Protein AF-0000000087413526 (afdb_homodimer)

Solvent-accessible surface area (backbone atoms only — not comparable to full-atom values): 24498 Å² total; per-residue (Å²): 114,54,46,38,23,21,35,26,19,32,35,66,81,33,36,54,39,22,63,68,7,43,51,55,41,73,74,34,83,79,46,46,26,30,28,39,32,33,30,37,20,50,76,66,45,52,26,33,41,77,64,74,54,49,48,79,59,29,79,46,75,58,37,58,53,76,31,38,62,76,58,45,47,69,36,42,30,11,45,78,71,35,76,92,31,49,85,35,33,47,35,42,46,64,62,49,51,72,68,38,61,94,69,44,36,35,34,42,29,50,52,53,34,52,85,46,57,86,58,48,58,59,53,52,53,50,50,36,56,74,68,69,34,58,89,38,37,36,40,27,16,37,30,34,64,54,34,30,49,38,30,74,75,40,66,83,45,46,23,20,43,39,45,64,40,38,73,66,62,57,69,58,47,29,61,72,26,61,33,48,30,45,33,31,40,50,65,51,56,42,49,68,58,52,48,52,46,43,74,72,66,35,46,43,34,34,31,76,46,70,51,58,69,59,41,55,56,56,52,68,48,39,48,77,41,26,41,27,15,39,41,55,66,53,55,54,55,56,55,58,69,75,97,113,54,46,38,22,21,35,26,18,32,34,67,80,31,35,54,39,23,62,68,6,43,51,55,41,73,75,34,84,80,47,46,28,31,28,40,32,32,32,41,21,50,76,66,44,52,25,33,40,77,64,74,54,48,48,79,58,30,79,46,77,58,38,58,53,76,30,38,62,75,59,46,48,69,37,42,30,11,44,76,70,35,76,92,30,49,85,34,33,47,34,42,46,67,62,48,50,72,70,40,62,94,69,43,36,36,34,41,29,50,52,56,37,56,83,73,51,86,60,48,58,58,53,52,53,50,51,36,57,74,67,68,36,57,88,37,38,37,41,28,17,37,30,32,63,53,33,30,49,36,30,73,75,41,66,83,45,47,24,20,44,40,44,64,40,38,74,66,61,55,68,59,46,31,61,73,26,62,32,46,31,46,33,32,42,50,64,50,58,41,50,69,58,52,46,52,46,44,75,72,66,36,46,43,35,33,32,75,47,70,51,58,69,56,42,54,56,55,51,68,47,40,49,79,41,26,42,26,14,39,40,55,67,55,55,54,55,57,56,58,68,77,97

Sequence (486 aa):
MNLCMAHRGWSGRAPENTMVAVRLVLQHSEIRGMEIDVQLSKDGIPVLMHDFTLGRTVKADGTVKDYTLEELKRFDAGSWFGSAFTDERIPSLEEVLAEVRGKVLLNIELKTAGDMYPGLEEKVVELVYKYGMENEVYITSFDHDAVKRVHRLAPSLTKGLIFGGKSTLLHEQMAETGASVLSIPYPYLTQDFVKEMIEQGYTMIAWTIDDPEHIRRVMDLHPELQICTNYPDRMLGLTKKEAMNLCMAHRGWSGRAPENTMVAVRLVLQHSEIRGMEIDVQLSKDGIPVLMHDFTLGRTVKADGTVKDYTLEELKRFDAGSWFGSAFTDERIPSLEEVLAEVRGKVLLNIELKTAGDMYPGLEEKVVELVYKYGMENEVYITSFDHDAVKRVHRLAPSLTKGLIFGGKSTLLHEQMAETGASVLSIPYPYLTQDFVKEMIEQGYTMIAWTIDDPEHIRRVMDLHPELQICTNYPDRMLGLTKKEA

Foldseek 3Di:
DAAEEAEQALVVVFQGQWVVSLVVLLVDLSRAHYEFEWAAALVGFIWTDDDQFDDQQWPDGDGRNVHHPVRQQVIQRTPSPHPVRRNITIGTPLVSLVVCPPRHQYEYEYDDDDPGRPCSLVNVLVSCVVSVNQPRYEYEYCPLVSLLVNCVVPVSRAYEYADAADDPPVVVSCVNRSHQEYEYAQVRDDLVVVVVSVVVPGAYEHDDDEDLVSLVVSCVSDVRYHYYYSHVVSNVVVVVVVD/DAAEEAEQALVVVFQGQWPVSLVVLLVDLSRAHYEFEWAAALVGFIWTDDDQFDDQQWPDGDGRNVHHPVRQQVIQRTPSPHPVRRNITIGTPLVSLVVCPPRHQYEYEYDDDDPRGPCSLVNVLVSCVVSVNQPRYEYEYCPLVSLLVNCVVPVSRAYEYADAADDPPVVVSCVNRSHQEYEYAQVRDDLVVVCVSVVVPGAYEHDDDEDLVSLVVSCVSDVRYHYYYSHVVSNVVVVVVVD

Organism: NCBI:txid267746

Nearest PDB structures (foldseek):
  2pz0-assembly1_A  TM=9.563E-01  e=2.364E-27  Caldanaerobacter subterraneus subsp. tengcongensis MB4
  2oog-assembly2_B  TM=9.177E-01  e=1.003E-21  Staphylococcus aureus subsp. aureus N315
  3qvq-assembly1_D  TM=8.832E-01  e=2.129E-22  Oleispira antarctica
  2otd-assembly4_D  TM=9.188E-01  e=1.535E-20  Shigella flexneri
  1zcc-assembly1_D  TM=8.637E-01  e=4.105E-19  Agrobacterium fabrum str. C58

pLDDT: mean 97.32, std 5.58, range [41.78, 99.0]

Radius of gyration: 22.58 Å; Cα contacts (8 Å, |Δi|>4): 1162; chains: 2; bounding box: 53×61×54 Å

InterPro domains:
  IPR017946 PLC-like phosphodiesterase, TIM beta/alpha-barrel domain superfamily [G3DSA:3.20.20.190] (2-242)
  IPR017946 PLC-like phosphodiesterase, TIM beta/alpha-barrel domain superfamily [SSF51695] (3-237)
  IPR030395 Glycerophosphodiester phosphodiesterase domain [PF03009] (7-233)
  IPR030395 Glycerophosphodiester phosphodiesterase domain [PS51704] (2-239)

Structure (mmCIF, N/CA/C/O backbone):
data_AF-0000000087413526-model_v1
#
loop_
_entity.id
_entity.type
_entity.pdbx_description
1 polymer 'Glycerophosphoryl diester phosphodiesterase'
#
loop_
_atom_site.group_PDB
_atom_site.id
_atom_site.type_symbol
_atom_site.label_atom_id
_atom_site.label_alt_id
_atom_site.label_comp_id
_atom_site.label_asym_id
_atom_site.label_entity_id
_atom_site.label_seq_id
_atom_site.pdbx_PDB_ins_code
_atom_site.Cartn_x
_atom_site.Cartn_y
_atom_site.Cartn_z
_atom_site.occupancy
_atom_site.B_iso_or_equiv
_atom_site.auth_seq_id
_atom_site.auth_comp_id
_atom_site.auth_asym_id
_atom_site.auth_atom_id
_atom_site.pdbx_PDB_model_num
ATOM 1 N N . MET A 1 1 ? -20.547 -18.312 -4.27 1 88.38 1 MET A N 1
ATOM 2 C CA . MET A 1 1 ? -19.672 -18.391 -3.1 1 88.38 1 MET A CA 1
ATOM 3 C C . MET A 1 1 ? -18.344 -17.719 -3.365 1 88.38 1 MET A C 1
ATOM 5 O O . MET A 1 1 ? -17.734 -17.906 -4.422 1 88.38 1 MET A O 1
ATOM 9 N N . ASN A 1 2 ? -17.844 -16.969 -2.426 1 97.56 2 ASN A N 1
ATOM 10 C CA . ASN A 1 2 ? -16.609 -16.188 -2.617 1 97.56 2 ASN A CA 1
ATOM 11 C C . ASN A 1 2 ? -15.398 -17.094 -2.742 1 97.56 2 ASN A C 1
ATOM 13 O O . ASN A 1 2 ? -15.266 -18.078 -1.998 1 97.56 2 ASN A O 1
ATOM 17 N N . LEU A 1 3 ? -14.648 -16.891 -3.729 1 98.06 3 LEU A N 1
ATOM 18 C CA . LEU A 1 3 ? -13.391 -17.625 -3.883 1 98.06 3 LEU A CA 1
ATOM 19 C C . LEU A 1 3 ? -12.383 -17.203 -2.818 1 98.06 3 LEU A C 1
ATOM 21 O O . LEU A 1 3 ? -12.133 -16 -2.629 1 98.06 3 LEU A O 1
ATOM 25 N N . CYS A 1 4 ? -11.836 -18.125 -2.084 1 98.44 4 CYS A N 1
ATOM 26 C CA . CYS A 1 4 ? -10.758 -17.891 -1.126 1 98.44 4 CYS A CA 1
ATOM 27 C C . CYS A 1 4 ? -9.398 -17.922 -1.815 1 98.44 4 CYS A C 1
ATOM 29 O O . CYS A 1 4 ? -9.016 -18.938 -2.395 1 98.44 4 CYS A O 1
ATOM 31 N N . MET A 1 5 ? -8.727 -16.859 -1.814 1 98.75 5 MET A N 1
ATOM 32 C CA . MET A 1 5 ? -7.367 -16.734 -2.334 1 98.75 5 MET A CA 1
ATOM 33 C C . MET A 1 5 ? -6.348 -16.719 -1.199 1 98.75 5 MET A C 1
ATOM 35 O O . MET A 1 5 ? -6.188 -15.688 -0.53 1 98.75 5 MET A O 1
ATOM 39 N N . ALA A 1 6 ? -5.629 -17.797 -1.01 1 98.94 6 ALA A N 1
ATOM 40 C CA . ALA A 1 6 ? -4.605 -17.875 0.032 1 98.94 6 ALA A CA 1
ATOM 41 C C . ALA A 1 6 ? -3.424 -16.953 -0.286 1 98.94 6 ALA A C 1
ATOM 43 O O . ALA A 1 6 ? -2.764 -17.125 -1.313 1 98.94 6 ALA A O 1
ATOM 44 N N . HIS A 1 7 ? -3.168 -15.984 0.558 1 98.94 7 HIS A N 1
ATOM 45 C CA . HIS A 1 7 ? -2.164 -14.945 0.354 1 98.94 7 HIS A CA 1
ATOM 46 C C . HIS A 1 7 ? -0.761 -15.469 0.64 1 98.94 7 HIS A C 1
ATOM 48 O O . HIS A 1 7 ? -0.447 -15.828 1.777 1 98.94 7 HIS A O 1
ATOM 54 N N . ARG A 1 8 ? 0.114 -15.547 -0.393 1 98.94 8 ARG A N 1
ATOM 55 C CA . ARG A 1 8 ? 1.492 -16.016 -0.315 1 98.94 8 ARG A CA 1
ATOM 56 C C . ARG A 1 8 ? 1.55 -17.469 0.169 1 98.94 8 ARG A C 1
ATOM 58 O O . ARG A 1 8 ? 2.402 -17.812 0.985 1 98.94 8 ARG A O 1
ATOM 65 N N . GLY A 1 9 ? 0.693 -18.25 -0.367 1 98.69 9 GLY A N 1
ATOM 66 C CA . GLY A 1 9 ? 0.402 -19.531 0.26 1 98.69 9 GLY A CA 1
ATOM 67 C C . GLY A 1 9 ? -0.437 -19.406 1.517 1 98.69 9 GLY A C 1
ATOM 68 O O . GLY A 1 9 ? -1.13 -18.406 1.707 1 98.69 9 GLY A O 1
ATOM 69 N N . TRP A 1 10 ? -0.5 -20.516 2.26 1 98.69 10 TRP A N 1
ATOM 70 C CA . TRP A 1 10 ? -1.165 -20.406 3.555 1 98.69 10 TRP A CA 1
ATOM 71 C C . TRP A 1 10 ? -0.233 -19.781 4.594 1 98.69 10 TRP A C 1
ATOM 73 O O . TRP A 1 10 ? 0.202 -20.469 5.527 1 98.69 10 TRP A O 1
ATOM 83 N N . SER A 1 11 ? -0.094 -18.469 4.484 1 98.81 11 SER A N 1
ATOM 84 C CA . SER A 1 11 ? 0.957 -17.766 5.207 1 98.81 11 SER A CA 1
ATOM 85 C C . SER A 1 11 ? 0.618 -17.625 6.688 1 98.81 11 SER A C 1
ATOM 87 O O . SER A 1 11 ? 1.487 -17.312 7.504 1 98.81 11 SER A O 1
ATOM 89 N N . GLY A 1 12 ? -0.601 -17.844 7.102 1 98.56 12 GLY A N 1
ATOM 90 C CA . GLY A 1 12 ? -0.976 -17.844 8.508 1 98.56 12 GLY A CA 1
ATOM 91 C C . GLY A 1 12 ? -0.549 -19.109 9.234 1 98.56 12 GLY A C 1
ATOM 92 O O . GLY A 1 12 ? -0.528 -19.141 10.469 1 98.56 12 GLY A O 1
ATOM 93 N N . ARG A 1 13 ? -0.15 -20.141 8.438 1 98.19 13 ARG A N 1
ATOM 94 C CA . ARG A 1 13 ? 0.15 -21.422 9.078 1 98.19 13 ARG A CA 1
ATOM 95 C C . ARG A 1 13 ? 1.533 -21.922 8.68 1 98.19 13 ARG A C 1
ATOM 97 O O . ARG A 1 13 ? 2.029 -22.906 9.234 1 98.19 13 ARG A O 1
ATOM 104 N N . ALA A 1 14 ? 2.15 -21.391 7.73 1 98.69 14 ALA A N 1
ATOM 105 C CA . ALA A 1 14 ? 3.48 -21.734 7.242 1 98.69 14 ALA A CA 1
ATOM 106 C C . ALA A 1 14 ? 4.219 -20.516 6.719 1 98.69 14 ALA A C 1
ATOM 108 O O . ALA A 1 14 ? 3.604 -19.484 6.445 1 98.69 14 ALA A O 1
ATOM 109 N N . PRO A 1 15 ? 5.598 -20.531 6.59 1 98.75 15 PRO A N 1
ATOM 110 C CA . PRO A 1 15 ? 6.32 -19.375 6.066 1 98.75 15 PRO A CA 1
ATOM 111 C C . PRO A 1 15 ? 5.875 -19 4.652 1 98.75 15 PRO A C 1
ATOM 113 O O . PRO A 1 15 ? 5.777 -19.859 3.781 1 98.75 15 PRO A O 1
ATOM 116 N N . GLU A 1 16 ? 5.594 -17.766 4.516 1 98.88 16 GLU A N 1
ATOM 117 C CA . GLU A 1 16 ? 5.066 -17.25 3.256 1 98.88 16 GLU A CA 1
ATOM 118 C C . GLU A 1 16 ? 6 -17.562 2.094 1 98.88 16 GLU A C 1
ATOM 120 O O . GLU A 1 16 ? 7.223 -17.594 2.26 1 98.88 16 GLU A O 1
ATOM 125 N N . ASN A 1 17 ? 5.387 -17.828 0.893 1 98.81 17 ASN A N 1
ATOM 126 C CA . ASN A 1 17 ? 6.137 -17.969 -0.35 1 98.81 17 ASN A CA 1
ATOM 127 C C . ASN A 1 17 ? 7.16 -19.109 -0.255 1 98.81 17 ASN A C 1
ATOM 129 O O . ASN A 1 17 ? 8.312 -18.938 -0.658 1 98.81 17 ASN A O 1
ATOM 133 N N . THR A 1 18 ? 6.719 -20.188 0.355 1 98.81 18 THR A N 1
ATOM 134 C CA . THR A 1 18 ? 7.473 -21.438 0.396 1 98.81 18 THR A CA 1
ATOM 135 C C . THR A 1 18 ? 6.637 -22.594 -0.155 1 98.81 18 THR A C 1
ATOM 137 O O . THR A 1 18 ? 5.418 -22.469 -0.295 1 98.81 18 THR A O 1
ATOM 140 N N . MET A 1 19 ? 7.332 -23.719 -0.418 1 98.75 19 MET A N 1
ATOM 141 C CA . MET A 1 19 ? 6.625 -24.891 -0.932 1 98.75 19 MET A CA 1
ATOM 142 C C . MET A 1 19 ? 5.703 -25.469 0.132 1 98.75 19 MET A C 1
ATOM 144 O O . MET A 1 19 ? 4.629 -25.984 -0.187 1 98.75 19 MET A O 1
ATOM 148 N N . VAL A 1 20 ? 6.098 -25.375 1.421 1 98.75 20 VAL A N 1
ATOM 149 C CA . VAL A 1 20 ? 5.246 -25.922 2.477 1 98.75 20 VAL A CA 1
ATOM 150 C C . VAL A 1 20 ? 3.947 -25.125 2.555 1 98.75 20 VAL A C 1
ATOM 152 O O . VAL A 1 20 ? 2.869 -25.703 2.732 1 98.75 20 VAL A O 1
ATOM 155 N N . ALA A 1 21 ? 3.992 -23.812 2.434 1 98.88 21 ALA A N 1
ATOM 156 C CA . ALA A 1 21 ? 2.789 -22.984 2.43 1 98.88 21 ALA A CA 1
ATOM 157 C C . ALA A 1 21 ? 1.912 -23.297 1.221 1 98.88 21 ALA A C 1
ATOM 159 O O . ALA A 1 21 ? 0.685 -23.344 1.33 1 98.88 21 ALA A O 1
ATOM 160 N N . VAL A 1 22 ? 2.516 -23.531 0.062 1 98.88 22 VAL A N 1
ATOM 161 C CA . VAL A 1 22 ? 1.824 -23.875 -1.178 1 98.88 22 VAL A CA 1
ATOM 162 C C . VAL A 1 22 ? 1.127 -25.219 -1.029 1 98.88 22 VAL A C 1
ATOM 164 O O . VAL A 1 22 ? -0.064 -25.344 -1.322 1 98.88 22 VAL A O 1
ATOM 167 N N . ARG A 1 23 ? 1.821 -26.156 -0.527 1 98.69 23 ARG A N 1
ATOM 168 C CA . ARG A 1 23 ? 1.299 -27.516 -0.417 1 98.69 23 ARG A CA 1
ATOM 169 C C . ARG A 1 23 ? 0.163 -27.578 0.599 1 98.69 23 ARG A C 1
ATOM 171 O O . ARG A 1 23 ? -0.783 -28.359 0.429 1 98.69 23 ARG A O 1
ATOM 178 N N . LEU A 1 24 ? 0.272 -26.797 1.612 1 98.5 24 LEU A N 1
ATOM 179 C CA . LEU A 1 24 ? -0.809 -26.734 2.59 1 98.5 24 LEU A CA 1
ATOM 180 C C . LEU A 1 24 ? -2.123 -26.344 1.927 1 98.5 24 LEU A C 1
ATOM 182 O O . LEU A 1 24 ? -3.178 -26.891 2.248 1 98.5 24 LEU A O 1
ATOM 186 N N . VAL A 1 25 ? -2.104 -25.406 1.038 1 98.75 25 VAL A N 1
ATOM 187 C CA . VAL A 1 25 ? -3.291 -24.969 0.307 1 98.75 25 VAL A CA 1
ATOM 188 C C . VAL A 1 25 ? -3.867 -26.141 -0.481 1 98.75 25 VAL A C 1
ATOM 190 O O . VAL A 1 25 ? -5.078 -26.375 -0.469 1 98.75 25 VAL A O 1
ATOM 193 N N . LEU A 1 26 ? -2.996 -26.906 -1.093 1 98.5 26 LEU A N 1
ATOM 194 C CA . LEU A 1 26 ? -3.402 -27.984 -1.986 1 98.5 26 LEU A CA 1
ATOM 195 C C . LEU A 1 26 ? -4.059 -29.109 -1.205 1 98.5 26 LEU A C 1
ATOM 197 O O . LEU A 1 26 ? -4.711 -29.984 -1.791 1 98.5 26 LEU A O 1
ATOM 201 N N . GLN A 1 27 ? -3.906 -29.125 0.087 1 98.06 27 GLN A N 1
ATOM 202 C CA . GLN A 1 27 ? -4.527 -30.141 0.928 1 98.06 27 GLN A CA 1
ATOM 203 C C . GLN A 1 27 ? -5.984 -29.797 1.223 1 98.06 27 GLN A C 1
ATOM 205 O O . GLN A 1 27 ? -6.703 -30.594 1.837 1 98.06 27 GLN A O 1
ATOM 210 N N . HIS A 1 28 ? -6.465 -28.672 0.764 1 96.94 28 HIS A N 1
ATOM 211 C CA . HIS A 1 28 ? -7.812 -28.188 1.044 1 96.94 28 HIS A CA 1
ATOM 212 C C . HIS A 1 28 ? -8.531 -27.781 -0.239 1 96.94 28 HIS A C 1
ATOM 214 O O . HIS A 1 28 ? -8.391 -26.656 -0.705 1 96.94 28 HIS A O 1
ATOM 220 N N . SER A 1 29 ? -9.352 -28.609 -0.692 1 94.81 29 SER A N 1
ATOM 221 C CA . SER A 1 29 ? -9.992 -28.438 -1.992 1 94.81 29 SER A CA 1
ATOM 222 C C . SER A 1 29 ? -10.914 -27.219 -1.989 1 94.81 29 SER A C 1
ATOM 224 O O . SER A 1 29 ? -11.266 -26.688 -3.049 1 94.81 29 SER A O 1
ATOM 226 N N . GLU A 1 30 ? -11.266 -26.75 -0.809 1 95.94 30 GLU A N 1
ATOM 227 C CA . GLU A 1 30 ? -12.148 -25.594 -0.703 1 95.94 30 GLU A CA 1
ATOM 228 C C . GLU A 1 30 ? -11.414 -24.297 -1.028 1 95.94 30 GLU A C 1
ATOM 230 O O . GLU A 1 30 ? -12.039 -23.281 -1.346 1 95.94 30 GLU A O 1
ATOM 235 N N . ILE A 1 31 ? -10.141 -24.328 -0.85 1 98.06 31 ILE A N 1
ATOM 236 C CA . ILE A 1 31 ? -9.328 -23.172 -1.228 1 98.06 31 ILE A CA 1
ATOM 237 C C . ILE A 1 31 ? -9.031 -23.219 -2.725 1 98.06 31 ILE A C 1
ATOM 239 O O . ILE A 1 31 ? -8.18 -24 -3.166 1 98.06 31 ILE A O 1
ATOM 243 N N . ARG A 1 32 ? -9.602 -22.344 -3.471 1 97.88 32 ARG A N 1
ATOM 244 C CA . ARG A 1 32 ? -9.586 -22.484 -4.922 1 97.88 32 ARG A CA 1
ATOM 245 C C . ARG A 1 32 ? -8.617 -21.5 -5.559 1 97.88 32 ARG A C 1
ATOM 247 O O . ARG A 1 32 ? -8.438 -21.5 -6.777 1 97.88 32 ARG A O 1
ATOM 254 N N . GLY A 1 33 ? -7.984 -20.609 -4.762 1 98.69 33 GLY A N 1
ATOM 255 C CA . GLY A 1 33 ? -7.012 -19.641 -5.262 1 98.69 33 GLY A CA 1
ATOM 256 C C . GLY A 1 33 ? -5.832 -19.453 -4.328 1 98.69 33 GLY A C 1
ATOM 257 O O . GLY A 1 33 ? -5.949 -19.656 -3.119 1 98.69 33 GLY A O 1
ATOM 258 N N . MET A 1 34 ? -4.758 -19.047 -4.895 1 98.88 34 MET A N 1
ATOM 259 C CA . MET A 1 34 ? -3.529 -18.766 -4.16 1 98.88 34 MET A CA 1
ATOM 260 C C . MET A 1 34 ? -2.756 -17.625 -4.82 1 98.88 34 MET A C 1
ATOM 262 O O . MET A 1 34 ? -2.648 -17.578 -6.043 1 98.88 34 MET A O 1
ATOM 266 N N . GLU A 1 35 ? -2.334 -16.719 -4.027 1 98.94 35 GLU A N 1
ATOM 267 C CA . GLU A 1 35 ? -1.47 -15.648 -4.512 1 98.94 35 GLU A CA 1
ATOM 268 C C . GLU A 1 35 ? -0.021 -15.875 -4.086 1 98.94 35 GLU A C 1
ATOM 270 O O . GLU A 1 35 ? 0.242 -16.312 -2.961 1 98.94 35 GLU A O 1
ATOM 275 N N . ILE A 1 36 ? 0.93 -15.672 -4.965 1 98.94 36 ILE A N 1
ATOM 276 C CA . ILE A 1 36 ? 2.359 -15.734 -4.684 1 98.94 36 ILE A CA 1
ATOM 277 C C . ILE A 1 36 ? 3.057 -14.516 -5.273 1 98.94 36 ILE A C 1
ATOM 279 O O . ILE A 1 36 ? 2.488 -13.812 -6.113 1 98.94 36 ILE A O 1
ATOM 283 N N . ASP A 1 37 ? 4.281 -14.25 -4.816 1 98.94 37 ASP A N 1
ATOM 284 C CA . ASP A 1 37 ? 5.102 -13.133 -5.277 1 98.94 37 ASP A CA 1
ATOM 285 C C . ASP A 1 37 ? 6.336 -13.633 -6.023 1 98.94 37 ASP A C 1
ATOM 287 O O . ASP A 1 37 ? 6.996 -14.578 -5.578 1 98.94 37 ASP A O 1
ATOM 291 N N . VAL A 1 38 ? 6.656 -12.977 -7.137 1 98.94 38 VAL A N 1
ATOM 292 C CA . VAL A 1 38 ? 7.75 -13.508 -7.945 1 98.94 38 VAL A CA 1
ATOM 293 C C . VAL A 1 38 ? 8.727 -12.383 -8.289 1 98.94 38 VAL A C 1
ATOM 295 O O . VAL A 1 38 ? 8.312 -11.297 -8.695 1 98.94 38 VAL A O 1
ATOM 298 N N . GLN A 1 39 ? 9.969 -12.562 -8.07 1 98.94 39 GLN A N 1
ATOM 299 C CA . GLN A 1 39 ? 11.109 -11.742 -8.469 1 98.94 39 GLN A CA 1
ATOM 300 C C . GLN A 1 39 ? 12.117 -12.547 -9.273 1 98.94 39 GLN A C 1
ATOM 302 O O . GLN A 1 39 ? 11.922 -13.75 -9.5 1 98.94 39 GLN A O 1
ATOM 307 N N . LEU A 1 40 ? 13.18 -11.922 -9.797 1 98.81 40 LEU A N 1
ATOM 308 C CA . LEU A 1 40 ? 14.195 -12.609 -10.578 1 98.81 40 LEU A CA 1
ATOM 309 C C . LEU A 1 40 ? 15.5 -12.734 -9.789 1 98.81 40 LEU A C 1
ATOM 311 O O . LEU A 1 40 ? 15.969 -11.75 -9.203 1 98.81 40 LEU A O 1
ATOM 315 N N . SER A 1 41 ? 16.031 -13.961 -9.828 1 98.81 41 SER A N 1
ATOM 316 C CA . SER A 1 41 ? 17.391 -14.148 -9.312 1 98.81 41 SER A CA 1
ATOM 317 C C . SER A 1 41 ? 18.422 -13.5 -10.219 1 98.81 41 SER A C 1
ATOM 319 O O . SER A 1 41 ? 18.094 -13.047 -11.32 1 98.81 41 SER A O 1
ATOM 321 N N . LYS A 1 42 ? 19.641 -13.445 -9.727 1 98.5 42 LYS A N 1
ATOM 322 C CA . LYS A 1 42 ? 20.766 -12.859 -10.477 1 98.5 42 LYS A CA 1
ATOM 323 C C . LYS A 1 42 ? 20.906 -13.508 -11.852 1 98.5 42 LYS A C 1
ATOM 325 O O . LYS A 1 42 ? 21.219 -12.836 -12.828 1 98.5 42 LYS A O 1
ATOM 330 N N . ASP A 1 43 ? 20.703 -14.773 -11.953 1 98.69 43 ASP A N 1
ATOM 331 C CA . ASP A 1 43 ? 20.859 -15.523 -13.195 1 98.69 43 ASP A CA 1
ATOM 332 C C . ASP A 1 43 ? 19.531 -15.594 -13.961 1 98.69 43 ASP A C 1
ATOM 334 O O . ASP A 1 43 ? 19.375 -16.422 -14.867 1 98.69 43 ASP A O 1
ATOM 338 N N . GLY A 1 44 ? 18.547 -14.859 -13.625 1 98.56 44 GLY A N 1
ATOM 339 C CA . GLY A 1 44 ? 17.359 -14.641 -14.422 1 98.56 44 GLY A CA 1
ATOM 340 C C . GLY A 1 44 ? 16.281 -15.688 -14.203 1 98.56 44 GLY A C 1
ATOM 341 O O . GLY A 1 44 ? 15.461 -15.945 -15.078 1 98.56 44 GLY A O 1
ATOM 342 N N . ILE A 1 45 ? 16.312 -16.297 -13.023 1 98.88 45 ILE A N 1
ATOM 343 C CA . ILE A 1 45 ? 15.328 -17.328 -12.727 1 98.88 45 ILE A CA 1
ATOM 344 C C . ILE A 1 45 ? 14.258 -16.766 -11.797 1 98.88 45 ILE A C 1
ATOM 346 O O . ILE A 1 45 ? 14.57 -16.203 -10.75 1 98.88 45 ILE A O 1
ATOM 350 N N . PRO A 1 46 ? 12.93 -16.875 -12.219 1 98.94 46 PRO A N 1
ATOM 351 C CA . PRO A 1 46 ? 11.859 -16.438 -11.32 1 98.94 46 PRO A CA 1
ATOM 352 C C . PRO A 1 46 ? 11.805 -17.234 -10.023 1 98.94 46 PRO A C 1
ATOM 354 O O . PRO A 1 46 ? 11.797 -18.469 -10.055 1 98.94 46 PRO A O 1
ATOM 357 N N . VAL A 1 47 ? 11.805 -16.547 -8.883 1 98.94 47 VAL A N 1
ATOM 358 C CA . VAL A 1 47 ? 11.727 -17.156 -7.562 1 98.94 47 VAL A CA 1
ATOM 359 C C . VAL A 1 47 ? 10.688 -16.438 -6.715 1 98.94 47 VAL A C 1
ATOM 361 O O . VAL A 1 47 ? 10.289 -15.312 -7.031 1 98.94 47 VAL A O 1
ATOM 364 N N . LEU A 1 48 ? 10.211 -17.109 -5.727 1 98.94 48 LEU A N 1
ATOM 365 C CA . LEU A 1 48 ? 9.203 -16.516 -4.863 1 98.94 48 LEU A CA 1
ATOM 366 C C . LEU A 1 48 ? 9.852 -15.633 -3.803 1 98.94 48 LEU A C 1
ATOM 368 O O . LEU A 1 48 ? 10.695 -16.094 -3.031 1 98.94 48 LEU A O 1
ATOM 372 N N . MET A 1 49 ? 9.461 -14.367 -3.777 1 98.88 49 MET A N 1
ATOM 373 C CA . MET A 1 49 ? 9.898 -13.43 -2.742 1 98.88 49 MET A CA 1
ATOM 374 C C . MET A 1 49 ? 9.016 -12.188 -2.73 1 98.88 49 MET A C 1
ATOM 376 O O . MET A 1 49 ? 8.812 -11.555 -3.77 1 98.88 49 MET A O 1
ATOM 380 N N . HIS A 1 50 ? 8.523 -11.891 -1.56 1 98.69 50 HIS A N 1
ATOM 381 C CA . HIS A 1 50 ? 7.625 -10.75 -1.439 1 98.69 50 HIS A CA 1
ATOM 382 C C . HIS A 1 50 ? 8.398 -9.438 -1.354 1 98.69 50 HIS A C 1
ATOM 384 O O . HIS A 1 50 ? 8.117 -8.492 -2.094 1 98.69 50 HIS A O 1
ATOM 390 N N . ASP A 1 51 ? 9.398 -9.398 -0.429 1 97.19 51 ASP A N 1
ATOM 391 C CA . ASP A 1 51 ? 10.07 -8.141 -0.099 1 97.19 51 ASP A CA 1
ATOM 392 C C . ASP A 1 51 ? 11.172 -7.824 -1.106 1 97.19 51 ASP A C 1
ATOM 394 O O . ASP A 1 51 ? 11.898 -8.719 -1.545 1 97.19 51 ASP A O 1
ATOM 398 N N . PHE A 1 52 ? 11.398 -6.59 -1.388 1 95.56 52 PHE A N 1
ATOM 399 C CA . PHE A 1 52 ? 12.453 -6.195 -2.312 1 95.56 52 PHE A CA 1
ATOM 400 C C . PHE A 1 52 ? 13.828 -6.391 -1.684 1 95.56 52 PHE A C 1
ATOM 402 O O . PHE A 1 52 ? 14.805 -6.633 -2.387 1 95.56 52 PHE A O 1
ATOM 409 N N . THR A 1 53 ? 13.875 -6.203 -0.389 1 94.75 53 THR A N 1
ATOM 410 C CA . THR A 1 53 ? 15.109 -6.449 0.348 1 94.75 53 THR A CA 1
ATOM 411 C C . THR A 1 53 ? 14.977 -7.695 1.22 1 94.75 53 THR A C 1
ATOM 413 O O . THR A 1 53 ? 13.938 -7.918 1.841 1 94.75 53 THR A O 1
ATOM 416 N N . LEU A 1 54 ? 16.016 -8.523 1.196 1 96.5 54 LEU A N 1
ATOM 417 C CA . LEU A 1 54 ? 16.031 -9.703 2.047 1 96.5 54 LEU A CA 1
ATOM 418 C C . LEU A 1 54 ? 16.25 -9.32 3.506 1 96.5 54 LEU A C 1
ATOM 420 O O . LEU A 1 54 ? 16.641 -8.188 3.805 1 96.5 54 LEU A O 1
ATOM 424 N N . GLY A 1 55 ? 15.914 -10.266 4.438 1 95.94 55 GLY A N 1
ATOM 425 C CA . GLY A 1 55 ? 16.156 -10.023 5.852 1 95.94 55 GLY A CA 1
ATOM 426 C C . GLY A 1 55 ? 14.977 -10.391 6.73 1 95.94 55 GLY A C 1
ATOM 427 O O . GLY A 1 55 ? 15.156 -10.914 7.832 1 95.94 55 GLY A O 1
ATOM 428 N N . ARG A 1 56 ? 13.75 -10.086 6.188 1 96.69 56 ARG A N 1
ATOM 429 C CA . ARG A 1 56 ? 12.578 -10.328 7.023 1 96.69 56 ARG A CA 1
ATOM 430 C C . ARG A 1 56 ? 12.242 -11.812 7.082 1 96.69 56 ARG A C 1
ATOM 432 O O . ARG A 1 56 ? 12.086 -12.383 8.164 1 96.69 56 ARG A O 1
ATOM 439 N N . THR A 1 57 ? 12.211 -12.469 5.848 1 97.94 57 THR A N 1
ATOM 440 C CA . THR A 1 57 ? 11.758 -13.852 5.789 1 97.94 57 THR A CA 1
ATOM 441 C C . THR A 1 57 ? 12.922 -14.781 5.426 1 97.94 57 THR A C 1
ATOM 443 O O . THR A 1 57 ? 12.75 -16 5.379 1 97.94 57 THR A O 1
ATOM 446 N N . VAL A 1 58 ? 13.992 -14.234 5.066 1 96 58 VAL A N 1
ATOM 447 C CA . VAL A 1 58 ? 15.203 -14.969 4.73 1 96 58 VAL A CA 1
ATOM 448 C C . VAL A 1 58 ? 16.406 -14.344 5.438 1 96 58 VAL A C 1
ATOM 450 O O . VAL A 1 58 ? 16.547 -13.117 5.465 1 96 58 VAL A O 1
ATOM 453 N N . LYS A 1 59 ? 17.203 -15.172 6.074 1 90 59 LYS A N 1
ATOM 454 C CA . LYS A 1 59 ? 18.391 -14.664 6.758 1 90 59 LYS A CA 1
ATOM 455 C C . LYS A 1 59 ? 19.5 -14.32 5.762 1 90 59 LYS A C 1
ATOM 457 O O . LYS A 1 59 ? 20.438 -15.094 5.582 1 90 59 LYS A O 1
ATOM 462 N N . ALA A 1 60 ? 19.438 -13.297 5.121 1 93.56 60 ALA A N 1
ATOM 463 C CA . ALA A 1 60 ? 20.406 -12.766 4.168 1 93.56 60 ALA A CA 1
ATOM 464 C C . ALA A 1 60 ? 20.234 -11.258 3.986 1 93.56 60 ALA A C 1
ATOM 466 O O . ALA A 1 60 ? 19.219 -10.695 4.387 1 93.56 60 ALA A O 1
ATOM 467 N N . ASP A 1 61 ? 21.234 -10.586 3.492 1 94.12 61 ASP A N 1
ATOM 468 C CA . ASP A 1 61 ? 21.172 -9.164 3.164 1 94.12 61 ASP A CA 1
ATOM 469 C C . ASP A 1 61 ? 21.016 -8.953 1.66 1 94.12 61 ASP A C 1
ATOM 471 O O . ASP A 1 61 ? 21.078 -9.914 0.884 1 94.12 61 ASP A O 1
ATOM 475 N N . GLY A 1 62 ? 20.703 -7.738 1.289 1 95.69 62 GLY A N 1
ATOM 476 C CA . GLY A 1 62 ? 20.625 -7.414 -0.126 1 95.69 62 GLY A CA 1
ATOM 477 C C . GLY A 1 62 ? 19.266 -7.734 -0.736 1 95.69 62 GLY A C 1
ATOM 478 O O . GLY A 1 62 ? 18.234 -7.629 -0.066 1 95.69 62 GLY A O 1
ATOM 479 N N . THR A 1 63 ? 19.281 -7.918 -2.061 1 97.44 63 THR A N 1
ATOM 480 C CA . THR A 1 63 ? 18.062 -8.18 -2.828 1 97.44 63 THR A CA 1
ATOM 481 C C . THR A 1 63 ? 18.141 -9.531 -3.527 1 97.44 63 THR A C 1
ATOM 483 O O . THR A 1 63 ? 19.203 -10.156 -3.557 1 97.44 63 THR A O 1
ATOM 486 N N . VAL A 1 64 ? 17.047 -10.055 -4.066 1 98.56 64 VAL A N 1
ATOM 487 C CA . VAL A 1 64 ? 16.969 -11.32 -4.785 1 98.56 64 VAL A CA 1
ATOM 488 C C . VAL A 1 64 ? 17.938 -11.305 -5.965 1 98.56 64 VAL A C 1
ATOM 490 O O . VAL A 1 64 ? 18.641 -12.289 -6.207 1 98.56 64 VAL A O 1
ATOM 493 N N . LYS A 1 65 ? 18.031 -10.188 -6.617 1 98.25 65 LYS A N 1
ATOM 494 C CA . LYS A 1 65 ? 18.812 -10.094 -7.848 1 98.25 65 LYS A CA 1
ATOM 495 C C . LYS A 1 65 ? 20.312 -10.094 -7.559 1 98.25 65 LYS A C 1
ATOM 497 O O . LYS A 1 65 ? 21.125 -10.117 -8.477 1 98.25 65 LYS A O 1
ATOM 502 N N . ASP A 1 66 ? 20.688 -10.062 -6.297 1 98.25 66 ASP A N 1
ATOM 503 C CA . ASP A 1 66 ? 22.094 -10.109 -5.922 1 98.25 66 ASP A CA 1
ATOM 504 C C . ASP A 1 66 ? 22.609 -11.547 -5.898 1 98.25 66 ASP A C 1
ATOM 506 O O . ASP A 1 66 ? 23.828 -11.773 -5.82 1 98.25 66 ASP A O 1
ATOM 510 N N . TYR A 1 67 ? 21.719 -12.562 -5.977 1 98.56 67 TYR A N 1
ATOM 511 C CA . TYR A 1 67 ? 22.094 -13.961 -5.797 1 98.56 67 TYR A CA 1
ATOM 512 C C . TYR A 1 67 ? 21.562 -14.82 -6.938 1 98.56 67 TYR A C 1
ATOM 514 O O . TYR A 1 67 ? 20.484 -14.547 -7.477 1 98.56 67 TYR A O 1
ATOM 522 N N . THR A 1 68 ? 22.312 -15.844 -7.301 1 98.75 68 THR A N 1
ATOM 523 C CA . THR A 1 68 ? 21.812 -16.859 -8.219 1 98.75 68 THR A CA 1
ATOM 524 C C . THR A 1 68 ? 20.781 -17.734 -7.539 1 98.75 68 THR A C 1
ATOM 526 O O . THR A 1 68 ? 20.656 -17.719 -6.312 1 98.75 68 THR A O 1
ATOM 529 N N . LEU A 1 69 ? 20.094 -18.5 -8.391 1 98.69 69 LEU A N 1
ATOM 530 C CA . LEU A 1 69 ? 19.125 -19.438 -7.828 1 98.69 69 LEU A CA 1
ATOM 531 C C . LEU A 1 69 ? 19.812 -20.406 -6.852 1 98.69 69 LEU A C 1
ATOM 533 O O . LEU A 1 69 ? 19.297 -20.656 -5.762 1 98.69 69 LEU A O 1
ATOM 537 N N . GLU A 1 70 ? 20.938 -20.938 -7.234 1 98.44 70 GLU A N 1
ATOM 538 C CA . GLU A 1 70 ? 21.672 -21.875 -6.395 1 98.44 70 GLU A CA 1
ATOM 539 C C . GLU A 1 70 ? 22 -21.266 -5.039 1 98.44 70 GLU A C 1
ATOM 541 O O . GLU A 1 70 ? 21.859 -21.922 -4.004 1 98.44 70 GLU A O 1
ATOM 546 N N . GLU A 1 71 ? 22.422 -20.016 -5.039 1 98.31 71 GLU A N 1
ATOM 547 C CA . GLU A 1 71 ? 22.734 -19.312 -3.801 1 98.31 71 GLU A CA 1
ATOM 548 C C . GLU A 1 71 ? 21.484 -19.062 -2.973 1 98.31 71 GLU A C 1
ATOM 550 O O . GLU A 1 71 ? 21.484 -19.281 -1.76 1 98.31 71 GLU A O 1
ATOM 555 N N . LEU A 1 72 ? 20.406 -18.641 -3.609 1 98.44 72 LEU A N 1
ATOM 556 C CA . LEU A 1 72 ? 19.141 -18.359 -2.928 1 98.44 72 LEU A CA 1
ATOM 557 C C . LEU A 1 72 ? 18.609 -19.609 -2.242 1 98.44 72 LEU A C 1
ATOM 559 O O . LEU A 1 72 ? 18.062 -19.531 -1.137 1 98.44 72 LEU A O 1
ATOM 563 N N . LYS A 1 73 ? 18.812 -20.75 -2.816 1 97.38 73 LYS A N 1
ATOM 564 C CA . LYS A 1 73 ? 18.281 -22 -2.312 1 97.38 73 LYS A CA 1
ATOM 565 C C . LYS A 1 73 ? 19.016 -22.453 -1.061 1 97.38 73 LYS A C 1
ATOM 567 O O . LYS A 1 73 ? 18.562 -23.344 -0.345 1 97.38 73 LYS A O 1
ATOM 572 N N . ARG A 1 74 ? 20.078 -21.828 -0.772 1 96.88 74 ARG A N 1
ATOM 573 C CA . ARG A 1 74 ? 20.844 -22.188 0.42 1 96.88 74 ARG A CA 1
ATOM 574 C C . ARG A 1 74 ? 20.344 -21.406 1.636 1 96.88 74 ARG A C 1
ATOM 576 O O . ARG A 1 74 ? 20.688 -21.734 2.773 1 96.88 74 ARG A O 1
ATOM 583 N N . PHE A 1 75 ? 19.609 -20.359 1.354 1 97.5 75 PHE A N 1
ATOM 584 C CA . PHE A 1 75 ? 19.156 -19.516 2.451 1 97.5 75 PHE A CA 1
ATOM 585 C C . PHE A 1 75 ? 18.016 -20.188 3.213 1 97.5 75 PHE A C 1
ATOM 587 O O . PHE A 1 75 ? 17.203 -20.891 2.623 1 97.5 75 PHE A O 1
ATOM 594 N N . ASP A 1 76 ? 17.953 -19.984 4.496 1 97.25 76 ASP A N 1
ATOM 595 C CA . ASP A 1 76 ? 16.844 -20.375 5.355 1 97.25 76 ASP A CA 1
ATOM 596 C C . ASP A 1 76 ? 15.648 -19.453 5.164 1 97.25 76 ASP A C 1
ATOM 598 O O . ASP A 1 76 ? 15.719 -18.266 5.504 1 97.25 76 ASP A O 1
ATOM 602 N N . ALA A 1 77 ? 14.539 -19.984 4.668 1 97.88 77 ALA A N 1
ATOM 603 C CA . ALA A 1 77 ? 13.344 -19.203 4.371 1 97.88 77 ALA A CA 1
ATOM 604 C C . ALA A 1 77 ? 12.188 -19.594 5.281 1 97.88 77 ALA A C 1
ATOM 606 O O . ALA A 1 77 ? 11.023 -19.328 4.961 1 97.88 77 ALA A O 1
ATOM 607 N N . GLY A 1 78 ? 12.453 -20.266 6.414 1 98 78 GLY A N 1
ATOM 608 C CA . GLY A 1 78 ? 11.336 -20.797 7.191 1 98 78 GLY A CA 1
ATOM 609 C C . GLY A 1 78 ? 11.492 -20.562 8.68 1 98 78 GLY A C 1
ATOM 610 O O . GLY A 1 78 ? 10.5 -20.422 9.398 1 98 78 GLY A O 1
ATOM 611 N N . SER A 1 79 ? 12.727 -20.422 9.25 1 97.5 79 SER A N 1
ATOM 612 C CA . SER A 1 79 ? 12.969 -20.375 10.688 1 97.5 79 SER A CA 1
ATOM 613 C C . SER A 1 79 ? 12.359 -19.125 11.312 1 97.5 79 SER A C 1
ATOM 615 O O . SER A 1 79 ? 12.031 -19.109 12.5 1 97.5 79 SER A O 1
ATOM 617 N N . TRP A 1 80 ? 12.312 -18.062 10.508 1 97.75 80 TRP A N 1
ATOM 618 C CA . TRP A 1 80 ? 11.734 -16.828 11.008 1 97.75 80 TRP A CA 1
ATOM 619 C C . TRP A 1 80 ? 10.297 -17.047 11.469 1 97.75 80 TRP A C 1
ATOM 621 O O . TRP A 1 80 ? 9.805 -16.344 12.352 1 97.75 80 TRP A O 1
ATOM 631 N N . PHE A 1 81 ? 9.633 -17.953 10.875 1 98.38 81 PHE A N 1
ATOM 632 C CA . PHE A 1 81 ? 8.242 -18.281 11.188 1 98.38 81 PHE A CA 1
ATOM 633 C C . PHE A 1 81 ? 8.164 -19.234 12.375 1 98.38 81 PHE A C 1
ATOM 635 O O . PHE A 1 81 ? 7.316 -19.078 13.25 1 98.38 81 PHE A O 1
ATOM 642 N N . GLY A 1 82 ? 9 -20.25 12.344 1 97.75 82 GLY A N 1
ATOM 643 C CA . GLY A 1 82 ? 9.07 -21.25 13.391 1 97.75 82 GLY A CA 1
ATOM 644 C C . GLY A 1 82 ? 10.172 -22.266 13.172 1 97.75 82 GLY A C 1
ATOM 645 O O . GLY A 1 82 ? 10.539 -22.562 12.031 1 97.75 82 GLY A O 1
ATOM 646 N N . SER A 1 83 ? 10.578 -22.859 14.234 1 96.81 83 SER A N 1
ATOM 647 C CA . SER A 1 83 ? 11.727 -23.766 14.203 1 96.81 83 SER A CA 1
ATOM 648 C C . SER A 1 83 ? 11.406 -25.031 13.406 1 96.81 83 SER A C 1
ATOM 650 O O . SER A 1 83 ? 12.312 -25.672 12.859 1 96.81 83 SER A O 1
ATOM 652 N N . ALA A 1 84 ? 10.18 -25.344 13.258 1 97.5 84 ALA A N 1
ATOM 653 C CA . ALA A 1 84 ? 9.758 -26.547 12.539 1 97.5 84 ALA A CA 1
ATOM 654 C C . ALA A 1 84 ? 9.977 -26.391 11.031 1 97.5 84 ALA A C 1
ATOM 656 O O . ALA A 1 84 ? 9.922 -27.375 10.289 1 97.5 84 ALA A O 1
ATOM 657 N N . PHE A 1 85 ? 10.305 -25.141 10.617 1 97.88 85 PHE A N 1
ATOM 658 C CA . PHE A 1 85 ? 10.391 -24.875 9.188 1 97.88 85 PHE A CA 1
ATOM 659 C C . PHE A 1 85 ? 11.812 -24.516 8.781 1 97.88 85 PHE A C 1
ATOM 661 O O . PHE A 1 85 ? 12.039 -23.844 7.777 1 97.88 85 PHE A O 1
ATOM 668 N N . THR A 1 86 ? 12.773 -24.906 9.477 1 94.69 86 THR A N 1
ATOM 669 C CA . THR A 1 86 ? 14.172 -24.531 9.281 1 94.69 86 THR A CA 1
ATOM 670 C C . THR A 1 86 ? 14.68 -25.031 7.934 1 94.69 86 THR A C 1
ATOM 672 O O . THR A 1 86 ? 15.609 -24.453 7.359 1 94.69 86 THR A O 1
ATOM 675 N N . ASP A 1 87 ? 14.062 -26.047 7.328 1 93.81 87 ASP A N 1
ATOM 676 C CA . ASP A 1 87 ? 14.547 -26.656 6.086 1 93.81 87 ASP A CA 1
ATOM 677 C C . ASP A 1 87 ? 13.891 -26 4.871 1 93.81 87 ASP A C 1
ATOM 679 O O . ASP A 1 87 ? 14.234 -26.328 3.73 1 93.81 87 ASP A O 1
ATOM 683 N N . GLU A 1 88 ? 13.039 -25.031 5.117 1 97.44 88 GLU A N 1
ATOM 684 C CA . GLU A 1 88 ? 12.375 -24.375 3.99 1 97.44 88 GLU A CA 1
ATOM 685 C C . GLU A 1 88 ? 13.328 -23.438 3.252 1 97.44 88 GLU A C 1
ATOM 687 O O . GLU A 1 88 ? 14.172 -22.797 3.871 1 97.44 88 GLU A O 1
ATOM 692 N N . ARG A 1 89 ? 13.172 -23.422 1.925 1 97.94 89 ARG A N 1
ATOM 693 C CA . ARG A 1 89 ? 14 -22.641 1.013 1 97.94 89 ARG A CA 1
ATOM 694 C C . ARG A 1 89 ? 13.148 -21.766 0.095 1 97.94 89 ARG A C 1
ATOM 696 O O . ARG A 1 89 ? 11.922 -21.922 0.047 1 97.94 89 ARG A O 1
ATOM 703 N N . ILE A 1 90 ? 13.797 -20.859 -0.581 1 98.69 90 ILE A N 1
ATOM 704 C CA . ILE A 1 90 ? 13.117 -20.031 -1.571 1 98.69 90 ILE A CA 1
ATOM 705 C C . ILE A 1 90 ? 12.781 -20.875 -2.803 1 98.69 90 ILE A C 1
ATOM 707 O O . ILE A 1 90 ? 13.688 -21.391 -3.471 1 98.69 90 ILE A O 1
ATOM 711 N N . PRO A 1 91 ? 11.57 -21.062 -3.092 1 98.75 91 PRO A N 1
ATOM 712 C CA . PRO A 1 91 ? 11.25 -21.875 -4.266 1 98.75 91 PRO A CA 1
ATOM 713 C C . PRO A 1 91 ? 11.383 -21.109 -5.574 1 98.75 91 PRO A C 1
ATOM 715 O O . PRO A 1 91 ? 11.25 -19.875 -5.59 1 98.75 91 PRO A O 1
ATOM 718 N N . SER A 1 92 ? 11.664 -21.812 -6.609 1 98.94 92 SER A N 1
ATOM 719 C CA . SER A 1 92 ? 11.492 -21.25 -7.945 1 98.94 92 SER A CA 1
ATOM 720 C C . SER A 1 92 ? 10.031 -21.266 -8.367 1 98.94 92 SER A C 1
ATOM 722 O O . SER A 1 92 ? 9.242 -22.078 -7.879 1 98.94 92 SER A O 1
ATOM 724 N N . LEU A 1 93 ? 9.688 -20.328 -9.242 1 98.94 93 LEU A N 1
ATOM 725 C CA . LEU A 1 93 ? 8.344 -20.359 -9.797 1 98.94 93 LEU A CA 1
ATOM 726 C C . LEU A 1 93 ? 8.07 -21.688 -10.5 1 98.94 93 LEU A C 1
ATOM 728 O O . LEU A 1 93 ? 6.957 -22.219 -10.438 1 98.94 93 LEU A O 1
ATOM 732 N N . GLU A 1 94 ? 9.078 -22.219 -11.117 1 98.88 94 GLU A N 1
ATOM 733 C CA . GLU A 1 94 ? 8.922 -23.484 -11.828 1 98.88 94 GLU A CA 1
ATOM 734 C C . GLU A 1 94 ? 8.484 -24.594 -10.883 1 98.88 94 GLU A C 1
ATOM 736 O O . GLU A 1 94 ? 7.602 -25.391 -11.219 1 98.88 94 GLU A O 1
ATOM 741 N N . GLU A 1 95 ? 9.102 -24.703 -9.734 1 98.81 95 GLU A N 1
ATOM 742 C CA . GLU A 1 95 ? 8.711 -25.688 -8.734 1 98.81 95 GLU A CA 1
ATOM 743 C C . GLU A 1 95 ? 7.246 -25.531 -8.336 1 98.81 95 GLU A C 1
ATOM 745 O O . GLU A 1 95 ? 6.535 -26.531 -8.164 1 98.81 95 GLU A O 1
ATOM 750 N N . VAL A 1 96 ? 6.812 -24.328 -8.18 1 98.94 96 VAL A N 1
ATOM 751 C CA . VAL A 1 96 ? 5.438 -24.047 -7.777 1 98.94 96 VAL A CA 1
ATOM 752 C C . VAL A 1 96 ? 4.48 -24.453 -8.891 1 98.94 96 VAL A C 1
ATOM 754 O O . VAL A 1 96 ? 3.492 -25.156 -8.641 1 98.94 96 VAL A O 1
ATOM 757 N N . LEU A 1 97 ? 4.777 -24.031 -10.141 1 98.94 97 LEU A N 1
ATOM 758 C CA . LEU A 1 97 ? 3.902 -24.344 -11.266 1 98.94 97 LEU A CA 1
ATOM 759 C C . LEU A 1 97 ? 3.758 -25.859 -11.43 1 98.94 97 LEU A C 1
ATOM 761 O O . LEU A 1 97 ? 2.658 -26.359 -11.68 1 98.94 97 LEU A O 1
ATOM 765 N N . ALA A 1 98 ? 4.867 -26.562 -11.258 1 98.75 98 ALA A N 1
ATOM 766 C CA . ALA A 1 98 ? 4.848 -28.016 -11.375 1 98.75 98 ALA A CA 1
ATOM 767 C C . ALA A 1 98 ? 3.934 -28.641 -10.32 1 98.75 98 ALA A C 1
ATOM 769 O O . ALA A 1 98 ? 3.289 -29.656 -10.578 1 98.75 98 ALA A O 1
ATOM 770 N N . GLU A 1 99 ? 3.902 -28.031 -9.188 1 98.44 99 GLU A N 1
ATOM 771 C CA . GLU A 1 99 ? 3.141 -28.578 -8.062 1 98.44 99 GLU A CA 1
ATOM 772 C C . GLU A 1 99 ? 1.659 -28.234 -8.18 1 98.44 99 GLU A C 1
ATOM 774 O O . GLU A 1 99 ? 0.796 -29.031 -7.824 1 98.44 99 GLU A O 1
ATOM 779 N N . VAL A 1 100 ? 1.303 -27.078 -8.75 1 98.69 100 VAL A N 1
ATOM 780 C CA . VAL A 1 100 ? -0.041 -26.547 -8.539 1 98.69 100 VAL A CA 1
ATOM 781 C C . VAL A 1 100 ? -0.862 -26.703 -9.82 1 98.69 100 VAL A C 1
ATOM 783 O O . VAL A 1 100 ? -2.082 -26.516 -9.805 1 98.69 100 VAL A O 1
ATOM 786 N N . ARG A 1 101 ? -0.213 -27.016 -10.953 1 98.38 101 ARG A N 1
ATOM 787 C CA . ARG A 1 101 ? -0.893 -27.109 -12.234 1 98.38 101 ARG A CA 1
ATOM 788 C C . ARG A 1 101 ? -2.119 -28.016 -12.148 1 98.38 101 ARG A C 1
ATOM 790 O O . ARG A 1 101 ? -2.033 -29.141 -11.664 1 98.38 101 ARG A O 1
ATOM 797 N N . GLY A 1 102 ? -3.225 -27.469 -12.578 1 97.88 102 GLY A N 1
ATOM 798 C CA . GLY A 1 102 ? -4.469 -28.234 -12.625 1 97.88 102 GLY A CA 1
ATOM 799 C C . GLY A 1 102 ? -5.164 -28.312 -11.281 1 97.88 102 GLY A C 1
ATOM 800 O O . GLY A 1 102 ? -6.199 -28.969 -11.156 1 97.88 102 GLY A O 1
ATOM 801 N N . LYS A 1 103 ? -4.711 -27.609 -10.266 1 98.31 103 LYS A N 1
ATOM 802 C CA . LYS A 1 103 ? -5.234 -27.859 -8.93 1 98.31 103 LYS A CA 1
ATOM 803 C C . LYS A 1 103 ? -5.84 -26.594 -8.328 1 98.31 103 LYS A C 1
ATOM 805 O O . LYS A 1 103 ? -6.793 -26.656 -7.547 1 98.31 103 LYS A O 1
ATOM 810 N N . VAL A 1 104 ? -5.312 -25.469 -8.625 1 98.44 104 VAL A N 1
ATOM 811 C CA . VAL A 1 104 ? -5.746 -24.219 -7.992 1 98.44 104 VAL A CA 1
ATOM 812 C C . VAL A 1 104 ? -5.516 -23.047 -8.945 1 98.44 104 VAL A C 1
ATOM 814 O O . VAL A 1 104 ? -4.645 -23.109 -9.812 1 98.44 104 VAL A O 1
ATOM 817 N N . LEU A 1 105 ? -6.375 -21.984 -8.883 1 98.81 105 LEU A N 1
ATOM 818 C CA . LEU A 1 105 ? -6.094 -20.719 -9.539 1 98.81 105 LEU A CA 1
ATOM 819 C C . LEU A 1 105 ? -4.891 -20.031 -8.898 1 98.81 105 LEU A C 1
ATOM 821 O O . LEU A 1 105 ? -4.836 -19.875 -7.68 1 98.81 105 LEU A O 1
ATOM 825 N N . LEU A 1 106 ? -3.928 -19.688 -9.703 1 98.94 106 LEU A N 1
ATOM 826 C CA . LEU A 1 106 ? -2.703 -19.078 -9.18 1 98.94 106 LEU A CA 1
ATOM 827 C C . LEU A 1 106 ? -2.592 -17.625 -9.594 1 98.94 106 LEU A C 1
ATOM 829 O O . LEU A 1 106 ? -2.555 -17.312 -10.789 1 98.94 106 LEU A O 1
ATOM 833 N N . ASN A 1 107 ? -2.633 -16.688 -8.656 1 99 107 ASN A N 1
ATOM 834 C CA . ASN A 1 107 ? -2.34 -15.273 -8.859 1 99 107 ASN A CA 1
ATOM 835 C C . ASN A 1 107 ? -0.856 -14.977 -8.664 1 99 107 ASN A C 1
ATOM 837 O O . ASN A 1 107 ? -0.356 -15 -7.543 1 99 107 ASN A O 1
ATOM 841 N N . ILE A 1 108 ? -0.186 -14.758 -9.727 1 99 108 ILE A N 1
ATOM 842 C CA . ILE A 1 108 ? 1.247 -14.477 -9.703 1 99 108 ILE A CA 1
ATOM 843 C C . ILE A 1 108 ? 1.48 -12.969 -9.695 1 99 108 ILE A C 1
ATOM 845 O O . ILE A 1 108 ? 1.333 -12.305 -10.719 1 99 108 ILE A O 1
ATOM 849 N N . GLU A 1 109 ? 1.822 -12.438 -8.586 1 99 109 GLU A N 1
ATOM 850 C CA . GLU A 1 109 ? 2.18 -11.023 -8.523 1 99 109 GLU A CA 1
ATOM 851 C C . GLU A 1 109 ? 3.619 -10.797 -8.977 1 99 109 GLU A C 1
ATOM 853 O O . GLU A 1 109 ? 4.555 -11.328 -8.375 1 99 109 GLU A O 1
ATOM 858 N N . LEU A 1 110 ? 3.781 -10.055 -10 1 98.94 110 LEU A N 1
ATOM 859 C CA . LEU A 1 110 ? 5.109 -9.586 -10.383 1 98.94 110 LEU A CA 1
ATOM 860 C C . LEU A 1 110 ? 5.613 -8.516 -9.422 1 98.94 110 LEU A C 1
ATOM 862 O O . LEU A 1 110 ? 5.082 -7.406 -9.383 1 98.94 110 LEU A O 1
ATOM 866 N N . LYS A 1 111 ? 6.613 -8.898 -8.641 1 98.88 111 LYS A N 1
ATOM 867 C CA . LYS A 1 111 ? 7.25 -7.957 -7.719 1 98.88 111 LYS A CA 1
ATOM 868 C C . LYS A 1 111 ? 8.422 -7.25 -8.383 1 98.88 111 LYS A C 1
ATOM 870 O O . LYS A 1 111 ? 9.555 -7.754 -8.359 1 98.88 111 LYS A O 1
ATOM 875 N N . THR A 1 112 ? 8.117 -6.109 -8.906 1 98.62 112 THR A N 1
ATOM 876 C CA . THR A 1 112 ? 9.094 -5.242 -9.555 1 98.62 112 THR A CA 1
ATOM 877 C C . THR A 1 112 ? 8.734 -3.773 -9.344 1 98.62 112 THR A C 1
ATOM 879 O O . THR A 1 112 ? 7.66 -3.459 -8.828 1 98.62 112 THR A O 1
ATOM 882 N N . ALA A 1 113 ? 9.664 -2.904 -9.539 1 97.69 113 ALA A N 1
ATOM 883 C CA . ALA A 1 113 ? 9.508 -1.459 -9.406 1 97.69 113 ALA A CA 1
ATOM 884 C C . ALA A 1 113 ? 10.633 -0.716 -10.125 1 97.69 113 ALA A C 1
ATOM 886 O O . ALA A 1 113 ? 11.789 -1.144 -10.078 1 97.69 113 ALA A O 1
ATOM 887 N N . GLY A 1 114 ? 10.188 0.358 -10.758 1 94.56 114 GLY A N 1
ATOM 888 C CA . GLY A 1 114 ? 11.203 1.09 -11.508 1 94.56 114 GLY A CA 1
ATOM 889 C C . GLY A 1 114 ? 11.875 0.248 -12.57 1 94.56 114 GLY A C 1
ATOM 890 O O . GLY A 1 114 ? 11.211 -0.35 -13.414 1 94.56 114 GLY A O 1
ATOM 891 N N . ASP A 1 115 ? 13.156 0.192 -12.438 1 93.25 115 ASP A N 1
ATOM 892 C CA . ASP A 1 115 ? 13.93 -0.564 -13.414 1 93.25 115 ASP A CA 1
ATOM 893 C C . ASP A 1 115 ? 14.453 -1.864 -12.812 1 93.25 115 ASP A C 1
ATOM 895 O O . ASP A 1 115 ? 15.469 -2.4 -13.266 1 93.25 115 ASP A O 1
ATOM 899 N N . MET A 1 116 ? 13.57 -2.238 -11.883 1 94.62 116 MET A N 1
ATOM 900 C CA . MET A 1 116 ? 13.977 -3.459 -11.195 1 94.62 116 MET A CA 1
ATOM 901 C C . MET A 1 116 ? 13.609 -4.695 -12.008 1 94.62 116 MET A C 1
ATOM 903 O O . MET A 1 116 ? 12.5 -4.781 -12.547 1 94.62 116 MET A O 1
ATOM 907 N N . TYR A 1 117 ? 14.461 -5.59 -12.391 1 96.75 117 TYR A N 1
ATOM 908 C CA . TYR A 1 117 ? 14.305 -6.938 -12.922 1 96.75 117 TYR A CA 1
ATOM 909 C C . TYR A 1 117 ? 13.875 -6.898 -14.391 1 96.75 117 TYR A C 1
ATOM 911 O O . TYR A 1 117 ? 12.828 -7.43 -14.75 1 96.75 117 TYR A O 1
ATOM 919 N N . PRO A 1 118 ? 14.609 -6.246 -15.281 1 96.81 118 PRO A N 1
ATOM 920 C CA . PRO A 1 118 ? 14.289 -6.375 -16.703 1 96.81 118 PRO A CA 1
ATOM 921 C C . PRO A 1 118 ? 14.133 -7.828 -17.156 1 96.81 118 PRO A C 1
ATOM 923 O O . PRO A 1 118 ? 14.992 -8.664 -16.859 1 96.81 118 PRO A O 1
ATOM 926 N N . GLY A 1 119 ? 12.992 -8.117 -17.781 1 98.12 119 GLY A N 1
ATOM 927 C CA . GLY A 1 119 ? 12.781 -9.453 -18.312 1 98.12 119 GLY A CA 1
ATOM 928 C C . GLY A 1 119 ? 11.891 -10.305 -17.422 1 98.12 119 GLY A C 1
ATOM 929 O O . GLY A 1 119 ? 11.5 -11.414 -17.812 1 98.12 119 GLY A O 1
ATOM 930 N N . LEU A 1 120 ? 11.492 -9.812 -16.281 1 98.81 120 LEU A N 1
ATOM 931 C CA . LEU A 1 120 ? 10.656 -10.555 -15.352 1 98.81 120 LEU A CA 1
ATOM 932 C C . LEU A 1 120 ? 9.367 -11.016 -16.016 1 98.81 120 LEU A C 1
ATOM 934 O O . LEU A 1 120 ? 9.008 -12.195 -15.945 1 98.81 120 LEU A O 1
ATOM 938 N N . GLU A 1 121 ? 8.68 -10.07 -16.703 1 98.88 121 GLU A N 1
ATOM 939 C CA . GLU A 1 121 ? 7.414 -10.383 -17.375 1 98.88 121 GLU A CA 1
ATOM 940 C C . GLU A 1 121 ? 7.582 -11.516 -18.375 1 98.88 121 GLU A C 1
ATOM 942 O O . GLU A 1 121 ? 6.793 -12.461 -18.406 1 98.88 121 GLU A O 1
ATOM 947 N N . GLU A 1 122 ? 8.633 -11.445 -19.172 1 98.88 122 GLU A N 1
ATOM 948 C CA . GLU A 1 122 ? 8.898 -12.438 -20.203 1 98.88 122 GLU A CA 1
ATOM 949 C C . GLU A 1 122 ? 9.133 -13.812 -19.609 1 98.88 122 GLU A C 1
ATOM 951 O O . GLU A 1 122 ? 8.57 -14.805 -20.078 1 98.88 122 GLU A O 1
ATOM 956 N N . LYS A 1 123 ? 9.945 -13.875 -18.594 1 98.94 123 LYS A N 1
ATOM 957 C CA . LYS A 1 123 ? 10.289 -15.148 -17.969 1 98.94 123 LYS A CA 1
ATOM 958 C C . LYS A 1 123 ? 9.062 -15.805 -17.344 1 98.94 123 LYS A C 1
ATOM 960 O O . LYS A 1 123 ? 8.875 -17.016 -17.453 1 98.94 123 LYS A O 1
ATOM 965 N N . VAL A 1 124 ? 8.219 -15.039 -16.672 1 98.94 124 VAL A N 1
ATOM 966 C CA . VAL A 1 124 ? 7.023 -15.578 -16.031 1 98.94 124 VAL A CA 1
ATOM 967 C C . VAL A 1 124 ? 6.035 -16.062 -17.078 1 98.94 124 VAL A C 1
ATOM 969 O O . VAL A 1 124 ? 5.492 -17.172 -16.969 1 98.94 124 VAL A O 1
ATOM 972 N N . VAL A 1 125 ? 5.816 -15.266 -18.141 1 98.94 125 VAL A N 1
ATOM 973 C CA . VAL A 1 125 ? 4.902 -15.633 -19.219 1 98.94 125 VAL A CA 1
ATOM 974 C C . VAL A 1 125 ? 5.367 -16.938 -19.875 1 98.94 125 VAL A C 1
ATOM 976 O O . VAL A 1 125 ? 4.566 -17.844 -20.109 1 98.94 125 VAL A O 1
ATOM 979 N N . GLU A 1 126 ? 6.676 -17.016 -20.094 1 98.81 126 GLU A N 1
ATOM 980 C CA . GLU A 1 126 ? 7.238 -18.219 -20.688 1 98.81 126 GLU A CA 1
ATOM 981 C C . GLU A 1 126 ? 6.969 -19.438 -19.828 1 98.81 126 GLU A C 1
ATOM 983 O O . GLU A 1 126 ? 6.59 -20.5 -20.359 1 98.81 126 GLU A O 1
ATOM 988 N N . LEU A 1 127 ? 7.141 -19.328 -18.594 1 98.94 127 LEU A N 1
ATOM 989 C CA . LEU A 1 127 ? 6.93 -20.453 -17.688 1 98.94 127 LEU A CA 1
ATOM 990 C C . LEU A 1 127 ? 5.457 -20.859 -17.641 1 98.94 127 LEU A C 1
ATOM 992 O O . LEU A 1 127 ? 5.129 -22.047 -17.609 1 98.94 127 LEU A O 1
ATOM 996 N N . VAL A 1 128 ? 4.543 -19.891 -17.609 1 98.88 128 VAL A N 1
ATOM 997 C CA . VAL A 1 128 ? 3.109 -20.156 -17.594 1 98.88 128 VAL A CA 1
ATOM 998 C C . VAL A 1 128 ? 2.723 -20.984 -18.812 1 98.88 128 VAL A C 1
ATOM 1000 O O . VAL A 1 128 ? 2.004 -21.984 -18.703 1 98.88 128 VAL A O 1
ATOM 1003 N N . TYR A 1 129 ? 3.24 -20.625 -19.969 1 98.75 129 TYR A N 1
ATOM 1004 C CA . TYR A 1 129 ? 2.941 -21.359 -21.203 1 98.75 129 TYR A CA 1
ATOM 1005 C C . TYR A 1 129 ? 3.623 -22.719 -21.219 1 98.75 129 TYR A C 1
ATOM 1007 O O . TYR A 1 129 ? 3.033 -23.719 -21.641 1 98.75 129 TYR A O 1
ATOM 1015 N N . LYS A 1 130 ? 4.871 -22.719 -20.734 1 98.75 130 LYS A N 1
ATOM 1016 C CA . LYS A 1 130 ? 5.609 -23.984 -20.688 1 98.75 130 LYS A CA 1
ATOM 1017 C C . LYS A 1 130 ? 4.836 -25.031 -19.906 1 98.75 130 LYS A C 1
ATOM 1019 O O . LYS A 1 130 ? 4.824 -26.203 -20.281 1 98.75 130 LYS A O 1
ATOM 1024 N N . TYR A 1 131 ? 4.152 -24.656 -18.859 1 98.69 131 TYR A N 1
ATOM 1025 C CA . TYR A 1 131 ? 3.475 -25.609 -17.984 1 98.69 131 TYR A CA 1
ATOM 1026 C C . TYR A 1 131 ? 1.993 -25.703 -18.328 1 98.69 131 TYR A C 1
ATOM 1028 O O . TYR A 1 131 ? 1.23 -26.375 -17.625 1 98.69 131 TYR A O 1
ATOM 1036 N N . GLY A 1 132 ? 1.524 -25.016 -19.359 1 98.44 132 GLY A N 1
ATOM 1037 C CA . GLY A 1 132 ? 0.153 -25.094 -19.828 1 98.44 132 GLY A CA 1
ATOM 1038 C C . GLY A 1 132 ? -0.854 -24.516 -18.859 1 98.44 132 GLY A C 1
ATOM 1039 O O . GLY A 1 132 ? -1.95 -25.062 -18.703 1 98.44 132 GLY A O 1
ATOM 1040 N N . MET A 1 133 ? -0.491 -23.422 -18.172 1 98.62 133 MET A N 1
ATOM 1041 C CA . MET A 1 133 ? -1.342 -22.906 -17.094 1 98.62 133 MET A CA 1
ATOM 1042 C C . MET A 1 133 ? -1.983 -21.594 -17.5 1 98.62 133 MET A C 1
ATOM 1044 O O . MET A 1 133 ? -2.398 -20.812 -16.641 1 98.62 133 MET A O 1
ATOM 1048 N N . GLU A 1 134 ? -2.137 -21.281 -18.781 1 98.31 134 GLU A N 1
ATOM 1049 C CA . GLU A 1 134 ? -2.607 -19.984 -19.266 1 98.31 134 GLU A CA 1
ATOM 1050 C C . GLU A 1 134 ? -4.039 -19.719 -18.812 1 98.31 134 GLU A C 1
ATOM 1052 O O . GLU A 1 134 ? -4.449 -18.562 -18.688 1 98.31 134 GLU A O 1
ATOM 1057 N N . ASN A 1 135 ? -4.773 -20.766 -18.484 1 98.25 135 ASN A N 1
ATOM 1058 C CA . ASN A 1 135 ? -6.164 -20.594 -18.078 1 98.25 135 ASN A CA 1
ATOM 1059 C C . ASN A 1 135 ? -6.32 -20.719 -16.562 1 98.25 135 ASN A C 1
ATOM 1061 O O . ASN A 1 135 ? -7.441 -20.766 -16.062 1 98.25 135 ASN A O 1
ATOM 1065 N N . GLU A 1 136 ? -5.258 -20.828 -15.805 1 98.19 136 GLU A N 1
ATOM 1066 C CA . GLU A 1 136 ? -5.285 -21.078 -14.367 1 98.19 136 GLU A CA 1
ATOM 1067 C C . GLU A 1 136 ? -4.48 -20.031 -13.617 1 98.19 136 GLU A C 1
ATOM 1069 O O . GLU A 1 136 ? -4.16 -20.203 -12.438 1 98.19 136 GLU A O 1
ATOM 1074 N N . VAL A 1 137 ? -4.16 -18.922 -14.367 1 98.81 137 VAL A N 1
ATOM 1075 C CA . VAL A 1 137 ? -3.273 -17.969 -13.719 1 98.81 137 VAL A CA 1
ATOM 1076 C C . VAL A 1 137 ? -3.809 -16.547 -13.922 1 98.81 137 VAL A C 1
ATOM 1078 O O . VAL A 1 137 ? -4.387 -16.234 -14.961 1 98.81 137 VAL A O 1
ATOM 1081 N N . TYR A 1 138 ? -3.738 -15.719 -12.891 1 98.88 138 TYR A N 1
ATOM 1082 C CA . TYR A 1 138 ? -3.678 -14.266 -12.992 1 98.88 138 TYR A CA 1
ATOM 1083 C C . TYR A 1 138 ? -2.236 -13.773 -12.922 1 98.88 138 TYR A C 1
ATOM 1085 O O . TYR A 1 138 ? -1.439 -14.281 -12.125 1 98.88 138 TYR A O 1
ATOM 1093 N N . ILE A 1 139 ? -1.865 -12.844 -13.781 1 99 139 ILE A N 1
ATOM 1094 C CA . ILE A 1 139 ? -0.62 -12.109 -13.594 1 99 139 ILE A CA 1
ATOM 1095 C C . ILE A 1 139 ? -0.925 -10.68 -13.148 1 99 139 ILE A C 1
ATOM 1097 O O . ILE A 1 139 ? -1.535 -9.914 -13.898 1 99 139 ILE A O 1
ATOM 1101 N N . THR A 1 140 ? -0.545 -10.281 -11.969 1 98.94 140 THR A N 1
ATOM 1102 C CA . THR A 1 140 ? -0.91 -8.984 -11.398 1 98.94 140 THR A CA 1
ATOM 1103 C C . THR A 1 140 ? 0.331 -8.227 -10.938 1 98.94 140 THR A C 1
ATOM 1105 O O . THR A 1 140 ? 1.41 -8.812 -10.812 1 98.94 140 THR A O 1
ATOM 1108 N N . SER A 1 141 ? 0.177 -6.957 -10.75 1 98.94 141 SER A N 1
ATOM 1109 C CA . SER A 1 141 ? 1.305 -6.18 -10.242 1 98.94 141 SER A CA 1
ATOM 1110 C C . SER A 1 141 ? 0.859 -4.801 -9.773 1 98.94 141 SER A C 1
ATOM 1112 O O . SER A 1 141 ? -0.12 -4.25 -10.289 1 98.94 141 SER A O 1
ATOM 1114 N N . PHE A 1 142 ? 1.61 -4.254 -8.852 1 98.88 142 PHE A N 1
ATOM 1115 C CA . PHE A 1 142 ? 1.508 -2.85 -8.477 1 98.88 142 PHE A CA 1
ATOM 1116 C C . PHE A 1 142 ? 2.156 -1.959 -9.531 1 98.88 142 PHE A C 1
ATOM 1118 O O . PHE A 1 142 ? 1.938 -0.746 -9.547 1 98.88 142 PHE A O 1
ATOM 1125 N N . ASP A 1 143 ? 3.109 -2.488 -10.227 1 98.81 143 ASP A N 1
ATOM 1126 C CA . ASP A 1 143 ? 3.688 -1.793 -11.375 1 98.81 143 ASP A CA 1
ATOM 1127 C C . ASP A 1 143 ? 2.84 -2.002 -12.625 1 98.81 143 ASP A C 1
ATOM 1129 O O . ASP A 1 143 ? 3.008 -2.996 -13.336 1 98.81 143 ASP A O 1
ATOM 1133 N N . HIS A 1 144 ? 2.02 -1.022 -12.914 1 98.88 144 HIS A N 1
ATOM 1134 C CA . HIS A 1 144 ? 1.041 -1.192 -13.984 1 98.88 144 HIS A CA 1
ATOM 1135 C C . HIS A 1 144 ? 1.715 -1.216 -15.352 1 98.88 144 HIS A C 1
ATOM 1137 O O . HIS A 1 144 ? 1.158 -1.75 -16.312 1 98.88 144 HIS A O 1
ATOM 1143 N N . ASP A 1 145 ? 2.92 -0.677 -15.461 1 98.44 145 ASP A N 1
ATOM 1144 C CA . ASP A 1 145 ? 3.68 -0.81 -16.703 1 98.44 145 ASP A CA 1
ATOM 1145 C C . ASP A 1 145 ? 4.082 -2.262 -16.938 1 98.44 145 ASP A C 1
ATOM 1147 O O . ASP A 1 145 ? 4.152 -2.707 -18.094 1 98.44 145 ASP A O 1
ATOM 1151 N N . ALA A 1 146 ? 4.375 -2.979 -15.875 1 98.81 146 ALA A N 1
ATOM 1152 C CA . ALA A 1 146 ? 4.672 -4.402 -16 1 98.81 146 ALA A CA 1
ATOM 1153 C C . ALA A 1 146 ? 3.469 -5.168 -16.547 1 98.81 146 ALA A C 1
ATOM 1155 O O . ALA A 1 146 ? 3.613 -6.055 -17.391 1 98.81 146 ALA A O 1
ATOM 1156 N N . VAL A 1 147 ? 2.289 -4.832 -16.062 1 98.94 147 VAL A N 1
ATOM 1157 C CA . VAL A 1 147 ? 1.067 -5.473 -16.531 1 98.94 147 VAL A CA 1
ATOM 1158 C C . VAL A 1 147 ? 0.857 -5.152 -18.016 1 98.94 147 VAL A C 1
ATOM 1160 O O . VAL A 1 147 ? 0.477 -6.023 -18.797 1 98.94 147 VAL A O 1
ATOM 1163 N N . LYS A 1 148 ? 1.104 -3.912 -18.359 1 98.75 148 LYS A N 1
ATOM 1164 C CA . LYS A 1 148 ? 1.007 -3.496 -19.766 1 98.75 148 LYS A CA 1
ATOM 1165 C C . LYS A 1 148 ? 1.969 -4.293 -20.641 1 98.75 148 LYS A C 1
ATOM 1167 O O . LYS A 1 148 ? 1.617 -4.691 -21.75 1 98.75 148 LYS A O 1
ATOM 1172 N N . ARG A 1 149 ? 3.176 -4.539 -20.125 1 98.62 149 ARG A N 1
ATOM 1173 C CA . ARG A 1 149 ? 4.148 -5.34 -20.859 1 98.62 149 ARG A CA 1
ATOM 1174 C C . ARG A 1 149 ? 3.674 -6.781 -21.016 1 98.62 149 ARG A C 1
ATOM 1176 O O . ARG A 1 149 ? 3.852 -7.398 -22.062 1 98.62 149 ARG A O 1
ATOM 1183 N N . VAL A 1 150 ? 3.1 -7.34 -19.984 1 98.88 150 VAL A N 1
ATOM 1184 C CA . VAL A 1 150 ? 2.529 -8.68 -20.062 1 98.88 150 VAL A CA 1
ATOM 1185 C C . VAL A 1 150 ? 1.473 -8.727 -21.172 1 98.88 150 VAL A C 1
ATOM 1187 O O . VAL A 1 150 ? 1.4 -9.688 -21.922 1 98.88 150 VAL A O 1
ATOM 1190 N N . HIS A 1 151 ? 0.649 -7.691 -21.25 1 98.88 151 HIS A N 1
ATOM 1191 C CA . HIS A 1 151 ? -0.392 -7.633 -22.266 1 98.88 151 HIS A CA 1
ATOM 1192 C C . HIS A 1 151 ? 0.206 -7.672 -23.672 1 98.88 151 HIS A C 1
ATOM 1194 O O . HIS A 1 151 ? -0.341 -8.32 -24.562 1 98.88 151 HIS A O 1
ATOM 1200 N N . ARG A 1 152 ? 1.301 -6.992 -23.859 1 98.56 152 ARG A N 1
ATOM 1201 C CA . ARG A 1 152 ? 1.973 -7.004 -25.156 1 98.56 152 ARG A CA 1
ATOM 1202 C C . ARG A 1 152 ? 2.539 -8.391 -25.469 1 98.56 152 ARG A C 1
ATOM 1204 O O . ARG A 1 152 ? 2.473 -8.852 -26.609 1 98.56 152 ARG A O 1
ATOM 1211 N N . LEU A 1 153 ? 3.047 -9.031 -24.484 1 98.62 153 LEU A N 1
ATOM 1212 C CA . LEU A 1 153 ? 3.701 -10.328 -24.641 1 98.62 153 LEU A CA 1
ATOM 1213 C C . LEU A 1 153 ? 2.674 -11.438 -24.844 1 98.62 153 LEU A C 1
ATOM 1215 O O . LEU A 1 153 ? 2.895 -12.367 -25.609 1 98.62 153 LEU A O 1
ATOM 1219 N N . ALA A 1 154 ? 1.603 -11.367 -24.109 1 98.62 154 ALA A N 1
ATOM 1220 C CA . ALA A 1 154 ? 0.6 -12.43 -24.047 1 98.62 154 ALA A CA 1
ATOM 1221 C C . ALA A 1 154 ? -0.792 -11.852 -23.797 1 98.62 154 ALA A C 1
ATOM 1223 O O . ALA A 1 154 ? -1.352 -12 -22.703 1 98.62 154 ALA A O 1
ATOM 1224 N N . PRO A 1 155 ? -1.444 -11.297 -24.781 1 98.44 155 PRO A N 1
ATOM 1225 C CA . PRO A 1 155 ? -2.717 -10.594 -24.625 1 98.44 155 PRO A CA 1
ATOM 1226 C C . PRO A 1 155 ? -3.828 -11.5 -24.094 1 98.44 155 PRO A C 1
ATOM 1228 O O . PRO A 1 155 ? -4.773 -11.023 -23.469 1 98.44 155 PRO A O 1
ATOM 1231 N N . SER A 1 156 ? -3.666 -12.789 -24.281 1 98.12 156 SER A N 1
ATOM 1232 C CA . SER A 1 156 ? -4.742 -13.695 -23.906 1 98.12 156 SER A CA 1
ATOM 1233 C C . SER A 1 156 ? -4.66 -14.078 -22.422 1 98.12 156 SER A C 1
ATOM 1235 O O . SER A 1 156 ? -5.609 -14.625 -21.875 1 98.12 156 SER A O 1
ATOM 1237 N N . LEU A 1 157 ? -3.5 -13.867 -21.797 1 98.81 157 LEU A N 1
ATOM 1238 C CA . LEU A 1 157 ? -3.369 -14.18 -20.375 1 98.81 157 LEU A CA 1
ATOM 1239 C C . LEU A 1 157 ? -4.199 -13.227 -19.531 1 98.81 157 LEU A C 1
ATOM 1241 O O . LEU A 1 157 ? -4.273 -12.031 -19.828 1 98.81 157 LEU A O 1
ATOM 1245 N N . THR A 1 158 ? -4.883 -13.766 -18.5 1 98.88 158 THR A N 1
ATOM 1246 C CA . THR A 1 158 ? -5.578 -12.922 -17.547 1 98.88 158 THR A CA 1
ATOM 1247 C C . THR A 1 158 ? -4.582 -12.117 -16.703 1 98.88 158 THR A C 1
ATOM 1249 O O . THR A 1 158 ? -3.633 -12.68 -16.156 1 98.88 158 THR A O 1
ATOM 1252 N N . LYS A 1 159 ? -4.738 -10.867 -16.703 1 98.81 159 LYS A N 1
ATOM 1253 C CA . LYS A 1 159 ? -3.848 -10.016 -15.93 1 98.81 159 LYS A CA 1
ATOM 1254 C C . LYS A 1 159 ? -4.641 -8.992 -15.117 1 98.81 159 LYS A C 1
ATOM 1256 O O . LYS A 1 159 ? -5.832 -8.797 -15.352 1 98.81 159 LYS A O 1
ATOM 1261 N N . GLY A 1 160 ? 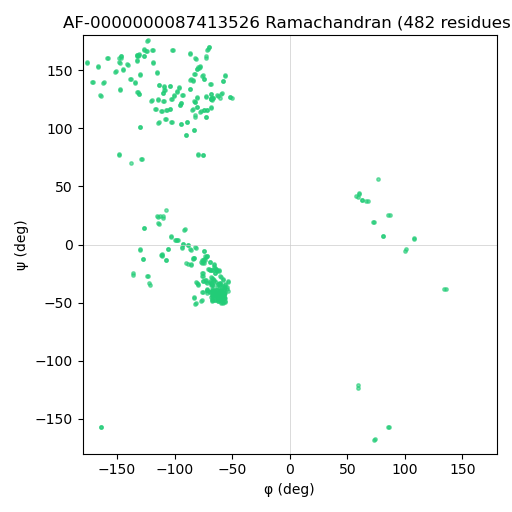-4.004 -8.414 -14.117 1 98.94 160 GLY A N 1
ATOM 1262 C CA . GLY A 1 160 ? -4.711 -7.527 -13.203 1 98.94 160 GLY A CA 1
ATOM 1263 C C . GLY A 1 160 ? -3.836 -6.418 -12.648 1 98.94 160 GLY A C 1
ATOM 1264 O O . GLY A 1 160 ? -2.607 -6.504 -12.703 1 98.94 160 GLY A O 1
ATOM 1265 N N . LEU A 1 161 ? -4.5 -5.391 -12.25 1 98.94 161 LEU A N 1
ATOM 1266 C CA . LEU A 1 161 ? -3.875 -4.25 -11.586 1 98.94 161 LEU A CA 1
ATOM 1267 C C . LEU A 1 161 ? -4.086 -4.324 -10.078 1 98.94 161 LEU A C 1
ATOM 1269 O O . LEU A 1 161 ? -5.207 -4.52 -9.609 1 98.94 161 LEU A O 1
ATOM 1273 N N . ILE A 1 162 ? -2.99 -4.203 -9.375 1 98.94 162 ILE A N 1
ATOM 1274 C CA . ILE A 1 162 ? -3.068 -4.074 -7.926 1 98.94 162 ILE A CA 1
ATOM 1275 C C . ILE A 1 162 ? -2.973 -2.602 -7.531 1 98.94 162 ILE A C 1
ATOM 1277 O O . ILE A 1 162 ? -2.09 -1.883 -8 1 98.94 162 ILE A O 1
ATOM 1281 N N . PHE A 1 163 ? -3.885 -2.199 -6.68 1 98.75 163 PHE A N 1
ATOM 1282 C CA . PHE A 1 163 ? -3.902 -0.831 -6.176 1 98.75 163 PHE A CA 1
ATOM 1283 C C . PHE A 1 163 ? -3.646 -0.804 -4.676 1 98.75 163 PHE A C 1
ATOM 1285 O O . PHE A 1 163 ? -4.008 -1.743 -3.961 1 98.75 163 PHE A O 1
ATOM 1292 N N . GLY A 1 164 ? -2.996 0.286 -4.215 1 98.19 164 GLY A N 1
ATOM 1293 C CA . GLY A 1 164 ? -2.793 0.49 -2.789 1 98.19 164 GLY A CA 1
ATOM 1294 C C . GLY A 1 164 ? -3.816 1.425 -2.17 1 98.19 164 GLY A C 1
ATOM 1295 O O . GLY A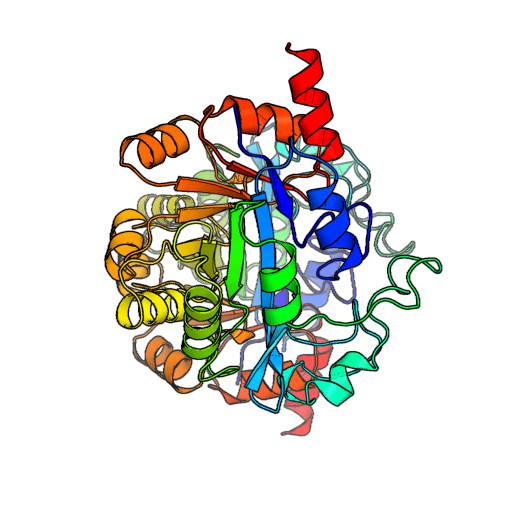 1 164 ? -3.729 1.751 -0.985 1 98.19 164 GLY A O 1
ATOM 1296 N N . GLY A 1 165 ? -4.758 1.881 -2.842 1 98.12 165 GLY A N 1
ATOM 1297 C CA . GLY A 1 165 ? -5.859 2.787 -2.555 1 98.12 165 GLY A CA 1
ATOM 1298 C C . GLY A 1 165 ? -6.957 2.738 -3.6 1 98.12 165 GLY A C 1
ATOM 1299 O O . GLY A 1 165 ? -7.18 1.703 -4.23 1 98.12 165 GLY A O 1
ATOM 1300 N N . LYS A 1 166 ? -7.707 3.789 -3.684 1 98.38 166 LYS A N 1
ATOM 1301 C CA . LYS A 1 166 ? -8.75 3.889 -4.703 1 98.38 166 LYS A CA 1
ATOM 1302 C C . LYS A 1 166 ? -8.43 4.992 -5.711 1 98.38 166 LYS A C 1
ATOM 1304 O O . LYS A 1 166 ? -8.641 6.172 -5.43 1 98.38 166 LYS A O 1
ATOM 1309 N N . SER A 1 167 ? -8.031 4.566 -6.859 1 98.31 167 SER A N 1
ATOM 1310 C CA . SER A 1 167 ? -7.664 5.469 -7.941 1 98.31 167 SER A CA 1
ATOM 1311 C C . SER A 1 167 ? -8.898 5.961 -8.695 1 98.31 167 SER A C 1
ATOM 1313 O O . SER A 1 167 ? -9.977 5.383 -8.57 1 98.31 167 SER A O 1
ATOM 1315 N N . THR A 1 168 ? -8.742 7.062 -9.406 1 98.06 168 THR A N 1
ATOM 1316 C CA . THR A 1 168 ? -9.719 7.453 -10.414 1 98.06 168 THR A CA 1
ATOM 1317 C C . THR A 1 168 ? -9.406 6.805 -11.758 1 98.06 168 THR A C 1
ATOM 1319 O O . THR A 1 168 ? -8.336 6.211 -11.93 1 98.06 168 THR A O 1
ATOM 1322 N N . LEU A 1 169 ? -10.352 6.828 -12.648 1 98.5 169 LEU A N 1
ATOM 1323 C CA . LEU A 1 169 ? -10.18 6.395 -14.031 1 98.5 169 LEU A CA 1
ATOM 1324 C C . LEU A 1 169 ? -9.82 4.914 -14.094 1 98.5 169 LEU A C 1
ATOM 1326 O O . LEU A 1 169 ? -8.945 4.516 -14.867 1 98.5 169 LEU A O 1
ATOM 1330 N N . LEU A 1 170 ? -10.422 4.148 -13.234 1 98.62 170 LEU A N 1
ATOM 1331 C CA . LEU A 1 170 ? -10.125 2.719 -13.156 1 98.62 170 LEU A CA 1
ATOM 1332 C C . LEU A 1 170 ? -10.398 2.031 -14.492 1 98.62 170 LEU A C 1
ATOM 1334 O O . LEU A 1 170 ? -9.594 1.225 -14.953 1 98.62 170 LEU A O 1
ATOM 1338 N N . HIS A 1 171 ? -11.516 2.393 -15.133 1 98.44 171 HIS A N 1
ATOM 1339 C CA . HIS A 1 171 ? -11.859 1.778 -16.406 1 98.44 171 HIS A CA 1
ATOM 1340 C C . HIS A 1 171 ? -10.797 2.078 -17.469 1 98.44 171 HIS A C 1
ATOM 1342 O O . HIS A 1 171 ? -10.406 1.192 -18.234 1 98.44 171 HIS A O 1
ATOM 1348 N N . GLU A 1 172 ? -10.367 3.32 -17.484 1 98.75 172 GLU A N 1
ATOM 1349 C CA . GLU A 1 172 ? -9.352 3.729 -18.453 1 98.75 172 GLU A CA 1
ATOM 1350 C C . GLU A 1 172 ? -8.023 3.021 -18.188 1 98.75 172 GLU A C 1
ATOM 1352 O O . GLU A 1 172 ? -7.336 2.625 -19.141 1 98.75 172 GLU A O 1
ATOM 1357 N N . GLN A 1 173 ? -7.672 2.885 -16.953 1 98.75 173 GLN A N 1
ATOM 1358 C CA . GLN A 1 173 ? -6.434 2.197 -16.594 1 98.75 173 GLN A CA 1
ATOM 1359 C C . GLN A 1 173 ? -6.496 0.723 -16.984 1 98.75 173 GLN A C 1
ATOM 1361 O O . GLN A 1 173 ? -5.523 0.174 -17.516 1 98.75 173 GLN A O 1
ATOM 1366 N N . MET A 1 174 ? -7.664 0.093 -16.703 1 98.75 174 MET A N 1
ATOM 1367 C CA . MET A 1 174 ? -7.855 -1.303 -17.078 1 98.75 174 MET A CA 1
ATOM 1368 C C . MET A 1 174 ? -7.738 -1.473 -18.594 1 98.75 174 MET A C 1
ATOM 1370 O O . MET A 1 174 ? -7.055 -2.381 -19.078 1 98.75 174 MET A O 1
ATOM 1374 N N . ALA A 1 175 ? -8.32 -0.578 -19.312 1 98.56 175 ALA A N 1
ATOM 1375 C CA . ALA A 1 175 ? -8.266 -0.63 -20.766 1 98.56 175 ALA A CA 1
ATOM 1376 C C . ALA A 1 175 ? -6.84 -0.435 -21.266 1 98.56 175 ALA A C 1
ATOM 1378 O O . ALA A 1 175 ? -6.387 -1.154 -22.172 1 98.56 175 ALA A O 1
ATOM 1379 N N . GLU A 1 176 ? -6.129 0.536 -20.688 1 98.38 176 GLU A N 1
ATOM 1380 C CA . GLU A 1 176 ? -4.77 0.881 -21.078 1 98.38 176 GLU A CA 1
ATOM 1381 C C . GLU A 1 176 ? -3.828 -0.31 -20.922 1 98.38 176 GLU A C 1
ATOM 1383 O O . GLU A 1 176 ? -2.871 -0.459 -21.688 1 98.38 176 GLU A O 1
ATOM 1388 N N . THR A 1 177 ? -4.078 -1.211 -20.047 1 98.81 177 THR A N 1
ATOM 1389 C CA . THR A 1 177 ? -3.152 -2.285 -19.703 1 98.81 177 THR A CA 1
ATOM 1390 C C . THR A 1 177 ? -3.686 -3.633 -20.172 1 98.81 177 THR A C 1
ATOM 1392 O O . THR A 1 177 ? -3.002 -4.652 -20.062 1 98.81 177 THR A O 1
ATOM 1395 N N . GLY A 1 178 ? -4.895 -3.666 -20.625 1 98.69 178 GLY A N 1
ATOM 1396 C CA . GLY A 1 178 ? -5.52 -4.922 -21 1 98.69 178 GLY A CA 1
ATOM 1397 C C . GLY A 1 178 ? -5.891 -5.789 -19.828 1 98.69 178 GLY A C 1
ATOM 1398 O O . GLY A 1 178 ? -6.105 -6.996 -19.969 1 98.69 178 GLY A O 1
ATOM 1399 N N . ALA A 1 179 ? -5.98 -5.203 -18.656 1 98.88 179 ALA A N 1
ATOM 1400 C CA . ALA A 1 179 ? -6.266 -5.945 -17.438 1 98.88 179 ALA A CA 1
ATOM 1401 C C . ALA A 1 179 ? -7.758 -6.234 -17.297 1 98.88 179 ALA A C 1
ATOM 1403 O O . ALA A 1 179 ? -8.594 -5.473 -17.797 1 98.88 179 ALA A O 1
ATOM 1404 N N . SER A 1 180 ? -8.047 -7.32 -16.641 1 98.88 180 SER A N 1
ATOM 1405 C CA . SER A 1 180 ? -9.43 -7.672 -16.359 1 98.88 180 SER A CA 1
ATOM 1406 C C . SER A 1 180 ? -9.617 -8.016 -14.883 1 98.88 180 SER A C 1
ATOM 1408 O O . SER A 1 180 ? -10.742 -8.258 -14.43 1 98.88 180 SER A O 1
ATOM 1410 N N . VAL A 1 181 ? -8.555 -8.047 -14.109 1 98.94 181 VAL A N 1
ATOM 1411 C CA . VAL A 1 181 ? -8.594 -8.281 -12.664 1 98.94 181 VAL A CA 1
ATOM 1412 C C . VAL A 1 181 ? -8.25 -6.988 -11.922 1 98.94 181 VAL A C 1
ATOM 1414 O O . VAL A 1 181 ? -7.242 -6.344 -12.227 1 98.94 181 VAL A O 1
ATOM 1417 N N . LEU A 1 182 ? -9.125 -6.582 -11.078 1 98.88 182 LEU A N 1
ATOM 1418 C CA . LEU A 1 182 ? -8.922 -5.434 -10.211 1 98.88 182 LEU A CA 1
ATOM 1419 C C . LEU A 1 182 ? -8.711 -5.879 -8.766 1 98.88 182 LEU A C 1
ATOM 1421 O O . LEU A 1 182 ? -9.633 -6.371 -8.117 1 98.88 182 LEU A O 1
ATOM 1425 N N . SER A 1 183 ? -7.508 -5.758 -8.289 1 98.94 183 SER A N 1
ATOM 1426 C CA . SER A 1 183 ? -7.133 -6.129 -6.93 1 98.94 183 SER A CA 1
ATOM 1427 C C . SER A 1 183 ? -6.973 -4.898 -6.043 1 98.94 183 SER A C 1
ATOM 1429 O O . SER A 1 183 ? -6.074 -4.086 -6.262 1 98.94 183 SER A O 1
ATOM 1431 N N . ILE A 1 184 ? -7.793 -4.75 -5.004 1 98.75 184 ILE A N 1
ATOM 1432 C CA . ILE A 1 184 ? -7.918 -3.492 -4.277 1 98.75 184 ILE A CA 1
ATOM 1433 C C . ILE A 1 184 ? -7.988 -3.771 -2.775 1 98.75 184 ILE A C 1
ATOM 1435 O O . ILE A 1 184 ? -8.602 -4.75 -2.348 1 98.75 184 ILE A O 1
ATOM 1439 N N . PRO A 1 185 ? -7.34 -2.877 -1.888 1 98.62 185 PRO A N 1
ATOM 1440 C CA . PRO A 1 185 ? -7.516 -3.057 -0.444 1 98.62 185 PRO A CA 1
ATOM 1441 C C . PRO A 1 185 ? -8.984 -2.998 -0.016 1 98.62 185 PRO A C 1
ATOM 1443 O O . PRO A 1 185 ? -9.727 -2.121 -0.464 1 98.62 185 PRO A O 1
ATOM 1446 N N . TYR A 1 186 ? -9.344 -3.818 0.892 1 98.06 186 TYR A N 1
ATOM 1447 C CA . TYR A 1 186 ? -10.75 -4.094 1.175 1 98.06 186 TYR A CA 1
ATOM 1448 C C . TYR A 1 186 ? -11.438 -2.869 1.771 1 98.06 186 TYR A C 1
ATOM 1450 O O . TYR A 1 186 ? -12.633 -2.66 1.563 1 98.06 186 TYR A O 1
ATOM 1458 N N . PRO A 1 187 ? -10.773 -1.94 2.502 1 97.75 187 PRO A N 1
ATOM 1459 C CA . PRO A 1 187 ? -11.5 -0.81 3.08 1 97.75 187 PRO A CA 1
ATOM 1460 C C . PRO A 1 187 ? -12.086 0.12 2.02 1 97.75 187 PRO A C 1
ATOM 1462 O O . PRO A 1 187 ? -13.023 0.868 2.299 1 97.75 187 PRO A O 1
ATOM 1465 N N . TYR A 1 188 ? -11.57 0.058 0.831 1 98.25 188 TYR A N 1
ATOM 1466 C CA . TYR A 1 188 ? -11.992 0.993 -0.208 1 98.25 188 TYR A CA 1
ATOM 1467 C C . TYR A 1 188 ? -13.203 0.463 -0.965 1 98.25 188 TYR A C 1
ATOM 1469 O O . TYR A 1 188 ? -13.727 1.133 -1.859 1 98.25 188 TYR A O 1
ATOM 1477 N N . LEU A 1 189 ? -13.648 -0.701 -0.597 1 98.31 189 LEU A N 1
ATOM 1478 C CA . LEU A 1 189 ? -14.766 -1.33 -1.289 1 98.31 189 LEU A CA 1
ATOM 1479 C C . LEU A 1 189 ? -16.094 -0.872 -0.701 1 98.31 189 LEU A C 1
ATOM 1481 O O . LEU A 1 189 ? -16.234 -0.769 0.52 1 98.31 189 LEU A O 1
ATOM 1485 N N . THR A 1 190 ? -17 -0.525 -1.558 1 97.94 190 THR A N 1
ATOM 1486 C CA . THR A 1 190 ? -18.422 -0.381 -1.242 1 97.94 190 THR A CA 1
ATOM 1487 C C . THR A 1 190 ? -19.266 -1.354 -2.066 1 97.94 190 THR A C 1
ATOM 1489 O O . THR A 1 190 ? -18.812 -1.844 -3.105 1 97.94 190 THR A O 1
ATOM 1492 N N . GLN A 1 191 ? -20.438 -1.678 -1.589 1 97.88 191 GLN A N 1
ATOM 1493 C CA . GLN A 1 191 ? -21.297 -2.623 -2.299 1 97.88 191 GLN A CA 1
ATOM 1494 C C . GLN A 1 191 ? -21.562 -2.156 -3.727 1 97.88 191 GLN A C 1
ATOM 1496 O O . GLN A 1 191 ? -21.438 -2.938 -4.672 1 97.88 191 GLN A O 1
ATOM 1501 N N . ASP A 1 192 ? -21.891 -0.842 -3.883 1 98.12 192 ASP A N 1
ATOM 1502 C CA . ASP A 1 192 ? -22.203 -0.306 -5.203 1 98.12 192 ASP A CA 1
ATOM 1503 C C . ASP A 1 192 ? -20.984 -0.393 -6.129 1 98.12 192 ASP A C 1
ATOM 1505 O O . ASP A 1 192 ? -21.125 -0.758 -7.301 1 98.12 192 ASP A O 1
ATOM 1509 N N . PHE A 1 193 ? -19.906 -0.059 -5.621 1 98.5 193 PHE A N 1
ATOM 1510 C CA . PHE A 1 193 ? -18.672 -0.092 -6.402 1 98.5 193 PHE A CA 1
ATOM 1511 C C . PHE A 1 193 ? -18.359 -1.512 -6.863 1 98.5 193 PHE A C 1
ATOM 1513 O O . PHE A 1 193 ? -18.094 -1.741 -8.047 1 98.5 193 PHE A O 1
ATOM 1520 N N . VAL A 1 194 ? -18.391 -2.52 -5.988 1 98.75 194 VAL A N 1
ATOM 1521 C CA . VAL A 1 194 ? -18.109 -3.918 -6.285 1 98.75 194 VAL A CA 1
ATOM 1522 C C . VAL A 1 194 ? -19.109 -4.445 -7.312 1 98.75 194 VAL A C 1
ATOM 1524 O O . VAL A 1 194 ? -18.719 -5.055 -8.312 1 98.75 194 VAL A O 1
ATOM 1527 N N . LYS A 1 195 ? -20.359 -4.176 -7.074 1 98.5 195 LYS A N 1
ATOM 1528 C CA . LYS A 1 195 ? -21.406 -4.613 -7.988 1 98.5 195 LYS A CA 1
ATOM 1529 C C . LYS A 1 195 ? -21.188 -4.055 -9.391 1 98.5 195 LYS A C 1
ATOM 1531 O O . LYS A 1 195 ? -21.266 -4.789 -10.375 1 98.5 195 LYS A O 1
ATOM 1536 N N . GLU A 1 196 ? -20.906 -2.797 -9.445 1 98.25 196 GLU A N 1
ATOM 1537 C CA . GLU A 1 196 ? -20.688 -2.133 -10.727 1 98.25 196 GLU A CA 1
ATOM 1538 C C . GLU A 1 196 ? -19.531 -2.766 -11.492 1 98.25 196 GLU A C 1
ATOM 1540 O O . GLU A 1 196 ? -19.656 -3.08 -12.68 1 98.25 196 GLU A O 1
ATOM 1545 N N . MET A 1 197 ? -18.391 -2.932 -10.859 1 98.56 197 MET A N 1
ATOM 1546 C CA . MET A 1 197 ? -17.219 -3.463 -11.523 1 98.56 197 MET A CA 1
ATOM 1547 C C . MET A 1 197 ? -17.438 -4.902 -11.984 1 98.56 197 MET A C 1
ATOM 1549 O O . MET A 1 197 ? -17.094 -5.266 -13.102 1 98.56 197 MET A O 1
ATOM 1553 N N . ILE A 1 198 ? -18.078 -5.727 -11.156 1 98.62 198 ILE A N 1
ATOM 1554 C CA . ILE A 1 198 ? -18.312 -7.129 -11.484 1 98.62 198 ILE A CA 1
ATOM 1555 C C . ILE A 1 198 ? -19.328 -7.234 -12.609 1 98.62 198 ILE A C 1
ATOM 1557 O O . ILE A 1 198 ? -19.156 -8.047 -13.531 1 98.62 198 ILE A O 1
ATOM 1561 N N . GLU A 1 199 ? -20.328 -6.414 -12.539 1 98.19 199 GLU A N 1
ATOM 1562 C CA . GLU A 1 199 ? -21.344 -6.422 -13.586 1 98.19 199 GLU A CA 1
ATOM 1563 C C . GLU A 1 199 ? -20.75 -5.996 -14.93 1 98.19 199 GLU A C 1
ATOM 1565 O O . GLU A 1 199 ? -21.266 -6.379 -15.984 1 98.19 199 GLU A O 1
ATOM 1570 N N . GLN A 1 200 ? -19.719 -5.273 -14.914 1 98.25 200 GLN A N 1
ATOM 1571 C CA . GLN A 1 200 ? -19.062 -4.832 -16.141 1 98.25 200 GLN A CA 1
ATOM 1572 C C . GLN A 1 200 ? -18.062 -5.879 -16.625 1 98.25 200 GLN A C 1
ATOM 1574 O O . GLN A 1 200 ? -17.391 -5.676 -17.641 1 98.25 200 GLN A O 1
ATOM 1579 N N . GLY A 1 201 ? -17.875 -6.914 -15.883 1 98.31 201 GLY A N 1
ATOM 1580 C CA . GLY A 1 201 ? -17.109 -8.047 -16.375 1 98.31 201 GLY A CA 1
ATOM 1581 C C . GLY A 1 201 ? -15.734 -8.172 -15.727 1 98.31 201 GLY A C 1
ATOM 1582 O O . GLY A 1 201 ? -14.945 -9.039 -16.094 1 98.31 201 GLY A O 1
ATOM 1583 N N . TYR A 1 202 ? -15.469 -7.344 -14.781 1 98.81 202 TYR A N 1
ATOM 1584 C CA . TYR A 1 202 ? -14.164 -7.406 -14.125 1 98.81 202 TYR A CA 1
ATOM 1585 C C . TYR A 1 202 ? -14.172 -8.43 -13 1 98.81 202 TYR A C 1
ATOM 1587 O O . TYR A 1 202 ? -15.188 -8.602 -12.32 1 98.81 202 TYR A O 1
ATOM 1595 N N . THR A 1 203 ? -13.062 -9.125 -12.859 1 98.88 203 THR A N 1
ATOM 1596 C CA . THR A 1 203 ? -12.797 -9.898 -11.656 1 98.88 203 THR A CA 1
ATOM 1597 C C . THR A 1 203 ? -12.266 -9 -10.539 1 98.88 203 THR A C 1
ATOM 1599 O O . THR A 1 203 ? -11.336 -8.219 -10.75 1 98.88 203 THR A O 1
ATOM 1602 N N . MET A 1 204 ? -12.898 -9.055 -9.383 1 98.88 204 MET A N 1
ATOM 1603 C CA . MET A 1 204 ? -12.453 -8.227 -8.258 1 98.88 204 MET A CA 1
ATOM 1604 C C . MET A 1 204 ? -11.836 -9.086 -7.164 1 98.88 204 MET A C 1
ATOM 1606 O O . MET A 1 204 ? -12.398 -10.109 -6.773 1 98.88 204 MET A O 1
ATOM 1610 N N . ILE A 1 205 ? -10.664 -8.68 -6.73 1 98.94 205 ILE A N 1
ATOM 1611 C CA . ILE A 1 205 ? -10 -9.273 -5.574 1 98.94 205 ILE A CA 1
ATOM 1612 C C . ILE A 1 205 ? -9.891 -8.242 -4.453 1 98.94 205 ILE A C 1
ATOM 1614 O O . ILE A 1 205 ? -9.383 -7.141 -4.656 1 98.94 205 ILE A O 1
ATOM 1618 N N . ALA A 1 206 ? -10.391 -8.539 -3.27 1 98.88 206 ALA A N 1
ATOM 1619 C CA . ALA A 1 206 ? -10.219 -7.738 -2.062 1 98.88 206 ALA A CA 1
ATOM 1620 C C . ALA A 1 206 ? -9.047 -8.242 -1.228 1 98.88 206 ALA A C 1
ATOM 1622 O O . ALA A 1 206 ? -9 -9.422 -0.859 1 98.88 206 ALA A O 1
ATOM 1623 N N . TRP A 1 207 ? -8.078 -7.441 -0.989 1 98.69 207 TRP A N 1
ATOM 1624 C CA . TRP A 1 207 ? -6.93 -7.863 -0.191 1 98.69 207 TRP A CA 1
ATOM 1625 C C . TRP A 1 207 ? -6.617 -6.84 0.895 1 98.69 207 TRP A C 1
ATOM 1627 O O . TRP A 1 207 ? -7.086 -5.703 0.838 1 98.69 207 TRP A O 1
ATOM 1637 N N . THR A 1 208 ? -5.848 -7.258 1.843 1 97.81 208 THR A N 1
ATOM 1638 C CA . THR A 1 208 ? -5.766 -8.547 2.521 1 97.81 208 THR A CA 1
ATOM 1639 C C . THR A 1 208 ? -6.633 -8.555 3.777 1 97.81 208 THR A C 1
ATOM 1641 O O . THR A 1 208 ? -6.574 -7.621 4.582 1 97.81 208 THR A O 1
ATOM 1644 N N . ILE A 1 209 ? -7.383 -9.383 3.965 1 97.75 209 ILE A N 1
ATOM 1645 C CA . ILE A 1 209 ? -8.367 -9.367 5.043 1 97.75 209 ILE A CA 1
ATOM 1646 C C . ILE A 1 209 ? -8.156 -10.578 5.949 1 97.75 209 ILE A C 1
ATOM 1648 O O . ILE A 1 209 ? -8.312 -11.719 5.516 1 97.75 209 ILE A O 1
ATOM 1652 N N . ASP A 1 210 ? -7.957 -10.312 7.254 1 97.38 210 ASP A N 1
ATOM 1653 C CA . ASP A 1 210 ? -7.605 -11.422 8.133 1 97.38 210 ASP A CA 1
ATOM 1654 C C . ASP A 1 210 ? -8.594 -11.539 9.289 1 97.38 210 ASP A C 1
ATOM 1656 O O . ASP A 1 210 ? -8.758 -12.617 9.859 1 97.38 210 ASP A O 1
ATOM 1660 N N . ASP A 1 211 ? -9.188 -10.398 9.617 1 95.69 211 ASP A N 1
ATOM 1661 C CA . ASP A 1 211 ? -10.164 -10.406 10.703 1 95.69 211 ASP A CA 1
ATOM 1662 C C . ASP A 1 211 ? -11.461 -11.086 10.273 1 95.69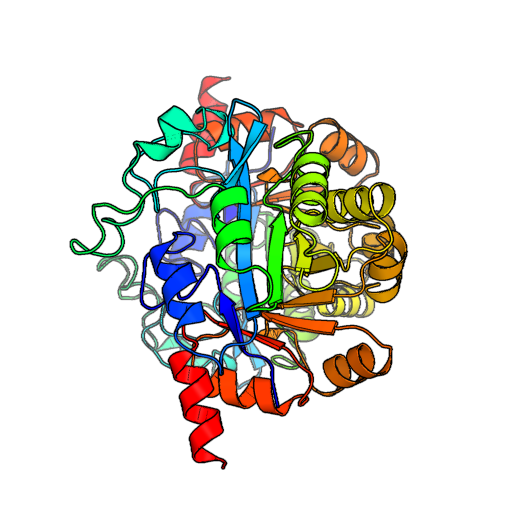 211 ASP A C 1
ATOM 1664 O O . ASP A 1 211 ? -12.039 -10.734 9.242 1 95.69 211 ASP A O 1
ATOM 1668 N N . PRO A 1 212 ? -11.914 -12.07 11.062 1 96.75 212 PRO A N 1
ATOM 1669 C CA . PRO A 1 212 ? -13.102 -12.812 10.648 1 96.75 212 PRO A CA 1
ATOM 1670 C C . PRO A 1 212 ? -14.32 -11.914 10.43 1 96.75 212 PRO A C 1
ATOM 1672 O O . PRO A 1 212 ? -15.109 -12.156 9.516 1 96.75 212 PRO A O 1
ATOM 1675 N N . GLU A 1 213 ? -14.453 -10.93 11.242 1 95.06 213 GLU A N 1
ATOM 1676 C CA . GLU A 1 213 ? -15.594 -10.031 11.07 1 95.06 213 GLU A CA 1
ATOM 1677 C C . GLU A 1 213 ? -15.477 -9.219 9.781 1 95.06 213 GLU A C 1
ATOM 1679 O O . GLU A 1 213 ? -16.469 -9 9.086 1 95.06 213 GLU A O 1
ATOM 1684 N N . HIS A 1 214 ? -14.289 -8.789 9.484 1 96.19 214 HIS A N 1
ATOM 1685 C CA . HIS A 1 214 ? -14.062 -8.078 8.227 1 96.19 214 HIS A CA 1
ATOM 1686 C C . HIS A 1 214 ? -14.266 -9 7.031 1 96.19 214 HIS A C 1
ATOM 1688 O O . HIS A 1 214 ? -14.812 -8.586 6.008 1 96.19 214 HIS A O 1
ATOM 1694 N N . ILE A 1 215 ? -13.789 -10.242 7.176 1 98 215 ILE A N 1
ATOM 1695 C CA . ILE A 1 215 ? -13.984 -11.211 6.105 1 98 215 ILE A CA 1
ATOM 1696 C C . ILE A 1 215 ? -15.477 -11.367 5.816 1 98 215 ILE A C 1
ATOM 1698 O O . ILE A 1 215 ? -15.906 -11.266 4.664 1 98 215 ILE A O 1
ATOM 1702 N N . ARG A 1 216 ? -16.281 -11.586 6.848 1 97.12 216 ARG A N 1
ATOM 1703 C CA . ARG A 1 216 ? -17.719 -11.758 6.691 1 97.12 216 ARG A CA 1
ATOM 1704 C C . ARG A 1 216 ? -18.344 -10.555 6 1 97.12 216 ARG A C 1
ATOM 1706 O O . ARG A 1 216 ? -19.125 -10.711 5.062 1 97.12 216 ARG A O 1
ATOM 1713 N N . ARG A 1 217 ? -17.984 -9.375 6.426 1 96.44 217 ARG A N 1
ATOM 1714 C CA . ARG A 1 217 ? -18.547 -8.148 5.859 1 96.44 217 ARG A CA 1
ATOM 1715 C C . ARG A 1 217 ? -18.203 -8.023 4.375 1 96.44 217 ARG A C 1
ATOM 1717 O O . ARG A 1 217 ? -19.047 -7.652 3.566 1 96.44 217 ARG A O 1
ATOM 1724 N N . VAL A 1 218 ? -17.016 -8.336 4.043 1 98 218 VAL A N 1
ATOM 1725 C CA . VAL A 1 218 ? -16.562 -8.203 2.662 1 98 218 VAL A CA 1
ATOM 1726 C C . VAL A 1 218 ? -17.203 -9.273 1.794 1 98 218 VAL A C 1
ATOM 1728 O O . VAL A 1 218 ? -17.594 -9.016 0.653 1 98 218 VAL A O 1
ATOM 1731 N N . MET A 1 219 ? -17.344 -10.477 2.307 1 97.62 219 MET A N 1
ATOM 1732 C CA . MET A 1 219 ? -18.031 -11.539 1.589 1 97.62 219 MET A CA 1
ATOM 1733 C C . MET A 1 219 ? -19.438 -11.117 1.205 1 97.62 219 MET A C 1
ATOM 1735 O O . MET A 1 219 ? -19.938 -11.469 0.132 1 97.62 219 MET A O 1
ATOM 1739 N N . ASP A 1 220 ? -20.078 -10.328 2.043 1 97.44 220 ASP A N 1
ATOM 1740 C CA . ASP A 1 220 ? -21.469 -9.938 1.869 1 97.44 220 ASP A CA 1
ATOM 1741 C C . ASP A 1 220 ? -21.609 -8.898 0.756 1 97.44 220 ASP A C 1
ATOM 1743 O O . ASP A 1 220 ? -22.719 -8.633 0.292 1 97.44 220 ASP A O 1
ATOM 1747 N N . LEU A 1 221 ? -20.547 -8.32 0.305 1 98.12 221 LEU A N 1
ATOM 1748 C CA . LEU A 1 221 ? -20.625 -7.289 -0.723 1 98.12 221 LEU A CA 1
ATOM 1749 C C . LEU A 1 221 ? -21.094 -7.879 -2.049 1 98.12 221 LEU A C 1
ATOM 1751 O O . LEU A 1 221 ? -21.844 -7.242 -2.781 1 98.12 221 LEU A O 1
ATOM 1755 N N . HIS A 1 222 ? -20.656 -9.047 -2.43 1 98.5 222 HIS A N 1
ATOM 1756 C CA . HIS A 1 222 ? -21.016 -9.734 -3.67 1 98.5 222 HIS A CA 1
ATOM 1757 C C . HIS A 1 222 ? -20.484 -11.164 -3.68 1 98.5 222 HIS A C 1
ATOM 1759 O O . HIS A 1 222 ? -19.344 -11.406 -3.291 1 98.5 222 HIS A O 1
ATOM 1765 N N . PRO A 1 223 ? -21.188 -12.148 -4.156 1 97.62 223 PRO A N 1
ATOM 1766 C CA . PRO A 1 223 ? -20.766 -13.555 -4.109 1 97.62 223 PRO A CA 1
ATOM 1767 C C . PRO A 1 223 ? -19.578 -13.844 -5.023 1 97.62 223 PRO A C 1
ATOM 1769 O O . PRO A 1 223 ? -18.844 -14.797 -4.793 1 97.62 223 PRO A O 1
ATOM 1772 N N . GLU A 1 224 ? -19.359 -12.992 -6.055 1 98.44 224 GLU A N 1
ATOM 1773 C CA . GLU A 1 224 ? -18.297 -13.25 -7.016 1 98.44 224 GLU A CA 1
ATOM 1774 C C . GLU A 1 224 ? -17.016 -12.531 -6.617 1 98.44 224 GLU A C 1
ATOM 1776 O O . GLU A 1 224 ? -15.984 -12.672 -7.281 1 98.44 224 GLU A O 1
ATOM 1781 N N . LEU A 1 225 ? -17.078 -11.766 -5.52 1 98.75 225 LEU A N 1
ATOM 1782 C CA . LEU A 1 225 ? -15.867 -11.109 -5.012 1 98.75 225 LEU A CA 1
ATOM 1783 C C . LEU A 1 225 ? -14.883 -12.133 -4.465 1 98.75 225 LEU A C 1
ATOM 1785 O O . LEU A 1 225 ? -15.258 -13 -3.674 1 98.75 225 LEU A O 1
ATOM 1789 N N . GLN A 1 226 ? -13.633 -12.102 -4.984 1 98.88 226 GLN A N 1
ATOM 1790 C CA . GLN A 1 226 ? -12.586 -12.969 -4.453 1 98.88 226 GLN A CA 1
ATOM 1791 C C . GLN A 1 226 ? -11.922 -12.352 -3.229 1 98.88 226 GLN A C 1
ATOM 1793 O O . GLN A 1 226 ? -11.703 -11.133 -3.184 1 98.88 226 GLN A O 1
ATOM 1798 N N . ILE A 1 227 ? -11.617 -13.164 -2.248 1 98.75 227 ILE A N 1
ATOM 1799 C CA . ILE A 1 227 ? -11.094 -12.68 -0.978 1 98.75 227 ILE A CA 1
ATOM 1800 C C . ILE A 1 227 ? -9.68 -13.219 -0.763 1 98.75 227 ILE A C 1
ATOM 1802 O O . ILE A 1 227 ? -9.477 -14.438 -0.689 1 98.75 227 ILE A O 1
ATOM 1806 N N . CYS A 1 228 ? -8.734 -12.344 -0.701 1 98.94 228 CYS A N 1
ATOM 1807 C CA . CYS A 1 228 ? -7.348 -12.688 -0.421 1 98.94 228 CYS A CA 1
ATOM 1808 C C . CYS A 1 228 ? -7.043 -12.555 1.066 1 98.94 228 CYS A C 1
ATOM 1810 O O . CYS A 1 228 ? -7.215 -11.484 1.647 1 98.94 228 CYS A O 1
ATOM 1812 N N . THR A 1 229 ? -6.598 -13.617 1.717 1 98.88 229 THR A N 1
ATOM 1813 C CA . THR A 1 229 ? -6.414 -13.641 3.164 1 98.88 229 THR A CA 1
ATOM 1814 C C . THR A 1 229 ? -5.199 -14.477 3.543 1 98.88 229 THR A C 1
ATOM 1816 O O . THR A 1 229 ? -4.832 -15.414 2.824 1 98.88 229 THR A O 1
ATOM 1819 N N . ASN A 1 230 ? -4.551 -14.148 4.641 1 98.81 230 ASN A N 1
ATOM 1820 C CA . ASN A 1 230 ? -3.49 -14.969 5.215 1 98.81 230 ASN A CA 1
ATOM 1821 C C . ASN A 1 230 ? -4.051 -16.188 5.938 1 98.81 230 ASN A C 1
ATOM 1823 O O . ASN A 1 230 ? -3.312 -17.125 6.246 1 98.81 230 ASN A O 1
ATOM 1827 N N . TYR A 1 231 ? -5.363 -16.172 6.23 1 98.56 231 TYR A N 1
ATOM 1828 C CA . TYR A 1 231 ? -5.988 -17.172 7.078 1 98.56 231 TYR A CA 1
ATOM 1829 C C . TYR A 1 231 ? -7.211 -17.781 6.398 1 98.56 231 TYR A C 1
ATOM 1831 O O . TYR A 1 231 ? -8.336 -17.609 6.863 1 98.56 231 TYR A O 1
ATOM 1839 N N . PRO A 1 232 ? -6.91 -18.625 5.414 1 98.31 232 PRO A N 1
ATOM 1840 C CA . PRO A 1 232 ? -8.016 -19.297 4.738 1 98.31 232 PRO A CA 1
ATOM 1841 C C . PRO A 1 232 ? -8.945 -20.031 5.703 1 98.31 232 PRO A C 1
ATOM 1843 O O . PRO A 1 232 ? -10.148 -20.109 5.469 1 98.31 232 PRO A O 1
ATOM 1846 N N . ASP A 1 233 ? -8.406 -20.547 6.805 1 97.56 233 ASP A N 1
ATOM 1847 C CA . ASP A 1 233 ? -9.195 -21.281 7.781 1 97.56 233 ASP A CA 1
ATOM 1848 C C . ASP A 1 233 ? -10.281 -20.406 8.398 1 97.56 233 ASP A C 1
ATOM 1850 O O . ASP A 1 233 ? -11.391 -20.875 8.656 1 97.56 233 ASP A O 1
ATOM 1854 N N . ARG A 1 234 ? -9.984 -19.156 8.633 1 97.75 234 ARG A N 1
ATOM 1855 C CA . ARG A 1 234 ? -10.977 -18.234 9.18 1 97.75 234 ARG A CA 1
ATOM 1856 C C . ARG A 1 234 ? -12.117 -18.016 8.195 1 97.75 234 ARG A C 1
ATOM 1858 O O . ARG A 1 234 ? -13.289 -17.984 8.586 1 97.75 234 ARG A O 1
ATOM 1865 N N . MET A 1 235 ? -11.797 -17.875 6.93 1 97.12 235 MET A N 1
ATOM 1866 C CA . MET A 1 235 ? -12.82 -17.688 5.91 1 97.12 235 MET A CA 1
ATOM 1867 C C . MET A 1 235 ? -13.672 -18.938 5.75 1 97.12 235 MET A C 1
ATOM 1869 O O . MET A 1 235 ? -14.898 -18.859 5.703 1 97.12 235 MET A O 1
ATOM 1873 N N . LEU A 1 236 ? -12.992 -20.078 5.641 1 95.25 236 LEU A N 1
ATOM 1874 C CA . LEU A 1 236 ? -13.688 -21.359 5.469 1 95.25 236 LEU A CA 1
ATOM 1875 C C . LEU A 1 236 ? -14.602 -21.641 6.656 1 95.25 236 LEU A C 1
ATOM 1877 O O . LEU A 1 236 ? -15.68 -22.219 6.492 1 95.25 236 LEU A O 1
ATOM 1881 N N . GLY A 1 237 ? -14.219 -21.219 7.824 1 93.75 237 GLY A N 1
ATOM 1882 C CA . GLY A 1 237 ? -15.047 -21.391 9.016 1 93.75 237 GLY A CA 1
ATOM 1883 C C . GLY A 1 237 ? -16.344 -20.594 8.953 1 93.75 237 GLY A C 1
ATOM 1884 O O . GLY A 1 237 ? -17.344 -21 9.539 1 93.75 237 GLY A O 1
ATOM 1885 N N . LEU A 1 238 ? -16.344 -19.469 8.305 1 92.06 238 LEU A N 1
ATOM 1886 C CA . LEU A 1 238 ? -17.516 -18.625 8.164 1 92.06 238 LEU A CA 1
ATOM 1887 C C . LEU A 1 238 ? -18.484 -19.219 7.145 1 92.06 238 LEU A C 1
ATOM 1889 O O . LEU A 1 238 ? -19.703 -18.984 7.234 1 92.06 238 LEU A O 1
ATOM 1893 N N . THR A 1 239 ? -18.078 -19.906 6.133 1 83.06 239 THR A N 1
ATOM 1894 C CA . THR A 1 239 ? -18.906 -20.453 5.074 1 83.06 239 THR A CA 1
ATOM 1895 C C . THR A 1 239 ? -19.594 -21.75 5.539 1 83.06 239 THR A C 1
ATOM 1897 O O . THR A 1 239 ? -20.688 -22.078 5.086 1 83.06 239 THR A O 1
ATOM 1900 N N . LYS A 1 240 ? -19 -22.516 6.316 1 75.25 240 LYS A N 1
ATOM 1901 C CA . LYS A 1 240 ? -19.578 -23.734 6.863 1 75.25 240 LYS A CA 1
ATOM 1902 C C . LYS A 1 240 ? -20.688 -23.406 7.855 1 75.25 240 LYS A C 1
ATOM 1904 O O . LYS A 1 240 ? -21.656 -24.172 7.977 1 75.25 240 LYS A O 1
ATOM 1909 N N . LYS A 1 241 ? -20.594 -22.344 8.539 1 60.72 241 LYS A N 1
ATOM 1910 C CA . LYS A 1 241 ? -21.609 -21.984 9.516 1 60.72 241 LYS A CA 1
ATOM 1911 C C . LYS A 1 241 ? -22.891 -21.516 8.828 1 60.72 241 LYS A C 1
ATOM 1913 O O . LYS A 1 241 ? -23.984 -21.609 9.391 1 60.72 241 LYS A O 1
ATOM 1918 N N . GLU A 1 242 ? -22.797 -20.938 7.711 1 54.84 242 GLU A N 1
ATOM 1919 C CA . GLU A 1 242 ? -23.984 -20.453 6.988 1 54.84 242 GLU A CA 1
ATOM 1920 C C . GLU A 1 242 ? -24.609 -21.578 6.168 1 54.84 242 GLU A C 1
ATOM 1922 O O . GLU A 1 242 ? -25.781 -21.5 5.801 1 54.84 242 GLU A O 1
ATOM 1927 N N . ALA A 1 243 ? -23.891 -22.703 6.02 1 42 243 ALA A N 1
ATOM 1928 C CA . ALA A 1 243 ? -24.531 -23.812 5.324 1 42 243 ALA A CA 1
ATOM 1929 C C . ALA A 1 243 ? -25.328 -24.672 6.289 1 42 243 ALA A C 1
ATOM 1931 O O . ALA A 1 243 ? -24.938 -24.844 7.449 1 42 243 ALA A O 1
ATOM 1932 N N . MET B 1 1 ? 18.234 21.594 -2.684 1 88.12 1 MET B N 1
ATOM 1933 C CA . MET B 1 1 ? 18.328 20.625 -1.6 1 88.12 1 MET B CA 1
ATOM 1934 C C . MET B 1 1 ? 16.984 19.953 -1.356 1 88.12 1 MET B C 1
ATOM 1936 O O . MET B 1 1 ? 15.945 20.625 -1.338 1 88.12 1 MET B O 1
ATOM 1940 N N . ASN B 1 2 ? 16.969 18.672 -1.138 1 97.5 2 ASN B N 1
ATOM 1941 C CA . ASN B 1 2 ? 15.727 17.922 -0.986 1 97.5 2 ASN B CA 1
ATOM 1942 C C . ASN B 1 2 ? 14.992 18.297 0.298 1 97.5 2 ASN B C 1
ATOM 1944 O O . ASN B 1 2 ? 15.617 18.453 1.35 1 97.5 2 ASN B O 1
ATOM 1948 N N . LEU B 1 3 ? 13.781 18.594 0.18 1 98 3 LEU B N 1
ATOM 1949 C CA . LEU B 1 3 ? 12.953 18.859 1.354 1 98 3 LEU B CA 1
ATOM 1950 C C . LEU B 1 3 ? 12.75 17.594 2.174 1 98 3 LEU B C 1
ATOM 1952 O O . LEU B 1 3 ? 12.352 16.562 1.634 1 98 3 LEU B O 1
ATOM 1956 N N . CYS B 1 4 ? 13.055 17.609 3.436 1 98.44 4 CYS B N 1
ATOM 1957 C CA . CYS B 1 4 ? 12.781 16.531 4.375 1 98.44 4 CYS B CA 1
ATOM 1958 C C . CYS B 1 4 ? 11.359 16.625 4.918 1 98.44 4 CYS B C 1
ATOM 1960 O O . CYS B 1 4 ? 11 17.609 5.551 1 98.44 4 CYS B O 1
ATOM 1962 N N . MET B 1 5 ? 10.562 15.688 4.652 1 98.75 5 MET B N 1
ATOM 1963 C CA . MET B 1 5 ? 9.211 15.562 5.176 1 98.75 5 MET B CA 1
ATOM 1964 C C . MET B 1 5 ? 9.148 14.523 6.285 1 98.75 5 MET B C 1
ATOM 1966 O O . MET B 1 5 ? 9.164 13.32 6.016 1 98.75 5 MET B O 1
ATOM 1970 N N . ALA B 1 6 ? 9.031 14.953 7.523 1 98.94 6 ALA B N 1
ATOM 1971 C CA . ALA B 1 6 ? 8.938 14.047 8.664 1 98.94 6 ALA B CA 1
ATOM 1972 C C . ALA B 1 6 ? 7.617 13.281 8.656 1 98.94 6 ALA B C 1
ATOM 1974 O O . ALA B 1 6 ? 6.543 13.891 8.711 1 98.94 6 ALA B O 1
ATOM 1975 N N . HIS B 1 7 ? 7.668 11.969 8.547 1 98.94 7 HIS B N 1
ATOM 1976 C CA . HIS B 1 7 ? 6.516 11.094 8.391 1 98.94 7 HIS B CA 1
ATOM 1977 C C . HIS B 1 7 ? 5.797 10.891 9.719 1 98.94 7 HIS B C 1
ATOM 1979 O O . HIS B 1 7 ? 6.359 10.312 10.656 1 98.94 7 HIS B O 1
ATOM 1985 N N . ARG B 1 8 ? 4.531 11.375 9.852 1 98.94 8 ARG B N 1
ATOM 1986 C CA . ARG B 1 8 ? 3.691 11.273 11.039 1 98.94 8 ARG B CA 1
ATOM 1987 C C . ARG B 1 8 ? 4.348 11.961 12.234 1 98.94 8 ARG B C 1
ATOM 1989 O O . ARG B 1 8 ? 4.32 11.438 13.352 1 98.94 8 ARG B O 1
ATOM 1996 N N . GLY B 1 9 ? 4.871 13.109 11.992 1 98.75 9 GLY B N 1
ATOM 1997 C CA . GLY B 1 9 ? 5.824 13.68 12.922 1 98.75 9 GLY B CA 1
ATOM 1998 C C . GLY B 1 9 ? 7.18 13 12.883 1 98.75 9 GLY B C 1
ATOM 1999 O O . GLY B 1 9 ? 7.527 12.352 11.898 1 98.75 9 GLY B O 1
ATOM 2000 N N . TRP B 1 10 ? 7.992 13.328 13.891 1 98.69 10 TRP B N 1
ATOM 2001 C CA . TRP B 1 10 ? 9.242 12.586 13.984 1 98.69 10 TRP B CA 1
ATOM 2002 C C . TRP B 1 10 ? 9.023 11.219 14.617 1 98.69 10 TRP B C 1
ATOM 2004 O O . TRP B 1 10 ? 9.469 10.969 15.734 1 98.69 10 TRP B O 1
ATOM 2014 N N . SER B 1 11 ? 8.492 10.32 13.789 1 98.81 11 SER B N 1
ATOM 2015 C CA . SER B 1 11 ? 7.965 9.055 14.297 1 98.81 11 SER B CA 1
ATOM 2016 C C . SER B 1 11 ? 9.094 8.094 14.672 1 98.81 11 SER B C 1
ATOM 2018 O O . SER B 1 11 ? 8.867 7.105 15.367 1 98.81 11 SER B O 1
ATOM 2020 N N . GLY B 1 12 ? 10.297 8.32 14.242 1 98.56 12 GLY B N 1
ATOM 2021 C CA . GLY B 1 12 ? 11.438 7.512 14.641 1 98.56 12 GLY B CA 1
ATOM 2022 C C . GLY B 1 12 ? 11.914 7.809 16.047 1 98.56 12 GLY B C 1
ATOM 2023 O O . GLY B 1 12 ? 12.664 7.023 16.641 1 98.56 12 GLY B O 1
ATOM 2024 N N . ARG B 1 13 ? 11.422 8.945 16.625 1 98.19 13 ARG B N 1
ATOM 2025 C CA . ARG B 1 13 ? 11.945 9.352 17.922 1 98.19 13 ARG B CA 1
ATO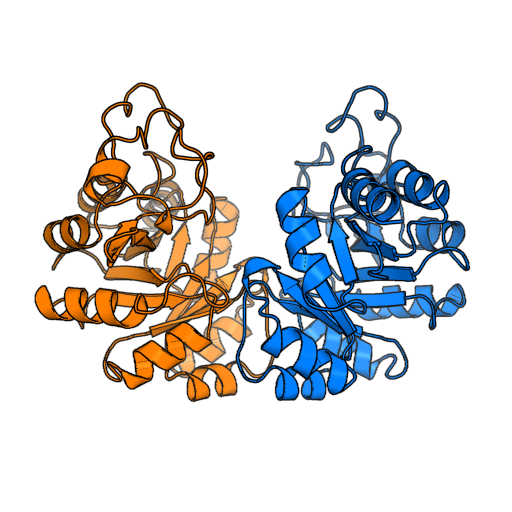M 2026 C C . ARG B 1 13 ? 10.812 9.578 18.922 1 98.19 13 ARG B C 1
ATOM 2028 O O . ARG B 1 13 ? 11.062 9.773 20.109 1 98.19 13 ARG B O 1
ATOM 2035 N N . ALA B 1 14 ? 9.625 9.633 18.531 1 98.69 14 ALA B N 1
ATOM 2036 C CA . ALA B 1 14 ? 8.445 9.836 19.359 1 98.69 14 ALA B CA 1
ATOM 2037 C C . ALA B 1 14 ? 7.234 9.109 18.781 1 98.69 14 ALA B C 1
ATOM 2039 O O . ALA B 1 14 ? 7.234 8.734 17.609 1 98.69 14 ALA B O 1
ATOM 2040 N N . PRO B 1 15 ? 6.148 8.828 19.594 1 98.75 15 PRO B N 1
ATOM 2041 C CA . PRO B 1 15 ? 4.973 8.148 19.047 1 98.75 15 PRO B CA 1
ATOM 2042 C C . PRO B 1 15 ? 4.328 8.93 17.891 1 98.75 15 PRO B C 1
ATOM 2044 O O . PRO B 1 15 ? 4.102 10.133 18.016 1 98.75 15 PRO B O 1
ATOM 2047 N N . GLU B 1 16 ? 4.109 8.227 16.844 1 98.88 16 GLU B N 1
ATOM 2048 C CA . GLU B 1 16 ? 3.586 8.828 15.625 1 98.88 16 GLU B CA 1
ATOM 2049 C C . GLU B 1 16 ? 2.268 9.555 15.891 1 98.88 16 GLU B C 1
ATOM 2051 O O . GLU B 1 16 ? 1.474 9.125 16.734 1 98.88 16 GLU B O 1
ATOM 2056 N N . ASN B 1 17 ? 2.061 10.68 15.141 1 98.81 17 ASN B N 1
ATOM 2057 C CA . ASN B 1 17 ? 0.786 11.391 15.148 1 98.81 17 ASN B CA 1
ATOM 2058 C C . ASN B 1 17 ? 0.398 11.844 16.547 1 98.81 17 ASN B C 1
ATOM 2060 O O . ASN B 1 17 ? -0.747 11.664 16.969 1 98.81 17 ASN B O 1
ATOM 2064 N N . THR B 1 18 ? 1.396 12.344 17.266 1 98.81 18 THR B N 1
ATOM 2065 C CA . THR B 1 18 ? 1.21 12.992 18.562 1 98.81 18 THR B CA 1
ATOM 2066 C C . THR B 1 18 ? 1.809 14.391 18.562 1 98.81 18 THR B C 1
ATOM 2068 O O . THR B 1 18 ? 2.59 14.734 17.672 1 98.81 18 THR B O 1
ATOM 2071 N N . MET B 1 19 ? 1.445 15.156 19.594 1 98.75 19 MET B N 1
ATOM 2072 C CA . MET B 1 19 ? 1.978 16.516 19.703 1 98.75 19 MET B CA 1
ATOM 2073 C C . MET B 1 19 ? 3.473 16.5 19.984 1 98.75 19 MET B C 1
ATOM 2075 O O . MET B 1 19 ? 4.215 17.359 19.531 1 98.75 19 MET B O 1
ATOM 2079 N N . VAL B 1 20 ? 3.953 15.484 20.75 1 98.75 20 VAL B N 1
ATOM 2080 C CA . VAL B 1 20 ? 5.379 15.414 21.047 1 98.75 20 VAL B CA 1
ATOM 2081 C C . VAL B 1 20 ? 6.168 15.156 19.766 1 98.75 20 VAL B C 1
ATOM 2083 O O . VAL B 1 20 ? 7.234 15.742 19.562 1 98.75 20 VAL B O 1
ATOM 2086 N N . ALA B 1 21 ? 5.699 14.289 18.891 1 98.88 21 ALA B N 1
ATOM 2087 C CA . ALA B 1 21 ? 6.355 14.039 17.609 1 98.88 21 ALA B CA 1
ATOM 2088 C C . ALA B 1 21 ? 6.348 15.289 16.734 1 98.88 21 ALA B C 1
ATOM 2090 O O . ALA B 1 21 ? 7.336 15.594 16.047 1 98.88 21 ALA B O 1
ATOM 2091 N N . VAL B 1 22 ? 5.25 16.047 16.734 1 98.88 22 VAL B N 1
ATOM 2092 C CA . VAL B 1 22 ? 5.094 17.281 15.977 1 98.88 22 VAL B CA 1
ATOM 2093 C C . VAL B 1 22 ? 6.074 18.328 16.5 1 98.88 22 VAL B C 1
ATOM 2095 O O . VAL B 1 22 ? 6.809 18.953 15.719 1 98.88 22 VAL B O 1
ATOM 2098 N N . ARG B 1 23 ? 6.133 18.484 17.75 1 98.69 23 ARG B N 1
ATOM 2099 C CA . ARG B 1 23 ? 6.961 19.516 18.359 1 98.69 23 ARG B CA 1
ATOM 2100 C C . ARG B 1 23 ? 8.445 19.219 18.172 1 98.69 23 ARG B C 1
ATOM 2102 O O . ARG B 1 23 ? 9.25 20.141 18.016 1 98.69 23 ARG B O 1
ATOM 2109 N N . LEU B 1 24 ? 8.758 17.969 18.172 1 98.5 24 LEU B N 1
ATOM 2110 C CA . LEU B 1 24 ? 10.141 17.594 17.906 1 98.5 24 LEU B CA 1
ATOM 2111 C C . LEU B 1 24 ? 10.602 18.109 16.547 1 98.5 24 LEU B C 1
ATOM 2113 O O . LEU B 1 24 ? 11.727 18.578 16.406 1 98.5 24 LEU B O 1
ATOM 2117 N N . VAL B 1 25 ? 9.781 18.016 15.547 1 98.69 25 VAL B N 1
ATOM 2118 C CA . VAL B 1 25 ? 10.094 18.516 14.219 1 98.69 25 VAL B CA 1
ATOM 2119 C C . VAL B 1 25 ? 10.359 20.016 14.273 1 98.69 25 VAL B C 1
ATOM 2121 O O . VAL B 1 25 ? 11.32 20.5 13.688 1 98.69 25 VAL B O 1
ATOM 2124 N N . LEU B 1 26 ? 9.547 20.719 15.023 1 98.5 26 LEU B N 1
ATOM 2125 C CA . LEU B 1 26 ? 9.602 22.172 15.078 1 98.5 26 LEU B CA 1
ATOM 2126 C C . LEU B 1 26 ? 10.875 22.641 15.766 1 98.5 26 LEU B C 1
ATOM 2128 O O . LEU B 1 26 ? 11.234 23.812 15.664 1 98.5 26 LEU B O 1
ATOM 2132 N N . GLN B 1 27 ? 11.562 21.781 16.453 1 98.06 27 GLN B N 1
ATOM 2133 C CA . GLN B 1 27 ? 12.82 22.125 17.109 1 98.06 27 GLN B CA 1
ATOM 2134 C C . GLN B 1 27 ? 13.984 22.078 16.125 1 98.06 27 GLN B C 1
ATOM 2136 O O . GLN B 1 27 ? 15.117 22.438 16.469 1 98.06 27 GLN B O 1
ATOM 2141 N N . HIS B 1 28 ? 13.742 21.719 14.883 1 96.94 28 HIS B N 1
ATOM 2142 C CA . HIS B 1 28 ? 14.773 21.562 13.867 1 96.94 28 HIS B CA 1
ATOM 2143 C C . HIS B 1 28 ? 14.406 22.312 12.586 1 96.94 28 HIS B C 1
ATOM 2145 O O . HIS B 1 28 ? 13.703 21.781 11.734 1 96.94 28 HIS B O 1
ATOM 2151 N N . SER B 1 29 ? 14.969 23.422 12.422 1 94.81 29 SER B N 1
ATOM 2152 C CA . SER B 1 29 ? 14.594 24.312 11.328 1 94.81 29 SER B CA 1
ATOM 2153 C C . SER B 1 29 ? 14.945 23.703 9.969 1 94.81 29 SER B C 1
ATOM 2155 O O . SER B 1 29 ? 14.406 24.125 8.945 1 94.81 29 SER B O 1
ATOM 2157 N N . GLU B 1 30 ? 15.789 22.703 9.984 1 95.94 30 GLU B N 1
ATOM 2158 C CA . GLU B 1 30 ? 16.188 22.078 8.734 1 95.94 30 GLU B CA 1
ATOM 2159 C C . GLU B 1 30 ? 15.086 21.172 8.195 1 95.94 30 GLU B C 1
ATOM 2161 O O . GLU B 1 30 ? 15.078 20.828 7.012 1 95.94 30 GLU B O 1
ATOM 2166 N N . ILE B 1 31 ? 14.266 20.719 9.078 1 98.06 31 ILE B N 1
ATOM 2167 C CA . ILE B 1 31 ? 13.117 19.922 8.648 1 98.06 31 ILE B CA 1
ATOM 2168 C C . ILE B 1 31 ? 11.992 20.859 8.195 1 98.06 31 ILE B C 1
ATOM 2170 O O . ILE B 1 31 ? 11.305 21.453 9.023 1 98.06 31 ILE B O 1
ATOM 2174 N N . ARG B 1 32 ? 11.711 20.875 6.949 1 97.94 32 ARG B N 1
ATOM 2175 C CA . ARG B 1 32 ? 10.844 21.906 6.391 1 97.94 32 ARG B CA 1
ATOM 2176 C C . ARG B 1 32 ? 9.461 21.359 6.062 1 97.94 32 ARG B C 1
ATOM 2178 O O . ARG B 1 32 ? 8.578 22.094 5.625 1 97.94 32 ARG B O 1
ATOM 2185 N N . GLY B 1 33 ? 9.242 20.031 6.234 1 98.69 33 GLY B N 1
ATOM 2186 C CA . GLY B 1 33 ? 7.949 19.422 5.984 1 98.69 33 GLY B CA 1
ATOM 2187 C C . GLY B 1 33 ? 7.598 18.344 7 1 98.69 33 GLY B C 1
ATOM 2188 O O . GLY B 1 33 ? 8.484 17.734 7.605 1 98.69 33 GLY B O 1
ATOM 2189 N N . MET B 1 34 ? 6.344 18.141 7.145 1 98.88 34 MET B N 1
ATOM 2190 C CA . MET B 1 34 ? 5.812 17.109 8.039 1 98.88 34 MET B CA 1
ATOM 2191 C C . MET B 1 34 ? 4.52 16.531 7.48 1 98.88 34 MET B C 1
ATOM 2193 O O . MET B 1 34 ? 3.672 17.25 6.965 1 98.88 34 MET B O 1
ATOM 2197 N N . GLU B 1 35 ? 4.441 15.258 7.504 1 98.94 35 GLU B N 1
ATOM 2198 C CA . GLU B 1 35 ? 3.211 14.57 7.117 1 98.94 35 GLU B CA 1
ATOM 2199 C C . GLU B 1 35 ? 2.461 14.055 8.344 1 98.94 35 GLU B C 1
ATOM 2201 O O . GLU B 1 35 ? 3.076 13.555 9.289 1 98.94 35 GLU B O 1
ATOM 2206 N N . ILE B 1 36 ? 1.162 14.219 8.406 1 98.94 36 ILE B N 1
ATOM 2207 C CA . ILE B 1 36 ? 0.297 13.688 9.453 1 98.94 36 ILE B CA 1
ATOM 2208 C C . ILE B 1 36 ? -0.92 13.016 8.82 1 98.94 36 ILE B C 1
ATOM 2210 O O . ILE B 1 36 ? -1.21 13.227 7.641 1 98.94 36 ILE B O 1
ATOM 2214 N N . ASP B 1 37 ? -1.612 12.195 9.602 1 98.94 37 ASP B N 1
ATOM 2215 C CA . ASP B 1 37 ? -2.811 11.477 9.18 1 98.94 37 ASP B CA 1
ATOM 2216 C C . ASP B 1 37 ? -4.043 11.969 9.93 1 98.94 37 ASP B C 1
ATOM 2218 O O . ASP B 1 37 ? -3.996 12.172 11.148 1 98.94 37 ASP B O 1
ATOM 2222 N N . VAL B 1 38 ? -5.152 12.141 9.195 1 98.94 38 VAL B N 1
ATOM 2223 C CA . VAL B 1 38 ? -6.309 12.742 9.852 1 98.94 38 VAL B CA 1
ATOM 2224 C C . VAL B 1 38 ? -7.555 11.898 9.562 1 98.94 38 VAL B C 1
ATOM 2226 O O . VAL B 1 38 ? -7.797 11.508 8.422 1 98.94 38 VAL B O 1
ATOM 2229 N N . GLN B 1 39 ? -8.297 11.531 10.547 1 98.94 39 GLN B N 1
ATOM 2230 C CA . GLN B 1 39 ? -9.609 10.891 10.531 1 98.94 39 GLN B CA 1
ATOM 2231 C C . GLN B 1 39 ? -10.625 11.719 11.32 1 98.94 39 GLN B C 1
ATOM 2233 O O . GLN B 1 39 ? -10.289 12.758 11.883 1 98.94 39 GLN B O 1
ATOM 2238 N N . LEU B 1 40 ? -11.906 11.312 11.328 1 98.81 40 LEU B N 1
ATOM 2239 C CA . LEU B 1 40 ? -12.945 12.031 12.047 1 98.81 40 LEU B CA 1
ATOM 2240 C C . LEU B 1 40 ? -13.398 11.242 13.273 1 98.81 40 LEU B C 1
ATOM 2242 O O . LEU B 1 40 ? -13.656 10.039 13.188 1 98.81 40 LEU B O 1
ATOM 2246 N N . SER B 1 41 ? -13.469 11.992 14.383 1 98.81 41 SER B N 1
ATOM 2247 C CA . SER B 1 41 ? -14.102 11.414 15.57 1 98.81 41 SER B CA 1
ATOM 2248 C C . SER B 1 41 ? -15.602 11.266 15.375 1 98.81 41 SER B C 1
ATOM 2250 O O . SER B 1 41 ? -16.156 11.758 14.398 1 98.81 41 SER B O 1
ATOM 2252 N N . LYS B 1 42 ? -16.219 10.555 16.312 1 98.5 42 LYS B N 1
ATOM 2253 C CA . LYS B 1 42 ? -17.656 10.32 16.297 1 98.5 42 LYS B CA 1
ATOM 2254 C C . LYS B 1 42 ? -18.422 11.641 16.188 1 98.5 42 LYS B C 1
ATOM 2256 O O . LYS B 1 42 ? -19.453 11.711 15.508 1 98.5 42 LYS B O 1
ATOM 2261 N N . ASP B 1 43 ? -18 12.664 16.844 1 98.62 43 ASP B N 1
ATOM 2262 C CA . ASP B 1 43 ? -18.672 13.961 16.875 1 98.62 43 ASP B CA 1
ATOM 2263 C C . ASP B 1 43 ? -18.141 14.875 15.766 1 98.62 43 ASP B C 1
ATOM 2265 O O . ASP B 1 43 ? -18.344 16.094 15.805 1 98.62 43 ASP B O 1
ATOM 2269 N N . GLY B 1 44 ? -17.422 14.398 14.828 1 98.5 44 GLY B N 1
ATOM 2270 C CA . GLY B 1 44 ? -17.078 15.094 13.594 1 98.5 44 GLY B CA 1
ATOM 2271 C C . GLY B 1 44 ? -15.867 15.984 13.727 1 98.5 44 GLY B C 1
ATOM 2272 O O . GLY B 1 44 ? -15.734 16.969 12.992 1 98.5 44 GLY B O 1
ATOM 2273 N N . ILE B 1 45 ? -15 15.648 14.672 1 98.88 45 ILE B N 1
ATOM 2274 C CA . ILE B 1 45 ? -13.797 16.453 14.867 1 98.88 45 ILE B CA 1
ATOM 2275 C C . ILE B 1 45 ? -12.594 15.75 14.25 1 98.88 45 ILE B C 1
ATOM 2277 O O . ILE B 1 45 ? -12.336 14.586 14.555 1 98.88 45 ILE B O 1
ATOM 2281 N N . PRO B 1 46 ? -11.836 16.469 13.312 1 98.94 46 PRO B N 1
ATOM 2282 C CA . PRO B 1 46 ? -10.617 15.859 12.773 1 98.94 46 PRO B CA 1
ATOM 2283 C C . PRO B 1 46 ? -9.562 15.602 13.844 1 98.94 46 PRO B C 1
ATOM 2285 O O . PRO B 1 46 ? -9.234 16.5 14.625 1 98.94 46 PRO B O 1
ATOM 2288 N N . VAL B 1 47 ? -9.047 14.375 13.906 1 98.94 47 VAL B N 1
ATOM 2289 C CA . VAL B 1 47 ? -8.008 13.977 14.844 1 98.94 47 VAL B CA 1
ATOM 2290 C C . VAL B 1 47 ? -6.91 13.203 14.109 1 98.94 47 VAL B C 1
ATOM 2292 O O . VAL B 1 47 ? -7.125 12.727 12.992 1 98.94 47 VAL B O 1
ATOM 2295 N N . LEU B 1 48 ? -5.766 13.172 14.703 1 98.94 48 LEU B N 1
ATOM 2296 C CA . LEU B 1 48 ? -4.66 12.461 14.07 1 98.94 48 LEU B CA 1
ATOM 2297 C C . LEU B 1 48 ? -4.734 10.969 14.367 1 98.94 48 LEU B C 1
ATOM 2299 O O . LEU B 1 48 ? -4.758 10.562 15.531 1 98.94 48 LEU B O 1
ATOM 2303 N N . MET B 1 49 ? -4.777 10.172 13.32 1 98.88 49 MET B N 1
ATOM 2304 C CA . MET B 1 49 ? -4.727 8.719 13.438 1 98.88 49 MET B CA 1
ATOM 2305 C C . MET B 1 49 ? -4.418 8.078 12.086 1 98.88 49 MET B C 1
ATOM 2307 O O . MET B 1 49 ? -5.082 8.367 11.094 1 98.88 49 MET B O 1
ATOM 2311 N N . HIS B 1 50 ? -3.424 7.227 12.117 1 98.69 50 HIS B N 1
ATOM 2312 C CA . HIS B 1 50 ? -3.004 6.59 10.875 1 98.69 50 HIS B CA 1
ATOM 2313 C C . HIS B 1 50 ? -3.889 5.395 10.539 1 98.69 50 HIS B C 1
ATOM 2315 O O . HIS B 1 50 ? -4.406 5.289 9.43 1 98.69 50 HIS B O 1
ATOM 2321 N N . ASP B 1 51 ? -4.059 4.484 11.539 1 97.19 51 ASP B N 1
ATOM 2322 C CA . ASP B 1 51 ? -4.695 3.199 11.281 1 97.19 51 ASP B CA 1
ATOM 2323 C C . ASP B 1 51 ? -6.219 3.328 11.305 1 97.19 51 ASP B C 1
ATOM 2325 O O . ASP B 1 51 ? -6.773 4.051 12.133 1 97.19 51 ASP B O 1
ATOM 2329 N N . PHE B 1 52 ? -6.898 2.572 10.516 1 95.56 52 PHE B N 1
ATOM 2330 C CA . PHE B 1 52 ? -8.352 2.605 10.492 1 95.56 52 PHE B CA 1
ATOM 2331 C C . PHE B 1 52 ? -8.93 1.955 11.742 1 95.56 52 PHE B C 1
ATOM 2333 O O . PHE B 1 52 ? -10.023 2.311 12.188 1 95.56 52 PHE B O 1
ATOM 2340 N N . THR B 1 53 ? -8.234 0.978 12.234 1 94.75 53 THR B N 1
ATOM 2341 C CA . THR B 1 53 ? -8.625 0.333 13.484 1 94.75 53 THR B CA 1
ATOM 2342 C C . THR B 1 53 ? -7.648 0.678 14.602 1 94.75 53 THR B C 1
ATOM 2344 O O . THR B 1 53 ? -6.438 0.713 14.383 1 94.75 53 THR B O 1
ATOM 2347 N N . LEU B 1 54 ? -8.188 0.98 15.773 1 96.5 54 LEU B N 1
ATOM 2348 C CA . LEU B 1 54 ? -7.348 1.251 16.938 1 96.5 54 LEU B CA 1
ATOM 2349 C C . LEU B 1 54 ? -6.723 -0.034 17.469 1 96.5 54 LEU B C 1
ATOM 2351 O O . LEU B 1 54 ? -7.152 -1.133 17.109 1 96.5 54 LEU B O 1
ATOM 2355 N N . GLY B 1 55 ? -5.629 0.121 18.266 1 95.94 55 GLY B N 1
ATOM 2356 C CA . GLY B 1 55 ? -5.012 -1.042 18.875 1 95.94 55 GLY B CA 1
ATOM 2357 C C . GLY B 1 55 ? -3.498 -1.036 18.781 1 95.94 55 GLY B C 1
ATOM 2358 O O . GLY B 1 55 ? -2.809 -1.453 19.719 1 95.94 55 GLY B O 1
ATOM 2359 N N . ARG B 1 56 ? -3.018 -0.551 17.594 1 96.69 56 ARG B N 1
ATOM 2360 C CA . ARG B 1 56 ? -1.571 -0.603 17.406 1 96.69 56 ARG B CA 1
ATOM 2361 C C . ARG B 1 56 ? -0.874 0.5 18.188 1 96.69 56 ARG B C 1
ATOM 2363 O O . ARG B 1 56 ? 0.058 0.232 18.953 1 96.69 56 ARG B O 1
ATOM 2370 N N . THR B 1 57 ? -1.407 1.775 18.047 1 97.94 57 THR B N 1
ATOM 2371 C CA . THR B 1 57 ? -0.732 2.918 18.656 1 97.94 57 THR B CA 1
ATOM 2372 C C . THR B 1 57 ? -1.558 3.484 19.812 1 97.94 57 THR B C 1
ATOM 2374 O O . THR B 1 57 ? -1.124 4.414 20.484 1 97.94 57 THR B O 1
ATOM 2377 N N . VAL B 1 58 ? -2.721 3.047 19.938 1 95.94 58 VAL B N 1
ATOM 2378 C CA . VAL B 1 58 ? -3.631 3.451 21 1 95.94 58 VAL B CA 1
ATOM 2379 C C . VAL B 1 58 ? -4.25 2.215 21.641 1 95.94 58 VAL B C 1
ATOM 2381 O O . VAL B 1 58 ? -4.699 1.302 20.953 1 95.94 58 VAL B O 1
ATOM 2384 N N . LYS B 1 59 ? -4.215 2.162 22.953 1 90 59 LYS B N 1
ATOM 2385 C CA . LYS B 1 59 ? -4.801 1.027 23.672 1 90 59 LYS B CA 1
ATOM 2386 C C . LYS B 1 59 ? -6.32 1.123 23.688 1 90 59 LYS B C 1
ATOM 2388 O O . LYS B 1 59 ? -6.906 1.519 24.703 1 90 59 LYS B O 1
ATOM 2393 N N . ALA B 1 60 ? -6.969 0.829 22.703 1 93.56 60 ALA B N 1
ATOM 2394 C CA . ALA B 1 60 ? -8.422 0.804 22.547 1 93.56 60 ALA B CA 1
ATOM 2395 C C . ALA B 1 60 ? -8.828 -0.088 21.375 1 93.56 60 ALA B C 1
ATOM 2397 O O . ALA B 1 60 ? -7.988 -0.466 20.547 1 93.56 60 ALA B O 1
ATOM 2398 N N . ASP B 1 61 ? -10.062 -0.52 21.344 1 94.12 61 ASP B N 1
ATOM 2399 C CA . ASP B 1 61 ? -10.617 -1.287 20.234 1 94.12 61 ASP B CA 1
ATOM 2400 C C . ASP B 1 61 ? -11.477 -0.406 19.328 1 94.12 61 ASP B C 1
ATOM 2402 O O . ASP B 1 61 ? -11.734 0.755 19.641 1 94.12 61 ASP B O 1
ATOM 2406 N N . GLY B 1 62 ? -11.805 -0.93 18.172 1 95.69 62 GLY B N 1
ATOM 2407 C CA . GLY B 1 62 ? -12.711 -0.212 17.281 1 95.69 62 GLY B CA 1
ATOM 2408 C C . GLY B 1 62 ? -11.992 0.784 16.391 1 95.69 62 GLY B C 1
ATOM 2409 O O . GLY B 1 62 ? -10.844 0.561 15.992 1 95.69 62 GLY B O 1
ATOM 2410 N N . THR B 1 63 ? -12.758 1.769 15.922 1 97.44 63 THR B N 1
ATOM 2411 C CA . THR B 1 63 ? -12.266 2.787 15 1 97.44 63 THR B CA 1
ATOM 2412 C C . THR B 1 63 ? -12.375 4.176 15.617 1 97.44 63 THR B C 1
ATOM 2414 O O . THR B 1 63 ? -13.008 4.348 16.672 1 97.44 63 THR B O 1
ATOM 2417 N N . VAL B 1 64 ? -11.75 5.211 15.047 1 98.56 64 VAL B N 1
ATOM 2418 C CA . VAL B 1 64 ? -11.789 6.594 15.5 1 98.56 64 VAL B CA 1
ATOM 2419 C C . VAL B 1 64 ? -13.234 7.082 15.562 1 98.56 64 VAL B C 1
ATOM 2421 O O . VAL B 1 64 ? -13.641 7.738 16.516 1 98.56 64 VAL B O 1
ATOM 2424 N N . LYS B 1 65 ? -14.023 6.684 14.594 1 98.25 65 LYS B N 1
ATOM 2425 C CA . LYS B 1 65 ? -15.383 7.199 14.461 1 98.25 65 LYS B CA 1
ATOM 2426 C C . LYS B 1 65 ? -16.312 6.598 15.516 1 98.25 65 LYS B C 1
ATOM 2428 O O . LYS B 1 65 ? -17.469 6.977 15.609 1 98.25 65 LYS B O 1
ATO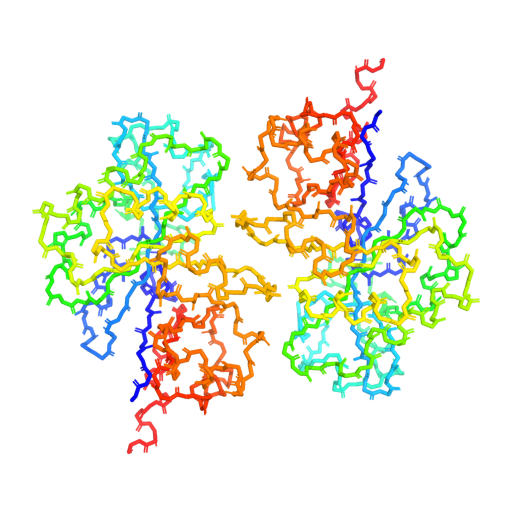M 2433 N N . ASP B 1 66 ? -15.82 5.648 16.297 1 98.25 66 ASP B N 1
ATOM 2434 C CA . ASP B 1 66 ? -16.609 5.043 17.359 1 98.25 66 ASP B CA 1
ATOM 2435 C C . ASP B 1 66 ? -16.578 5.902 18.609 1 98.25 66 ASP B C 1
ATOM 2437 O O . ASP B 1 66 ? -17.359 5.68 19.547 1 98.25 66 ASP B O 1
ATOM 2441 N N . TYR B 1 67 ? -15.695 6.926 18.703 1 98.62 67 TYR B N 1
ATOM 2442 C CA . TYR B 1 67 ? -15.469 7.695 19.922 1 98.62 67 TYR B CA 1
ATOM 2443 C C . TYR B 1 67 ? -15.539 9.188 19.641 1 98.62 67 TYR B C 1
ATOM 2445 O O . TYR B 1 67 ? -15.148 9.648 18.562 1 98.62 67 TYR B O 1
ATOM 2453 N N . THR B 1 68 ? -16.047 9.938 20.609 1 98.75 68 THR B N 1
ATOM 2454 C CA . THR B 1 68 ? -15.961 11.391 20.547 1 98.75 68 THR B CA 1
ATOM 2455 C C . THR B 1 68 ? -14.523 11.859 20.781 1 98.75 68 THR B C 1
ATOM 2457 O O . THR B 1 68 ? -13.68 11.086 21.25 1 98.75 68 THR B O 1
ATOM 2460 N N . LEU B 1 69 ? -14.328 13.148 20.484 1 98.69 69 LEU B N 1
ATOM 2461 C CA . LEU B 1 69 ? -13.016 13.711 20.766 1 98.69 69 LEU B CA 1
ATOM 2462 C C . LEU B 1 69 ? -12.648 13.562 22.234 1 98.69 69 LEU B C 1
ATOM 2464 O O . LEU B 1 69 ? -11.531 13.172 22.562 1 98.69 69 LEU B O 1
ATOM 2468 N N . GLU B 1 70 ? -13.562 13.875 23.109 1 98.44 70 GLU B N 1
ATOM 2469 C CA . GLU B 1 70 ? -13.328 13.797 24.547 1 98.44 70 GLU B CA 1
ATOM 2470 C C . GLU B 1 70 ? -12.914 12.383 24.953 1 98.44 70 GLU B C 1
ATOM 2472 O O . GLU B 1 70 ? -11.992 12.211 25.75 1 98.44 70 GLU B O 1
ATOM 2477 N N . GLU B 1 71 ? -13.578 11.391 24.406 1 98.31 71 GLU B N 1
ATOM 2478 C CA . GLU B 1 71 ? -13.242 10 24.688 1 98.31 71 GLU B CA 1
ATOM 2479 C C . GLU B 1 71 ? -11.875 9.633 24.125 1 98.31 71 GLU B C 1
ATOM 2481 O O . GLU B 1 71 ? -11.062 8.992 24.812 1 98.31 71 GLU B O 1
ATOM 2486 N N . LEU B 1 72 ? -11.578 10.039 22.891 1 98.44 72 LEU B N 1
ATOM 2487 C CA . LEU B 1 72 ? -10.312 9.75 22.25 1 98.44 72 LEU B CA 1
ATOM 2488 C C . LEU B 1 72 ? -9.148 10.336 23.031 1 98.44 72 LEU B C 1
ATOM 2490 O O . LEU B 1 72 ? -8.086 9.711 23.156 1 98.44 72 LEU B O 1
ATOM 2494 N N . LYS B 1 73 ? -9.344 11.453 23.641 1 97.38 73 LYS B N 1
ATOM 2495 C CA . LYS B 1 73 ? -8.289 12.164 24.359 1 97.38 73 LYS B CA 1
ATOM 2496 C C . LYS B 1 73 ? -7.945 11.469 25.672 1 97.38 73 LYS B C 1
ATOM 2498 O O . LYS B 1 73 ? -6.918 11.758 26.281 1 97.38 73 LYS B O 1
ATOM 2503 N N . ARG B 1 74 ? -8.719 10.539 26.031 1 96.88 74 ARG B N 1
ATOM 2504 C CA . ARG B 1 74 ? -8.453 9.805 27.266 1 96.88 74 ARG B CA 1
ATOM 2505 C C . ARG B 1 74 ? -7.562 8.594 27 1 96.88 74 ARG B C 1
ATOM 2507 O O . ARG B 1 74 ? -7.02 8 27.938 1 96.88 74 ARG B O 1
ATOM 2514 N N . PHE B 1 75 ? -7.48 8.25 25.75 1 97.56 75 PHE B N 1
ATOM 2515 C CA . PHE B 1 75 ? -6.707 7.055 25.406 1 97.56 75 PHE B CA 1
ATOM 2516 C C . PHE B 1 75 ? -5.211 7.344 25.469 1 97.56 75 PHE B C 1
ATOM 2518 O O . PHE B 1 75 ? -4.773 8.461 25.188 1 97.56 75 PHE B O 1
ATOM 2525 N N . ASP B 1 76 ? -4.438 6.383 25.875 1 97.25 76 ASP B N 1
ATOM 2526 C CA . ASP B 1 76 ? -2.979 6.406 25.828 1 97.25 76 ASP B CA 1
ATOM 2527 C C . ASP B 1 76 ? -2.471 6.203 24.391 1 97.25 76 ASP B C 1
ATOM 2529 O O . ASP B 1 76 ? -2.645 5.129 23.812 1 97.25 76 ASP B O 1
ATOM 2533 N N . ALA B 1 77 ? -1.806 7.219 23.844 1 97.81 77 ALA B N 1
ATOM 2534 C CA . ALA B 1 77 ? -1.327 7.18 22.469 1 97.81 77 ALA B CA 1
ATOM 2535 C C . ALA B 1 77 ? 0.198 7.191 22.422 1 97.81 77 ALA B C 1
ATOM 2537 O O . ALA B 1 77 ? 0.789 7.551 21.391 1 97.81 77 ALA B O 1
ATOM 2538 N N . GLY B 1 78 ? 0.891 6.855 23.531 1 98.06 78 GLY B N 1
ATOM 2539 C CA . GLY B 1 78 ? 2.336 7.023 23.531 1 98.06 78 GLY B CA 1
ATOM 2540 C C . GLY B 1 78 ? 3.076 5.852 24.141 1 98.06 78 GLY B C 1
ATOM 2541 O O . GLY B 1 78 ? 4.215 5.562 23.766 1 98.06 78 GLY B O 1
ATOM 2542 N N . SER B 1 79 ? 2.467 5.02 25.062 1 97.44 79 SER B N 1
ATOM 2543 C CA . SER B 1 79 ? 3.16 3.98 25.812 1 97.44 79 SER B CA 1
ATOM 2544 C C . SER B 1 79 ? 3.643 2.861 24.891 1 97.44 79 SER B C 1
ATOM 2546 O O . SER B 1 79 ? 4.605 2.164 25.219 1 97.44 79 SER B O 1
ATOM 2548 N N . TRP B 1 80 ? 2.906 2.668 23.828 1 97.81 80 TRP B N 1
ATOM 2549 C CA . TRP B 1 80 ? 3.303 1.635 22.875 1 97.81 80 TRP B CA 1
ATOM 2550 C C . TRP B 1 80 ? 4.711 1.888 22.344 1 97.81 80 TRP B C 1
ATOM 2552 O O . TRP B 1 80 ? 5.422 0.948 21.984 1 97.81 80 TRP B O 1
ATOM 2562 N N . PHE B 1 81 ? 5.078 3.098 22.266 1 98.38 81 PHE B N 1
ATOM 2563 C CA . PHE B 1 81 ? 6.387 3.504 21.766 1 98.38 81 PHE B CA 1
ATOM 2564 C C . PHE B 1 81 ? 7.434 3.42 22.875 1 98.38 81 PHE B C 1
ATOM 2566 O O . PHE B 1 81 ? 8.555 2.971 22.641 1 98.38 81 PHE B O 1
ATOM 2573 N N . GLY B 1 82 ? 7.078 3.92 24.031 1 97.75 82 GLY B N 1
ATOM 2574 C CA . GLY B 1 82 ? 7.945 3.924 25.188 1 97.75 82 GLY B CA 1
ATOM 2575 C C . GLY B 1 82 ? 7.27 4.473 26.438 1 97.75 82 GLY B C 1
ATOM 2576 O O . GLY B 1 82 ? 6.391 5.332 26.344 1 97.75 82 GLY B O 1
ATOM 2577 N N . SER B 1 83 ? 7.777 4.082 27.547 1 96.81 83 SER B N 1
ATOM 2578 C CA . SER B 1 83 ? 7.156 4.422 28.828 1 96.81 83 SER B CA 1
ATOM 2579 C C . SER B 1 83 ? 7.25 5.922 29.109 1 96.81 83 SER B C 1
ATOM 2581 O O . SER B 1 83 ? 6.418 6.477 29.828 1 96.81 83 SER B O 1
ATOM 2583 N N . ALA B 1 84 ? 8.172 6.582 28.5 1 97.5 84 ALA B N 1
ATOM 2584 C CA . ALA B 1 84 ? 8.375 8.016 28.719 1 97.5 84 ALA B CA 1
ATOM 2585 C C . ALA B 1 84 ? 7.254 8.828 28.078 1 97.5 84 ALA B C 1
ATOM 2587 O O . ALA B 1 84 ? 7.105 10.016 28.344 1 97.5 84 ALA B O 1
ATOM 2588 N N . PHE B 1 85 ? 6.41 8.141 27.266 1 97.88 85 PHE B N 1
ATOM 2589 C CA . PHE B 1 85 ? 5.398 8.859 26.5 1 97.88 85 PHE B CA 1
ATOM 2590 C C . PHE B 1 85 ? 3.998 8.477 26.969 1 97.88 85 PHE B C 1
ATOM 2592 O O . PHE B 1 85 ? 3.031 8.609 26.219 1 97.88 85 PHE B O 1
ATOM 2599 N N . THR B 1 86 ? 3.826 8.023 28.125 1 94.69 86 THR B N 1
ATOM 2600 C CA . THR B 1 86 ? 2.564 7.496 28.625 1 94.69 86 THR B CA 1
ATOM 2601 C C . THR B 1 86 ? 1.502 8.586 28.672 1 94.69 86 THR B C 1
ATOM 2603 O O . THR B 1 86 ? 0.305 8.305 28.609 1 94.69 86 THR B O 1
ATOM 2606 N N . ASP B 1 87 ? 1.87 9.859 28.703 1 93.75 87 ASP B N 1
ATOM 2607 C CA . ASP B 1 87 ? 0.92 10.961 28.844 1 93.75 87 ASP B CA 1
ATOM 2608 C C . ASP B 1 87 ? 0.483 11.484 27.469 1 93.75 87 ASP B C 1
ATOM 2610 O O . ASP B 1 87 ? -0.381 12.359 27.375 1 93.75 87 ASP B O 1
ATOM 2614 N N . GLU B 1 88 ? 0.99 10.883 26.422 1 97.44 88 GLU B N 1
ATOM 2615 C CA . GLU B 1 88 ? 0.611 11.352 25.094 1 97.44 88 GLU B CA 1
ATOM 2616 C C . GLU B 1 88 ? -0.806 10.914 24.734 1 97.44 88 GLU B C 1
ATOM 2618 O O . GLU B 1 88 ? -1.231 9.812 25.109 1 97.44 88 GLU B O 1
ATOM 2623 N N . ARG B 1 89 ? -1.514 11.805 24.047 1 97.94 89 ARG B N 1
ATOM 2624 C CA . ARG B 1 89 ? -2.902 11.617 23.641 1 97.94 89 ARG B CA 1
ATOM 2625 C C . ARG B 1 89 ? -3.072 11.844 22.141 1 97.94 89 ARG B C 1
ATOM 2627 O O . ARG B 1 89 ? -2.158 12.336 21.469 1 97.94 89 ARG B O 1
ATOM 2634 N N . ILE B 1 90 ? -4.227 11.453 21.641 1 98.69 90 ILE B N 1
ATOM 2635 C CA . ILE B 1 90 ? -4.555 11.711 20.234 1 98.69 90 ILE B CA 1
ATOM 2636 C C . ILE B 1 90 ? -4.832 13.195 20.031 1 98.69 90 ILE B C 1
ATOM 2638 O O . ILE B 1 90 ? -5.766 13.742 20.625 1 98.69 90 ILE B O 1
ATOM 2642 N N . PRO B 1 91 ? -4.059 13.859 19.281 1 98.75 91 PRO B N 1
ATOM 2643 C CA . PRO B 1 91 ? -4.316 15.289 19.094 1 98.75 91 PRO B CA 1
ATOM 2644 C C . PRO B 1 91 ? -5.434 15.562 18.094 1 98.75 91 PRO B C 1
ATOM 2646 O O . PRO B 1 91 ? -5.684 14.742 17.203 1 98.75 91 PRO B O 1
ATOM 2649 N N . SER B 1 92 ? -6.086 16.656 18.266 1 98.94 92 SER B N 1
ATOM 2650 C CA . SER B 1 92 ? -6.938 17.172 17.203 1 98.94 92 SER B CA 1
ATOM 2651 C C . SER B 1 92 ? -6.109 17.859 16.125 1 98.94 92 SER B C 1
ATOM 2653 O O . SER B 1 92 ? -5.004 18.344 16.391 1 98.94 92 SER B O 1
ATOM 2655 N N . LEU B 1 93 ? -6.664 17.875 14.914 1 98.94 93 LEU B N 1
ATOM 2656 C CA . LEU B 1 93 ? -5.996 18.625 13.859 1 98.94 93 LEU B CA 1
ATOM 2657 C C . LEU B 1 93 ? -5.859 20.094 14.25 1 98.94 93 LEU B C 1
ATOM 2659 O O . LEU B 1 93 ? -4.852 20.734 13.938 1 98.94 93 LEU B O 1
ATOM 2663 N N . GLU B 1 94 ? -6.848 20.594 14.922 1 98.81 94 GLU B N 1
ATOM 2664 C CA . GLU B 1 94 ? -6.816 22 15.336 1 98.81 94 GLU B CA 1
ATOM 2665 C C . GLU B 1 94 ? -5.605 22.281 16.219 1 98.81 94 GLU B C 1
ATOM 2667 O O . GLU B 1 94 ? -4.941 23.312 16.047 1 98.81 94 GLU B O 1
ATOM 2672 N N . GLU B 1 95 ? -5.32 21.453 17.188 1 98.81 95 GLU B N 1
ATOM 2673 C CA . GLU B 1 95 ? -4.145 21.594 18.031 1 98.81 95 GLU B CA 1
ATOM 2674 C C . GLU B 1 95 ? -2.863 21.625 17.203 1 98.81 95 GLU B C 1
ATOM 2676 O O . GLU B 1 95 ? -1.957 22.422 17.5 1 98.81 95 GLU B O 1
ATOM 2681 N N . VAL B 1 96 ? -2.783 20.797 16.219 1 98.94 96 VAL B N 1
ATOM 2682 C CA . VAL B 1 96 ? -1.594 20.719 15.383 1 98.94 96 VAL B CA 1
ATOM 2683 C C . VAL B 1 96 ? -1.451 22 14.562 1 98.94 96 VAL B C 1
ATOM 2685 O O . VAL B 1 96 ? -0.374 22.609 14.523 1 98.94 96 VAL B O 1
ATOM 2688 N N . LEU B 1 97 ? -2.557 22.438 13.922 1 98.94 97 LEU B N 1
ATOM 2689 C CA . LEU B 1 97 ? -2.508 23.641 13.086 1 98.94 97 LEU B CA 1
ATOM 2690 C C . LEU B 1 97 ? -2.088 24.844 13.906 1 98.94 97 LEU B C 1
ATOM 2692 O O . LEU B 1 97 ? -1.29 25.672 13.445 1 98.94 97 LEU B O 1
ATOM 2696 N N . ALA B 1 98 ? -2.607 24.922 15.125 1 98.75 98 ALA B N 1
ATOM 2697 C CA . ALA B 1 98 ? -2.262 26.031 16 1 98.75 98 ALA B CA 1
ATOM 2698 C C . ALA B 1 98 ? -0.767 26.031 16.312 1 98.75 98 ALA B C 1
ATOM 2700 O O . ALA B 1 98 ? -0.164 27.094 16.469 1 98.75 98 ALA B O 1
ATOM 2701 N N . GLU B 1 99 ? -0.216 24.875 16.406 1 98.44 99 GLU B N 1
ATOM 2702 C CA . GLU B 1 99 ? 1.186 24.734 16.797 1 98.44 99 GLU B CA 1
ATOM 2703 C C . GLU B 1 99 ? 2.109 24.984 15.602 1 98.44 99 GLU B C 1
ATOM 2705 O O . GLU B 1 99 ? 3.189 25.547 15.75 1 98.44 99 GLU B O 1
ATOM 2710 N N . VAL B 1 100 ? 1.708 24.641 14.383 1 98.69 100 VAL B N 1
ATOM 2711 C CA . VAL B 1 100 ? 2.686 24.5 13.305 1 98.69 100 VAL B CA 1
ATOM 2712 C C . VAL B 1 100 ? 2.547 25.672 12.328 1 98.69 100 VAL B C 1
ATOM 2714 O O . VAL B 1 100 ? 3.408 25.875 11.469 1 98.69 100 VAL B O 1
ATOM 2717 N N . ARG B 1 101 ? 1.456 26.453 12.422 1 98.38 101 ARG B N 1
ATOM 2718 C CA . ARG B 1 101 ? 1.191 27.547 11.484 1 98.38 101 ARG B CA 1
ATOM 2719 C C . ARG B 1 101 ? 2.4 28.469 11.359 1 98.38 101 ARG B C 1
ATOM 2721 O O . ARG B 1 101 ? 2.947 28.922 12.367 1 98.38 101 ARG B O 1
ATOM 2728 N N . GLY B 1 102 ? 2.805 28.672 10.141 1 97.88 102 GLY B N 1
ATOM 2729 C CA . GLY B 1 102 ? 3.904 29.578 9.852 1 97.88 102 GLY B CA 1
ATOM 2730 C C . GLY B 1 102 ? 5.27 28.953 10.078 1 97.88 102 GLY B C 1
ATOM 2731 O O . GLY B 1 102 ? 6.293 29.625 9.93 1 97.88 102 GLY B O 1
ATOM 2732 N N . LYS B 1 103 ? 5.371 27.672 10.352 1 98.31 103 LYS B N 1
ATOM 2733 C CA . LYS B 1 103 ? 6.648 27.109 10.789 1 98.31 103 LYS B CA 1
ATOM 2734 C C . LYS B 1 103 ? 7.113 26 9.852 1 98.31 103 LYS B C 1
ATOM 2736 O O . LYS B 1 103 ? 8.32 25.812 9.656 1 98.31 103 LYS B O 1
ATOM 2741 N N . VAL B 1 104 ? 6.23 25.25 9.32 1 98.44 104 VAL B N 1
ATOM 2742 C CA . VAL B 1 104 ? 6.602 24.078 8.523 1 98.44 104 VAL B CA 1
ATOM 2743 C C . VAL B 1 104 ? 5.52 23.812 7.477 1 98.44 104 VAL B C 1
ATOM 2745 O O . VAL B 1 104 ? 4.359 24.172 7.668 1 98.44 104 VAL B O 1
ATOM 2748 N N . LEU B 1 105 ? 5.906 23.25 6.277 1 98.81 105 LEU B N 1
ATOM 2749 C CA . LEU B 1 105 ? 4.945 22.703 5.332 1 98.81 105 LEU B CA 1
ATOM 2750 C C . LEU B 1 105 ? 4.258 21.469 5.91 1 98.81 105 LEU B C 1
ATOM 2752 O O . LEU B 1 105 ? 4.926 20.547 6.383 1 98.81 105 LEU B O 1
ATOM 2756 N N . LEU B 1 106 ? 2.949 21.484 5.918 1 98.94 106 LEU B N 1
ATOM 2757 C CA . LEU B 1 106 ? 2.201 20.375 6.516 1 98.94 106 LEU B CA 1
ATOM 2758 C C . LEU B 1 106 ? 1.46 19.578 5.449 1 98.94 106 LEU B C 1
ATOM 2760 O O . LEU B 1 106 ? 0.613 20.125 4.738 1 98.94 106 LEU B O 1
ATOM 2764 N N . ASN B 1 107 ? 1.807 18.328 5.238 1 99 107 ASN B N 1
ATOM 2765 C CA . ASN B 1 107 ? 1.071 17.375 4.406 1 99 107 ASN B CA 1
ATOM 2766 C C . ASN B 1 107 ? 0.011 16.625 5.211 1 99 107 ASN B C 1
ATOM 2768 O O . ASN B 1 107 ? 0.338 15.781 6.039 1 99 107 ASN B O 1
ATOM 2772 N N . ILE B 1 108 ? -1.198 16.984 5.004 1 99 108 ILE B N 1
ATOM 2773 C CA . ILE B 1 108 ? -2.32 16.375 5.715 1 99 108 ILE B CA 1
ATOM 2774 C C . ILE B 1 108 ? -2.904 15.234 4.879 1 99 108 ILE B C 1
ATOM 2776 O O . ILE B 1 108 ? -3.607 15.477 3.895 1 99 108 ILE B O 1
ATOM 2780 N N . GLU B 1 109 ? -2.623 14.047 5.23 1 99 109 GLU B N 1
ATOM 2781 C CA . GLU B 1 109 ? -3.238 12.906 4.559 1 99 109 GLU B CA 1
ATOM 2782 C C . GLU B 1 109 ? -4.641 12.641 5.094 1 99 109 GLU B C 1
ATOM 2784 O O . GLU B 1 109 ? -4.816 12.367 6.285 1 99 109 GLU B O 1
ATOM 2789 N N . LEU B 1 110 ? -5.598 12.734 4.25 1 98.94 110 LEU B N 1
ATOM 2790 C CA . LEU B 1 110 ? -6.945 12.297 4.59 1 98.94 110 LEU B CA 1
ATOM 2791 C C . LEU B 1 110 ? -7.023 10.773 4.633 1 98.94 110 LEU B C 1
ATOM 2793 O O . LEU B 1 110 ? -6.922 10.109 3.596 1 98.94 110 LEU B O 1
ATOM 2797 N N . LYS B 1 111 ? -7.176 10.258 5.84 1 98.81 111 LYS B N 1
ATOM 2798 C CA . LYS B 1 111 ? -7.344 8.812 6.023 1 98.81 111 LYS B CA 1
ATOM 2799 C C . LYS B 1 111 ? -8.82 8.422 5.984 1 98.81 111 LYS B C 1
ATOM 2801 O O . LYS B 1 111 ? -9.5 8.445 7.012 1 98.81 111 LYS B O 1
ATOM 2806 N N . THR B 1 112 ? -9.219 8.047 4.824 1 98.56 112 THR B N 1
ATOM 2807 C CA . THR B 1 112 ? -10.578 7.578 4.57 1 98.56 112 THR B CA 1
ATOM 2808 C C . THR B 1 112 ? -10.586 6.5 3.492 1 98.56 112 THR B C 1
ATOM 2810 O O . THR B 1 112 ? -9.555 6.223 2.873 1 98.56 112 THR B O 1
ATOM 2813 N N . ALA B 1 113 ? -11.633 5.766 3.418 1 97.62 113 ALA B N 1
ATOM 2814 C CA . ALA B 1 113 ? -11.836 4.699 2.441 1 97.62 113 ALA B CA 1
ATOM 2815 C C . ALA B 1 113 ? -13.312 4.332 2.336 1 97.62 113 ALA B C 1
ATOM 2817 O O . ALA B 1 113 ? -14.023 4.285 3.344 1 97.62 113 ALA B O 1
ATOM 2818 N N . GLY B 1 114 ? -13.688 4.117 1.114 1 94.44 114 GLY B N 1
ATOM 2819 C CA . GLY B 1 114 ? -15.094 3.811 0.928 1 94.44 114 GLY B CA 1
ATOM 2820 C C . GLY B 1 114 ? -16.016 4.914 1.417 1 94.44 114 GLY B C 1
ATOM 2821 O O . GLY B 1 114 ? -15.867 6.074 1.02 1 94.44 114 GLY B O 1
ATOM 2822 N N . ASP B 1 115 ? -16.922 4.516 2.412 1 93.06 115 ASP B N 1
ATOM 2823 C CA . ASP B 1 115 ? -17.891 5.473 2.945 1 93.06 115 ASP B CA 1
ATOM 2824 C C . ASP B 1 115 ? -17.594 5.789 4.41 1 93.06 115 ASP B C 1
ATOM 2826 O O . ASP B 1 115 ? -18.5 6.152 5.164 1 93.06 115 ASP B O 1
ATOM 2830 N N . MET B 1 116 ? -16.484 5.676 4.941 1 94.5 116 MET B N 1
ATOM 2831 C CA . MET B 1 116 ? -16.141 5.672 6.359 1 94.5 116 MET B CA 1
ATOM 2832 C C . MET B 1 116 ? -16.281 7.062 6.965 1 94.5 116 MET B C 1
ATOM 2834 O O . MET B 1 116 ? -16.766 7.207 8.086 1 94.5 116 MET B O 1
ATOM 2838 N N . TYR B 1 117 ? -15.961 8.195 6.371 1 96.56 117 TYR B N 1
ATOM 2839 C CA . TYR B 1 117 ? -15.883 9.516 6.988 1 96.56 117 TYR B CA 1
ATOM 2840 C C . TYR B 1 117 ? -16.5 10.578 6.086 1 96.56 117 TYR B C 1
ATOM 2842 O O . TYR B 1 117 ? -15.82 11.508 5.652 1 96.56 117 TYR B O 1
ATOM 2850 N N . PRO B 1 118 ? -17.875 10.492 5.965 1 96.81 118 PRO B N 1
ATOM 2851 C CA . PRO B 1 118 ? -18.5 11.602 5.242 1 96.81 118 PRO B CA 1
ATOM 2852 C C . PRO B 1 118 ? -18.25 12.953 5.914 1 96.81 118 PRO B C 1
ATOM 2854 O O . PRO B 1 118 ? -18.453 13.094 7.117 1 96.81 118 PRO B O 1
ATOM 2857 N N . GLY B 1 119 ? -17.734 13.898 5.145 1 98.12 119 GLY B N 1
ATOM 2858 C CA . GLY B 1 119 ? -17.531 15.242 5.672 1 98.12 119 GLY B CA 1
ATOM 2859 C C . GLY B 1 119 ? -16.094 15.508 6.074 1 98.12 119 GLY B C 1
ATOM 2860 O O . GLY B 1 119 ? -15.727 16.641 6.387 1 98.12 119 GLY B O 1
ATOM 2861 N N . LEU B 1 120 ? -15.234 14.531 6.023 1 98.81 120 LEU B N 1
ATOM 2862 C CA . LEU B 1 120 ? -13.836 14.672 6.414 1 98.81 120 LEU B CA 1
ATOM 2863 C C . LEU B 1 120 ? -13.164 15.789 5.625 1 98.81 120 LEU B C 1
ATOM 2865 O O . LEU B 1 120 ? -12.523 16.672 6.207 1 98.81 120 LEU B O 1
ATOM 2869 N N . GLU B 1 121 ? -13.344 15.766 4.277 1 98.88 121 GLU B N 1
ATOM 2870 C CA . GLU B 1 121 ? -12.727 16.766 3.412 1 98.88 121 GLU B CA 1
ATOM 2871 C C . GLU B 1 121 ? -13.156 18.172 3.799 1 98.88 121 GLU B C 1
ATOM 2873 O O . GLU B 1 121 ? -12.328 19.078 3.926 1 98.88 121 GLU B O 1
ATOM 2878 N N . GLU B 1 122 ? -14.438 18.344 4.051 1 98.88 122 GLU B N 1
ATOM 2879 C CA . GLU B 1 122 ? -14.992 19.656 4.395 1 98.88 122 GLU B CA 1
ATOM 2880 C C . GLU B 1 122 ? -14.414 20.172 5.707 1 98.88 122 GLU B C 1
ATOM 2882 O O . GLU B 1 122 ? -14.016 21.328 5.801 1 98.88 122 GLU B O 1
ATOM 2887 N N . LYS B 1 123 ? -14.383 19.328 6.691 1 98.94 123 LYS B N 1
ATOM 2888 C CA . LYS B 1 123 ? -13.898 19.719 8.008 1 98.94 123 LYS B CA 1
ATOM 2889 C C . LYS B 1 123 ? -12.43 20.109 7.965 1 98.94 123 LYS B C 1
ATOM 2891 O O . LYS B 1 123 ? -12.023 21.094 8.586 1 98.94 123 LYS B O 1
ATOM 2896 N N . VAL B 1 124 ? -11.602 19.391 7.242 1 98.94 124 VAL B N 1
ATOM 2897 C CA . VAL B 1 124 ? -10.18 19.672 7.145 1 98.94 124 VAL B CA 1
ATOM 2898 C C . VAL B 1 124 ? -9.961 20.969 6.387 1 98.94 124 VAL B C 1
ATOM 2900 O O . VAL B 1 124 ? -9.188 21.828 6.824 1 98.94 124 VAL B O 1
ATOM 2903 N N . VAL B 1 125 ? -10.664 21.156 5.27 1 98.94 125 VAL B N 1
ATOM 2904 C CA . VAL B 1 125 ? -10.555 22.375 4.465 1 98.94 125 VAL B CA 1
ATOM 2905 C C . VAL B 1 125 ? -10.938 23.578 5.309 1 98.94 125 VAL B C 1
ATOM 2907 O O . VAL B 1 125 ? -10.234 24.594 5.305 1 98.94 125 VAL B O 1
ATOM 2910 N N . GLU B 1 126 ? -12.016 23.422 6.066 1 98.81 126 GLU B N 1
ATOM 2911 C CA . GLU B 1 126 ? -12.477 24.5 6.926 1 98.81 126 GLU B CA 1
ATOM 2912 C C . GLU B 1 126 ? -11.406 24.891 7.945 1 98.81 126 GLU B C 1
ATOM 2914 O O . GLU B 1 126 ? -11.156 26.078 8.164 1 98.81 126 GLU B O 1
ATOM 2919 N N . LEU B 1 127 ? -10.797 23.969 8.531 1 98.94 127 LEU B N 1
ATOM 2920 C CA . LEU B 1 127 ? -9.773 24.219 9.539 1 98.94 127 LEU B CA 1
ATOM 2921 C C . LEU B 1 127 ? -8.547 24.891 8.914 1 98.94 127 LEU B C 1
ATOM 2923 O O . LEU B 1 127 ? -7.957 25.797 9.5 1 98.94 127 LEU B O 1
ATOM 2927 N N . VAL B 1 128 ? -8.125 24.438 7.723 1 98.88 128 VAL B N 1
ATOM 2928 C CA . VAL B 1 128 ? -6.977 25 7.031 1 98.88 128 VAL B CA 1
ATOM 2929 C C . VAL B 1 128 ? -7.215 26.5 6.789 1 98.88 128 VAL B C 1
ATOM 2931 O O . VAL B 1 128 ? -6.336 27.328 7.051 1 98.88 128 VAL B O 1
ATOM 2934 N N . TYR B 1 129 ? -8.406 26.859 6.363 1 98.75 129 TYR B N 1
ATOM 2935 C CA . TYR B 1 129 ? -8.742 28.25 6.105 1 98.75 129 TYR B CA 1
ATOM 2936 C C . TYR B 1 129 ? -8.875 29.031 7.41 1 98.75 129 TYR B C 1
ATOM 2938 O O . TYR B 1 129 ? -8.43 30.188 7.504 1 98.75 129 TYR B O 1
ATOM 2946 N N . LYS B 1 130 ? -9.508 28.391 8.391 1 98.69 130 LYS B N 1
ATOM 2947 C CA . LYS B 1 130 ? -9.672 29.031 9.688 1 98.69 130 LYS B CA 1
ATOM 2948 C C . LYS B 1 130 ? -8.328 29.484 10.25 1 98.69 130 LYS B C 1
ATOM 2950 O O . LYS B 1 130 ? -8.227 30.562 10.844 1 98.69 130 LYS B O 1
ATOM 2955 N N . TYR B 1 131 ? -7.285 28.734 10.039 1 98.69 131 TYR B N 1
ATOM 2956 C CA . TYR B 1 131 ? -5.98 29.016 10.633 1 98.69 131 TYR B CA 1
ATOM 2957 C C . TYR B 1 131 ? -5.07 29.719 9.625 1 98.69 131 TYR B C 1
ATOM 2959 O O . TYR B 1 131 ? -3.893 29.953 9.906 1 98.69 131 TYR B O 1
ATOM 2967 N N . GLY B 1 132 ? -5.547 30.047 8.445 1 98.44 132 GLY B N 1
ATOM 2968 C CA . GLY B 1 132 ? -4.805 30.781 7.438 1 98.44 132 GLY B CA 1
ATOM 2969 C C . GLY B 1 132 ? -3.623 30.016 6.879 1 98.44 132 GLY B C 1
ATOM 2970 O O . GLY B 1 132 ? -2.564 30.594 6.629 1 98.44 132 GLY B O 1
ATOM 2971 N N . MET B 1 133 ? -3.764 28.688 6.695 1 98.62 133 MET B N 1
ATOM 2972 C CA . MET B 1 133 ? -2.621 27.875 6.316 1 98.62 133 MET B CA 1
ATOM 2973 C C . MET B 1 133 ? -2.76 27.375 4.879 1 98.62 133 MET B C 1
ATOM 2975 O O . MET B 1 133 ? -2.139 26.391 4.496 1 98.62 133 MET B O 1
ATOM 2979 N N . GLU B 1 134 ? -3.521 28.047 4.016 1 98.31 134 GLU B N 1
ATOM 2980 C CA . GLU B 1 134 ? -3.828 27.578 2.67 1 98.31 134 GLU B CA 1
ATOM 2981 C C . GLU B 1 134 ? -2.564 27.469 1.819 1 98.31 134 GLU B C 1
ATOM 2983 O O . GLU B 1 134 ?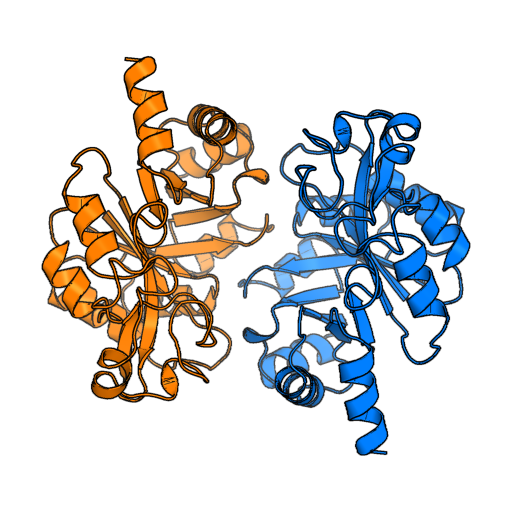 -2.51 26.688 0.869 1 98.31 134 GLU B O 1
ATOM 2988 N N . ASN B 1 135 ? -1.537 28.203 2.191 1 98.19 135 ASN B N 1
ATOM 2989 C CA . ASN B 1 135 ? -0.309 28.203 1.404 1 98.19 135 ASN B CA 1
ATOM 2990 C C . ASN B 1 135 ? 0.776 27.359 2.068 1 98.19 135 ASN B C 1
ATOM 2992 O O . ASN B 1 135 ? 1.929 27.359 1.632 1 98.19 135 ASN B O 1
ATOM 2996 N N . GLU B 1 136 ? 0.485 26.641 3.125 1 98.19 136 GLU B N 1
ATOM 2997 C CA . GLU B 1 136 ? 1.46 25.875 3.906 1 98.19 136 GLU B CA 1
ATOM 2998 C C . GLU B 1 136 ? 1.037 24.422 4.055 1 98.19 136 GLU B C 1
ATOM 3000 O O . GLU B 1 136 ? 1.565 23.703 4.902 1 98.19 136 GLU B O 1
ATOM 3005 N N . VAL B 1 137 ? 0.043 24.047 3.199 1 98.81 137 VAL B N 1
ATOM 3006 C CA . VAL B 1 137 ? -0.472 22.688 3.408 1 98.81 137 VAL B CA 1
ATOM 3007 C C . VAL B 1 137 ? -0.588 21.969 2.066 1 98.81 137 VAL B C 1
ATOM 3009 O O . VAL B 1 137 ? -0.886 22.594 1.045 1 98.81 137 VAL B O 1
ATOM 3012 N N . TYR B 1 138 ? -0.242 20.703 2.031 1 98.88 138 TYR B N 1
ATOM 3013 C CA . TYR B 1 138 ? -0.749 19.719 1.08 1 98.88 138 TYR B CA 1
ATOM 3014 C C . TYR B 1 138 ? -1.907 18.922 1.677 1 98.88 138 TYR B C 1
ATOM 3016 O O . TYR B 1 138 ? -1.868 18.547 2.85 1 98.88 138 TYR B O 1
ATOM 3024 N N . ILE B 1 139 ? -2.973 18.734 0.91 1 99 139 ILE B N 1
ATOM 3025 C CA . ILE B 1 139 ? -3.982 17.75 1.282 1 99 139 ILE B CA 1
ATOM 3026 C C . ILE B 1 139 ? -3.881 16.531 0.363 1 99 139 ILE B C 1
ATOM 3028 O O . ILE B 1 139 ? -4.102 16.641 -0.846 1 99 139 ILE B O 1
ATOM 3032 N N . THR B 1 140 ? -3.543 15.367 0.872 1 98.94 140 THR B N 1
ATOM 3033 C CA . THR B 1 140 ? -3.279 14.188 0.062 1 98.94 140 THR B CA 1
ATOM 3034 C C . THR B 1 140 ? -4.125 13.008 0.537 1 98.94 140 THR B C 1
ATOM 3036 O O . THR B 1 140 ? -4.688 13.039 1.634 1 98.94 140 THR B O 1
ATOM 3039 N N . SER B 1 141 ? -4.246 12.023 -0.303 1 98.94 141 SER B N 1
ATOM 3040 C CA . SER B 1 141 ? -4.988 10.836 0.106 1 98.94 141 SER B CA 1
ATOM 3041 C C . SER B 1 141 ? -4.75 9.68 -0.858 1 98.94 141 SER B C 1
ATOM 3043 O O . SER B 1 141 ? -4.488 9.898 -2.043 1 98.94 141 SER B O 1
ATOM 3045 N N . PHE B 1 142 ? -4.883 8.477 -0.339 1 98.88 142 PHE B N 1
ATOM 3046 C CA . PHE B 1 142 ? -4.965 7.273 -1.153 1 98.88 142 PHE B CA 1
ATOM 3047 C C . PHE B 1 142 ? -6.336 7.148 -1.803 1 98.88 142 PHE B C 1
ATOM 3049 O O . PHE B 1 142 ? -6.52 6.363 -2.734 1 98.88 142 PHE B O 1
ATOM 3056 N N . ASP B 1 143 ? -7.324 7.715 -1.188 1 98.81 143 ASP B N 1
ATOM 3057 C CA . ASP B 1 143 ? -8.648 7.812 -1.798 1 98.81 143 ASP B CA 1
ATOM 3058 C C . ASP B 1 143 ? -8.734 9.008 -2.74 1 98.81 143 ASP B C 1
ATOM 3060 O O . ASP B 1 143 ? -9.023 10.125 -2.307 1 98.81 143 ASP B O 1
ATOM 3064 N N . HIS B 1 144 ? -8.578 8.727 -4.004 1 98.81 144 HIS B N 1
ATOM 3065 C CA . HIS B 1 144 ? -8.461 9.812 -4.973 1 98.81 144 HIS B CA 1
ATOM 3066 C C . HIS B 1 144 ? -9.789 10.531 -5.156 1 98.81 144 HIS B C 1
ATOM 3068 O O . HIS B 1 144 ? -9.82 11.688 -5.59 1 98.81 144 HIS B O 1
ATOM 3074 N N . ASP B 1 145 ? -10.898 9.898 -4.816 1 98.44 145 ASP B N 1
ATOM 3075 C CA . ASP B 1 145 ? -12.18 10.586 -4.82 1 98.44 145 ASP B CA 1
ATOM 3076 C C . ASP B 1 145 ? -12.234 11.664 -3.734 1 98.44 145 ASP B C 1
ATOM 3078 O O . ASP B 1 145 ? -12.867 12.703 -3.914 1 98.44 145 ASP B O 1
ATOM 3082 N N . ALA B 1 146 ? -11.594 11.391 -2.617 1 98.81 146 ALA B N 1
ATOM 3083 C CA . ALA B 1 146 ? -11.508 12.406 -1.566 1 98.81 146 ALA B CA 1
ATOM 3084 C C . ALA B 1 146 ? -10.734 13.625 -2.047 1 98.81 146 ALA B C 1
ATOM 3086 O O . ALA B 1 146 ? -11.117 14.766 -1.757 1 98.81 146 ALA B O 1
ATOM 3087 N N . VAL B 1 147 ? -9.664 13.398 -2.775 1 98.94 147 VAL B N 1
ATOM 3088 C CA . VAL B 1 147 ? -8.875 14.5 -3.318 1 98.94 147 VAL B CA 1
ATOM 3089 C C . VAL B 1 147 ? -9.711 15.289 -4.316 1 98.94 147 VAL B C 1
AT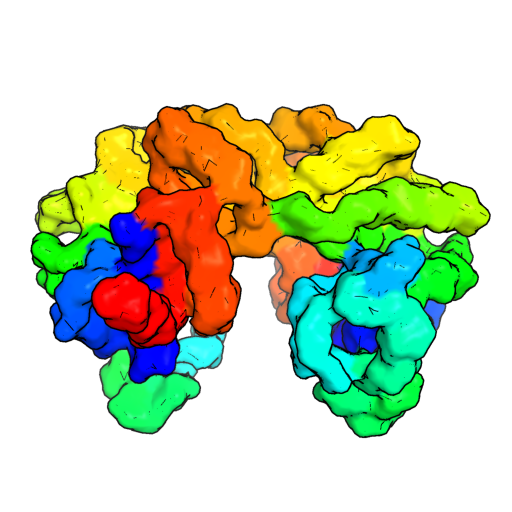OM 3091 O O . VAL B 1 147 ? -9.672 16.531 -4.332 1 98.94 147 VAL B O 1
ATOM 3094 N N . LYS B 1 148 ? -10.453 14.57 -5.125 1 98.75 148 LYS B N 1
ATOM 3095 C CA . LYS B 1 148 ? -11.352 15.219 -6.078 1 98.75 148 LYS B CA 1
ATOM 3096 C C . LYS B 1 148 ? -12.383 16.078 -5.359 1 98.75 148 LYS B C 1
ATOM 3098 O O . LYS B 1 148 ? -12.695 17.188 -5.812 1 98.75 148 LYS B O 1
ATOM 3103 N N . ARG B 1 149 ? -12.898 15.602 -4.23 1 98.62 149 ARG B N 1
ATOM 3104 C CA . ARG B 1 149 ? -13.844 16.375 -3.438 1 98.62 149 ARG B CA 1
ATOM 3105 C C . ARG B 1 149 ? -13.188 17.625 -2.855 1 98.62 149 ARG B C 1
ATOM 3107 O O . ARG B 1 149 ? -13.797 18.688 -2.814 1 98.62 149 ARG B O 1
ATOM 3114 N N . VAL B 1 150 ? -11.969 17.5 -2.391 1 98.88 150 VAL B N 1
ATOM 3115 C CA . VAL B 1 150 ? -11.234 18.672 -1.905 1 98.88 150 VAL B CA 1
ATOM 3116 C C . VAL B 1 150 ? -11.117 19.703 -3.018 1 98.88 150 VAL B C 1
ATOM 3118 O O . VAL B 1 150 ? -11.266 20.906 -2.773 1 98.88 150 VAL B O 1
ATOM 3121 N N . HIS B 1 151 ? -10.844 19.25 -4.227 1 98.88 151 HIS B N 1
ATOM 3122 C CA . HIS B 1 151 ? -10.719 20.172 -5.355 1 98.88 151 HIS B CA 1
ATOM 3123 C C . HIS B 1 151 ? -12.008 20.938 -5.59 1 98.88 151 HIS B C 1
ATOM 3125 O O . HIS B 1 151 ? -11.977 22.141 -5.902 1 98.88 151 HIS B O 1
ATOM 3131 N N . ARG B 1 152 ? -13.125 20.281 -5.445 1 98.56 152 ARG B N 1
ATOM 3132 C CA . ARG B 1 152 ? -14.414 20.953 -5.602 1 98.56 152 ARG B CA 1
ATOM 3133 C C . ARG B 1 152 ? -14.641 21.969 -4.492 1 98.56 152 ARG B C 1
ATOM 3135 O O . ARG B 1 152 ? -15.164 23.062 -4.738 1 98.56 152 ARG B O 1
ATOM 3142 N N . LEU B 1 153 ? -14.242 21.656 -3.33 1 98.62 153 LEU B N 1
ATOM 3143 C CA . LEU B 1 153 ? -14.461 22.484 -2.154 1 98.62 153 LEU B CA 1
ATOM 3144 C C . LEU B 1 153 ? -13.516 23.672 -2.145 1 98.62 153 LEU B C 1
ATOM 3146 O O . LEU B 1 153 ? -13.898 24.781 -1.749 1 98.62 153 LEU B O 1
ATOM 3150 N N . ALA B 1 154 ? -12.297 23.453 -2.52 1 98.62 154 ALA B N 1
ATOM 3151 C CA . ALA B 1 154 ? -11.219 24.438 -2.416 1 98.62 154 ALA B CA 1
ATOM 3152 C C . ALA B 1 154 ? -10.203 24.266 -3.539 1 98.62 154 ALA B C 1
ATOM 3154 O O . ALA B 1 154 ? -9.078 23.812 -3.299 1 98.62 154 ALA B O 1
ATOM 3155 N N . PRO B 1 155 ? -10.477 24.688 -4.734 1 98.44 155 PRO B N 1
ATOM 3156 C CA . PRO B 1 155 ? -9.633 24.438 -5.902 1 98.44 155 PRO B CA 1
ATOM 3157 C C . PRO B 1 155 ? -8.234 25.047 -5.762 1 98.44 155 PRO B C 1
ATOM 3159 O O . PRO B 1 155 ? -7.285 24.547 -6.375 1 98.44 155 PRO B O 1
ATOM 3162 N N . SER B 1 156 ? -8.109 26.031 -4.906 1 98.12 156 SER B N 1
ATOM 3163 C CA . SER B 1 156 ? -6.832 26.719 -4.809 1 98.12 156 SER B CA 1
ATOM 3164 C C . SER B 1 156 ? -5.883 26.016 -3.852 1 98.12 156 SER B C 1
ATOM 3166 O O . SER B 1 156 ? -4.688 26.297 -3.83 1 98.12 156 SER B O 1
ATOM 3168 N N . LEU B 1 157 ? -6.406 25.125 -2.994 1 98.81 157 LEU B N 1
ATOM 3169 C CA . LEU B 1 157 ? -5.543 24.391 -2.076 1 98.81 157 LEU B CA 1
ATOM 3170 C C . LEU B 1 157 ? -4.676 23.391 -2.832 1 98.81 157 LEU B C 1
ATOM 3172 O O . LEU B 1 157 ? -5.133 22.75 -3.787 1 98.81 157 LEU B O 1
ATOM 3176 N N . THR B 1 158 ? -3.393 23.297 -2.439 1 98.88 158 THR B N 1
ATOM 3177 C CA . THR B 1 158 ? -2.523 22.266 -2.992 1 98.88 158 THR B CA 1
ATOM 3178 C C . THR B 1 158 ? -2.967 20.875 -2.531 1 98.88 158 THR B C 1
ATOM 3180 O O . THR B 1 158 ? -3.168 20.641 -1.336 1 98.88 158 THR B O 1
ATOM 3183 N N . LYS B 1 159 ? -3.203 20.031 -3.449 1 98.81 159 LYS B N 1
ATOM 3184 C CA . LYS B 1 159 ? -3.615 18.672 -3.113 1 98.81 159 LYS B CA 1
ATOM 3185 C C . LYS B 1 159 ? -2.805 17.641 -3.896 1 98.81 159 LYS B C 1
ATOM 3187 O O . LYS B 1 159 ? -2.121 17.984 -4.863 1 98.81 159 LYS B O 1
ATOM 3192 N N . GLY B 1 160 ? -2.816 16.406 -3.436 1 98.94 160 GLY B N 1
ATOM 3193 C CA . GLY B 1 160 ? -1.977 15.383 -4.031 1 98.94 160 GLY B CA 1
ATOM 3194 C C . GLY B 1 160 ? -2.596 14 -3.979 1 98.94 160 GLY B C 1
ATOM 3195 O O . GLY B 1 160 ? -3.512 13.758 -3.191 1 98.94 160 GLY B O 1
ATOM 3196 N N . LEU B 1 161 ? -2.143 13.195 -4.883 1 98.94 161 LEU B N 1
ATOM 3197 C CA . LEU B 1 161 ? -2.512 11.789 -4.941 1 98.94 161 LEU B CA 1
ATOM 3198 C C . LEU B 1 161 ? -1.41 10.914 -4.355 1 98.94 161 LEU B C 1
ATOM 3200 O O . LEU B 1 161 ? -0.24 11.047 -4.719 1 98.94 161 LEU B O 1
ATOM 3204 N N . ILE B 1 162 ? -1.82 10.07 -3.439 1 98.94 162 ILE B N 1
ATOM 3205 C CA . ILE B 1 162 ? -0.907 9.055 -2.924 1 98.94 162 ILE B CA 1
ATOM 3206 C C . ILE B 1 162 ? -1.146 7.73 -3.646 1 98.94 162 ILE B C 1
ATOM 3208 O O . ILE B 1 162 ? -2.289 7.289 -3.781 1 98.94 162 ILE B O 1
ATOM 3212 N N . PHE B 1 163 ? -0.061 7.145 -4.094 1 98.81 163 PHE B N 1
ATOM 3213 C CA . PHE B 1 163 ? -0.119 5.855 -4.773 1 98.81 163 PHE B CA 1
ATOM 3214 C C . PHE B 1 163 ? 0.608 4.785 -3.971 1 98.81 163 PHE B C 1
ATOM 3216 O O . PHE B 1 163 ? 1.579 5.082 -3.27 1 98.81 163 PHE B O 1
ATOM 3223 N N . GLY B 1 164 ? 0.1 3.529 -4.066 1 98.19 164 GLY B N 1
ATOM 3224 C CA . GLY B 1 164 ? 0.769 2.398 -3.441 1 98.19 164 GLY B CA 1
ATOM 3225 C C . GLY B 1 164 ? 1.648 1.621 -4.402 1 98.19 164 GLY B C 1
ATOM 3226 O O . GLY B 1 164 ? 2.232 0.601 -4.031 1 98.19 164 GLY B O 1
ATOM 3227 N N . GLY B 1 165 ? 1.804 2.004 -5.578 1 98.19 165 GLY B N 1
ATOM 3228 C CA . GLY B 1 165 ? 2.545 1.479 -6.715 1 98.19 165 GLY B CA 1
ATOM 3229 C C . GLY B 1 165 ? 2.736 2.496 -7.824 1 98.19 165 GLY B C 1
ATOM 3230 O O . GLY B 1 165 ? 2.797 3.701 -7.566 1 98.19 165 GLY B O 1
ATOM 3231 N N . LYS B 1 166 ? 2.947 2.02 -9.008 1 98.38 166 LYS B N 1
ATOM 3232 C CA . LYS B 1 166 ? 3.064 2.902 -10.164 1 98.38 166 LYS B CA 1
ATOM 3233 C C . LYS B 1 166 ? 1.91 2.688 -11.141 1 98.38 166 LYS B C 1
ATOM 3235 O O . LYS B 1 166 ? 1.926 1.741 -11.93 1 98.38 166 LYS B O 1
ATOM 3240 N N . SER B 1 167 ? 1.021 3.615 -11.117 1 98.38 167 SER B N 1
ATOM 3241 C CA . SER B 1 167 ? -0.167 3.574 -11.961 1 98.38 167 SER B CA 1
ATOM 3242 C C . SER B 1 167 ? 0.142 4.07 -13.375 1 98.38 167 SER B C 1
ATOM 3244 O O . SER B 1 167 ? 1.162 4.723 -13.594 1 98.38 167 SER B O 1
ATOM 3246 N N . THR B 1 168 ? -0.702 3.711 -14.32 1 98.12 168 THR B N 1
ATOM 3247 C CA . THR B 1 168 ? -0.714 4.355 -15.625 1 98.12 168 THR B CA 1
ATOM 3248 C C . THR B 1 168 ? -1.597 5.602 -15.602 1 98.12 168 THR B C 1
ATOM 3250 O O . THR B 1 168 ? -2.332 5.832 -14.641 1 98.12 168 THR B O 1
ATOM 3253 N N . LEU B 1 169 ? -1.444 6.43 -16.594 1 98.56 169 LEU B N 1
ATOM 3254 C CA . LEU B 1 169 ? -2.295 7.59 -16.828 1 98.56 169 LEU B CA 1
ATOM 3255 C C . LEU B 1 169 ? -2.193 8.578 -15.664 1 98.56 169 LEU B C 1
ATOM 3257 O O . LEU B 1 169 ? -3.205 9.109 -15.211 1 98.56 169 LEU B O 1
ATOM 3261 N N . LEU B 1 170 ? -1.014 8.719 -15.156 1 98.62 170 LEU B N 1
ATOM 3262 C CA . LEU B 1 170 ? -0.786 9.594 -14.008 1 98.62 170 LEU B CA 1
ATOM 3263 C C . LEU B 1 170 ? -1.208 11.023 -14.328 1 98.62 170 LEU B C 1
ATOM 3265 O O . LEU B 1 170 ? -1.87 11.672 -13.516 1 98.62 170 LEU B O 1
ATOM 3269 N N . HIS B 1 171 ? -0.869 11.5 -15.531 1 98.44 171 HIS B N 1
ATOM 3270 C CA . HIS B 1 171 ? -1.229 12.859 -15.914 1 98.44 171 HIS B CA 1
ATOM 3271 C C . HIS B 1 171 ? -2.742 13.047 -15.93 1 98.44 171 HIS B C 1
ATOM 3273 O O . HIS B 1 171 ? -3.254 14.062 -15.453 1 98.44 171 HIS B O 1
ATOM 3279 N N . GLU B 1 172 ? -3.424 12.062 -16.484 1 98.75 172 GLU B N 1
ATOM 3280 C CA . GLU B 1 172 ? -4.879 12.125 -16.562 1 98.75 172 GLU B CA 1
ATOM 3281 C C . GLU B 1 172 ? -5.512 12.094 -15.172 1 98.75 172 GLU B C 1
ATOM 3283 O O . GLU B 1 172 ? -6.488 12.805 -14.914 1 98.75 172 GLU B O 1
ATOM 3288 N N . GLN B 1 173 ? -4.973 11.281 -14.312 1 98.75 173 GLN B N 1
ATOM 3289 C CA . GLN B 1 173 ? -5.484 11.195 -12.945 1 98.75 173 GLN B CA 1
ATOM 3290 C C . GLN B 1 173 ? -5.273 12.508 -12.203 1 98.75 173 GLN B C 1
ATOM 3292 O O . GLN B 1 173 ? -6.164 12.977 -11.484 1 98.75 173 GLN B O 1
ATOM 3297 N N . MET B 1 174 ? -4.055 13.086 -12.367 1 98.75 174 MET B N 1
ATOM 3298 C CA . MET B 1 174 ? -3.762 14.375 -11.75 1 98.75 174 MET B CA 1
ATOM 3299 C C . MET B 1 174 ? -4.727 15.445 -12.242 1 98.75 174 MET B C 1
ATOM 3301 O O . MET B 1 174 ? -5.273 16.219 -11.453 1 98.75 174 MET B O 1
ATOM 3305 N N . ALA B 1 175 ? -4.98 15.445 -13.5 1 98.56 175 ALA B N 1
ATOM 3306 C CA . ALA B 1 175 ? -5.895 16.422 -14.086 1 98.56 175 ALA B CA 1
ATOM 3307 C C . ALA B 1 175 ? -7.316 16.219 -13.562 1 98.56 175 ALA B C 1
ATOM 3309 O O . ALA B 1 175 ? -8 17.188 -13.219 1 98.56 175 ALA B O 1
ATOM 3310 N N . GLU B 1 176 ? -7.742 14.945 -13.492 1 98.38 176 GLU B N 1
ATOM 3311 C CA . GLU B 1 176 ? -9.094 14.594 -13.062 1 98.38 176 GLU B CA 1
ATOM 3312 C C . GLU B 1 176 ? -9.367 15.062 -11.641 1 98.38 176 GLU B C 1
ATOM 3314 O O . GLU B 1 176 ? -10.5 15.406 -11.297 1 98.38 176 GLU B O 1
ATOM 3319 N N . THR B 1 177 ? -8.398 15.195 -10.82 1 98.81 177 THR B N 1
ATOM 3320 C CA . THR B 1 177 ? -8.578 15.477 -9.398 1 98.81 177 THR B CA 1
ATOM 3321 C C . THR B 1 177 ? -8.102 16.891 -9.062 1 98.81 177 THR B C 1
ATOM 3323 O O . THR B 1 177 ? -8.258 17.344 -7.926 1 98.81 177 THR B O 1
ATOM 3326 N N . GLY B 1 178 ? -7.477 17.531 -9.977 1 98.69 178 GLY B N 1
ATOM 3327 C CA . GLY B 1 178 ? -6.902 18.844 -9.719 1 98.69 178 GLY B CA 1
ATOM 3328 C C . GLY B 1 178 ? -5.66 18.797 -8.844 1 98.69 178 GLY B C 1
ATOM 3329 O O . GLY B 1 178 ? -5.262 19.797 -8.258 1 98.69 178 GLY B O 1
ATOM 3330 N N . ALA B 1 179 ? -5.039 17.641 -8.766 1 98.88 179 ALA B N 1
ATOM 3331 C CA . ALA B 1 179 ? -3.867 17.453 -7.91 1 98.88 179 ALA B CA 1
ATOM 3332 C C . ALA B 1 179 ? -2.605 17.984 -8.578 1 98.88 179 ALA B C 1
ATOM 3334 O O . ALA B 1 179 ? -2.504 17.984 -9.812 1 98.88 179 ALA B O 1
ATOM 3335 N N . SER B 1 180 ? -1.689 18.406 -7.758 1 98.88 180 SER B N 1
ATOM 3336 C CA . SER B 1 180 ? -0.391 18.844 -8.258 1 98.88 180 SER B CA 1
ATOM 3337 C C . SER B 1 180 ? 0.749 18.172 -7.492 1 98.88 180 SER B C 1
ATOM 3339 O O . SER B 1 180 ? 1.92 18.359 -7.832 1 98.88 180 SER B O 1
ATOM 3341 N N . VAL B 1 181 ? 0.452 17.391 -6.473 1 98.94 181 VAL B N 1
ATOM 3342 C CA . VAL B 1 181 ? 1.434 16.641 -5.703 1 98.94 181 VAL B CA 1
ATOM 3343 C C . VAL B 1 181 ? 1.279 15.148 -5.996 1 98.94 181 VAL B C 1
ATOM 3345 O O . VAL B 1 181 ? 0.173 14.609 -5.93 1 98.94 181 VAL B O 1
ATOM 3348 N N . LEU B 1 182 ? 2.324 14.555 -6.43 1 98.88 182 LEU B N 1
ATOM 3349 C CA . LEU B 1 182 ? 2.396 13.117 -6.664 1 98.88 182 LEU B CA 1
ATOM 3350 C C . LEU B 1 182 ? 3.246 12.438 -5.598 1 98.88 182 LEU B C 1
ATOM 3352 O O . LEU B 1 182 ? 4.465 12.617 -5.562 1 98.88 182 LEU B O 1
ATOM 3356 N N . SER B 1 183 ? 2.615 11.711 -4.723 1 98.94 183 SER B N 1
ATOM 3357 C CA . SER B 1 183 ? 3.279 10.984 -3.645 1 98.94 183 SER B CA 1
ATOM 3358 C C . SER B 1 183 ? 3.361 9.492 -3.947 1 98.94 183 SER B C 1
ATOM 3360 O O . SER B 1 183 ? 2.338 8.812 -4.016 1 98.94 183 SER B O 1
ATOM 3362 N N . ILE B 1 184 ? 4.559 8.938 -4.094 1 98.75 184 ILE B N 1
ATOM 3363 C CA . ILE B 1 184 ? 4.754 7.609 -4.66 1 98.75 184 ILE B CA 1
ATOM 3364 C C . ILE B 1 184 ? 5.805 6.852 -3.854 1 98.75 184 ILE B C 1
ATOM 3366 O O . ILE B 1 184 ? 6.793 7.434 -3.404 1 98.75 184 ILE B O 1
ATOM 3370 N N . PRO B 1 185 ? 5.625 5.457 -3.641 1 98.62 185 PRO B N 1
ATOM 3371 C CA . PRO B 1 185 ? 6.691 4.691 -2.99 1 98.62 185 PRO B CA 1
ATOM 3372 C C . PRO B 1 185 ? 8.016 4.777 -3.738 1 98.62 185 PRO B C 1
ATOM 3374 O O . PRO B 1 185 ? 8.047 4.66 -4.965 1 98.62 185 PRO B O 1
ATOM 3377 N N . TYR B 1 186 ? 9.078 4.867 -3.021 1 98.06 186 TYR B N 1
ATOM 3378 C CA . TYR B 1 186 ? 10.359 5.266 -3.58 1 98.06 186 TYR B CA 1
ATOM 3379 C C . TYR B 1 186 ? 10.898 4.199 -4.531 1 98.06 186 TYR B C 1
ATOM 3381 O O . TYR B 1 186 ? 11.594 4.516 -5.496 1 98.06 186 TYR B O 1
ATOM 3389 N N . PRO B 1 187 ? 10.594 2.881 -4.406 1 97.81 187 PRO B N 1
ATOM 3390 C CA . PRO B 1 187 ? 11.18 1.906 -5.332 1 97.81 187 PRO B CA 1
ATOM 3391 C C . PRO B 1 187 ? 10.703 2.105 -6.77 1 97.81 187 PRO B C 1
ATOM 3393 O O . PRO B 1 187 ? 11.359 1.652 -7.707 1 97.81 187 PRO B O 1
ATOM 3396 N N . TYR B 1 188 ? 9.617 2.787 -6.945 1 98.25 188 TYR B N 1
ATOM 3397 C CA . TYR B 1 188 ? 9.031 2.92 -8.273 1 98.25 188 TYR B CA 1
ATOM 3398 C C . TYR B 1 188 ? 9.609 4.125 -9.008 1 98.25 188 TYR B C 1
ATOM 3400 O O . TYR B 1 188 ? 9.266 4.379 -10.164 1 98.25 188 TYR B O 1
ATOM 3408 N N . LEU B 1 189 ? 10.492 4.832 -8.359 1 98.31 189 LEU B N 1
ATOM 3409 C CA . LEU B 1 189 ? 11.07 6.035 -8.945 1 98.31 189 LEU B CA 1
ATOM 3410 C C . LEU B 1 189 ? 12.289 5.695 -9.797 1 98.31 189 LEU B C 1
ATOM 3412 O O . LEU B 1 189 ? 13.109 4.867 -9.406 1 98.31 189 LEU B O 1
ATOM 3416 N N . THR B 1 190 ? 12.336 6.258 -10.961 1 97.94 190 THR B N 1
ATOM 3417 C CA . THR B 1 190 ? 13.531 6.34 -11.789 1 97.94 190 THR B CA 1
ATOM 3418 C C . THR B 1 190 ? 13.914 7.793 -12.039 1 97.94 190 THR B C 1
ATOM 3420 O O . THR B 1 190 ? 13.086 8.695 -11.906 1 97.94 190 THR B O 1
ATOM 3423 N N . GLN B 1 191 ? 15.156 8.023 -12.336 1 97.88 191 GLN B N 1
ATOM 3424 C CA . GLN B 1 191 ? 15.617 9.391 -12.562 1 97.88 191 GLN B CA 1
ATOM 3425 C C . GLN B 1 191 ? 14.812 10.062 -13.664 1 97.88 191 GLN B C 1
ATOM 3427 O O . GLN B 1 191 ? 14.359 11.203 -13.508 1 97.88 191 GLN B O 1
ATOM 3432 N N . ASP B 1 192 ? 14.594 9.336 -14.797 1 98.12 192 ASP B N 1
ATOM 3433 C CA . ASP B 1 192 ? 13.867 9.906 -15.922 1 98.12 192 ASP B CA 1
ATOM 3434 C C . ASP B 1 192 ? 12.422 10.227 -15.539 1 98.12 192 ASP B C 1
ATOM 3436 O O . ASP B 1 192 ? 11.898 11.281 -15.906 1 98.12 192 ASP B O 1
ATOM 3440 N N . PHE B 1 193 ? 11.844 9.352 -14.852 1 98.5 193 PHE B N 1
ATOM 3441 C CA . PHE B 1 193 ? 10.469 9.547 -14.422 1 98.5 193 PHE B CA 1
ATOM 3442 C C . PHE B 1 193 ? 10.344 10.766 -13.516 1 98.5 193 PHE B C 1
ATOM 3444 O O . PHE B 1 193 ? 9.484 11.617 -13.734 1 98.5 193 PHE B O 1
ATOM 3451 N N . VAL B 1 194 ? 11.195 10.922 -12.492 1 98.75 194 VAL B N 1
ATOM 3452 C CA . VAL B 1 194 ? 11.18 12.023 -11.539 1 98.75 194 VAL B CA 1
ATOM 3453 C C . VAL B 1 194 ? 11.438 13.344 -12.273 1 98.75 194 VAL B C 1
ATOM 3455 O O . VAL B 1 194 ? 10.703 14.312 -12.078 1 98.75 194 VAL B O 1
ATOM 3458 N N . LYS B 1 195 ? 12.422 13.352 -13.117 1 98.5 195 LYS B N 1
ATOM 3459 C CA . LYS B 1 195 ? 12.758 14.547 -13.883 1 98.5 195 LYS B CA 1
ATOM 3460 C C . LYS B 1 195 ? 11.578 15 -14.734 1 98.5 195 LYS B C 1
ATOM 3462 O O . LYS B 1 195 ? 11.227 16.172 -14.742 1 98.5 195 LYS B O 1
ATOM 3467 N N . GLU B 1 196 ? 10.984 14.055 -15.406 1 98.25 196 GLU B N 1
ATOM 3468 C CA . GLU B 1 196 ? 9.852 14.359 -16.281 1 98.25 196 GLU B CA 1
ATOM 3469 C C . GLU B 1 196 ? 8.703 14.984 -15.5 1 98.25 196 GLU B C 1
ATOM 3471 O O . GLU B 1 196 ? 8.156 16.016 -15.906 1 98.25 196 GLU B O 1
ATOM 3476 N N . MET B 1 197 ? 8.312 14.383 -14.406 1 98.62 197 MET B N 1
ATOM 3477 C CA . MET B 1 197 ? 7.172 14.859 -13.625 1 98.62 197 MET B CA 1
ATOM 3478 C C . MET B 1 197 ? 7.457 16.234 -13.039 1 98.62 197 MET B C 1
ATOM 3480 O O . MET B 1 197 ? 6.602 17.125 -13.086 1 98.62 197 MET B O 1
ATOM 3484 N N . ILE B 1 198 ? 8.664 16.469 -12.523 1 98.62 198 ILE B N 1
ATOM 3485 C CA . ILE B 1 198 ? 9.023 17.734 -11.898 1 98.62 198 ILE B CA 1
ATOM 3486 C C . ILE B 1 198 ? 9.102 18.828 -12.961 1 98.62 198 ILE B C 1
ATOM 3488 O O . ILE B 1 198 ? 8.641 19.953 -12.75 1 98.62 198 ILE B O 1
ATOM 3492 N N . GLU B 1 199 ? 9.656 18.469 -14.086 1 98.25 199 GLU B N 1
ATOM 3493 C CA . GLU B 1 199 ? 9.758 19.438 -15.172 1 98.25 199 GLU B CA 1
ATOM 3494 C C . GLU B 1 199 ? 8.375 19.844 -15.68 1 98.25 199 GLU B C 1
ATOM 3496 O O . GLU B 1 199 ? 8.203 20.953 -16.219 1 98.25 199 GLU B O 1
ATOM 3501 N N . GLN B 1 200 ? 7.434 19.031 -15.5 1 98.25 200 GLN B N 1
ATOM 3502 C CA . GLN B 1 200 ? 6.066 19.328 -15.922 1 98.25 200 GLN B CA 1
ATOM 3503 C C . GLN B 1 200 ? 5.316 20.109 -14.852 1 98.25 200 GLN B C 1
ATOM 3505 O O . GLN B 1 200 ? 4.141 20.438 -15.023 1 98.25 200 GLN B O 1
ATOM 3510 N N . GLY B 1 201 ? 5.914 20.312 -13.727 1 98.31 201 GLY B N 1
ATOM 3511 C CA . GLY B 1 201 ? 5.359 21.219 -12.734 1 98.31 201 GLY B CA 1
ATOM 3512 C C . GLY B 1 201 ? 4.785 20.516 -11.531 1 98.31 201 GLY B C 1
ATOM 3513 O O . GLY B 1 201 ? 4.211 21.141 -10.641 1 98.31 201 GLY B O 1
ATOM 3514 N N . TYR B 1 202 ? 4.949 19.234 -11.484 1 98.81 202 TYR B N 1
ATOM 3515 C CA . TYR B 1 202 ? 4.406 18.5 -10.352 1 98.81 202 TYR B CA 1
ATOM 3516 C C . TYR B 1 202 ? 5.391 18.484 -9.188 1 98.81 202 TYR B C 1
ATOM 3518 O O . TYR B 1 202 ? 6.605 18.453 -9.398 1 98.81 202 TYR B O 1
ATOM 3526 N N . THR B 1 203 ? 4.848 18.594 -7.996 1 98.88 203 THR B N 1
ATOM 3527 C CA . THR B 1 203 ? 5.609 18.281 -6.789 1 98.88 203 THR B CA 1
ATOM 3528 C C . THR B 1 203 ? 5.652 16.781 -6.543 1 98.88 203 THR B C 1
ATOM 3530 O O . THR B 1 203 ? 4.617 16.109 -6.566 1 98.88 203 THR B O 1
ATOM 3533 N N . MET B 1 204 ? 6.844 16.234 -6.387 1 98.88 204 MET B N 1
ATOM 3534 C CA . MET B 1 204 ? 6.973 14.805 -6.148 1 98.88 204 MET B CA 1
ATOM 3535 C C . MET B 1 204 ? 7.426 14.523 -4.719 1 98.88 204 MET B C 1
ATOM 3537 O O . MET B 1 204 ? 8.367 15.148 -4.23 1 98.88 204 MET B O 1
ATOM 3541 N N . ILE B 1 205 ? 6.715 13.625 -4.07 1 98.94 205 ILE B N 1
ATOM 3542 C CA . ILE B 1 205 ? 7.098 13.117 -2.76 1 98.94 205 ILE B CA 1
ATOM 3543 C C . ILE B 1 205 ? 7.43 11.625 -2.863 1 98.94 205 ILE B C 1
ATOM 3545 O O . ILE B 1 205 ? 6.621 10.836 -3.361 1 98.94 205 ILE B O 1
ATOM 3549 N N . ALA B 1 206 ? 8.602 11.203 -2.443 1 98.88 206 ALA B N 1
ATOM 3550 C CA . ALA B 1 206 ? 9 9.805 -2.32 1 98.88 206 ALA B CA 1
ATOM 3551 C C . ALA B 1 206 ? 8.781 9.297 -0.898 1 98.88 206 ALA B C 1
ATOM 3553 O O . ALA B 1 206 ? 9.297 9.875 0.06 1 98.88 206 ALA B O 1
ATOM 3554 N N . TRP B 1 207 ? 7.984 8.312 -0.717 1 98.69 207 TRP B N 1
ATOM 3555 C CA . TRP B 1 207 ? 7.742 7.777 0.62 1 98.69 207 TRP B CA 1
ATOM 3556 C C . TRP B 1 207 ? 7.895 6.262 0.635 1 98.69 207 TRP B C 1
ATOM 3558 O O . TRP B 1 207 ? 7.891 5.621 -0.419 1 98.69 207 TRP B O 1
ATOM 3568 N N . THR B 1 208 ? 8.039 5.723 1.799 1 97.81 208 THR B N 1
ATOM 3569 C CA . THR B 1 208 ? 8.75 6.168 2.988 1 97.81 208 THR B CA 1
ATOM 3570 C C . THR B 1 208 ? 10.164 5.594 3.02 1 97.81 208 THR B C 1
ATOM 3572 O O . THR B 1 208 ? 10.352 4.391 2.811 1 97.81 208 THR B O 1
ATOM 3575 N N . ILE B 1 209 ? 11.055 6.27 3.178 1 97.75 209 ILE B N 1
ATOM 3576 C CA . ILE B 1 209 ? 12.438 5.832 3.043 1 97.75 209 ILE B CA 1
ATOM 3577 C C . ILE B 1 209 ? 13.18 6.031 4.367 1 97.75 209 ILE B C 1
ATOM 3579 O O . ILE B 1 209 ? 13.336 7.164 4.828 1 97.75 209 ILE B O 1
ATOM 3583 N N . ASP B 1 210 ? 13.766 4.934 4.883 1 97.31 210 ASP B N 1
ATOM 3584 C CA . ASP B 1 210 ? 14.352 5.043 6.215 1 97.31 210 ASP B CA 1
ATOM 3585 C C . ASP B 1 210 ? 15.828 4.652 6.199 1 97.31 210 ASP B C 1
ATOM 3587 O O . ASP B 1 210 ? 16.594 5.082 7.062 1 97.31 210 ASP B O 1
ATOM 3591 N N . ASP B 1 211 ? 16.141 3.799 5.242 1 95.69 211 ASP B N 1
ATOM 3592 C CA . ASP B 1 211 ? 17.531 3.361 5.133 1 95.69 211 ASP B CA 1
ATOM 3593 C C . ASP B 1 211 ? 18.422 4.48 4.586 1 95.69 211 ASP B C 1
ATOM 3595 O O . ASP B 1 211 ? 18.109 5.07 3.547 1 95.69 211 ASP B O 1
ATOM 3599 N N . PRO B 1 212 ? 19.516 4.789 5.305 1 96.69 212 PRO B N 1
ATOM 3600 C CA . PRO B 1 212 ? 20.344 5.914 4.875 1 96.69 212 PRO B CA 1
ATOM 3601 C C . PRO B 1 212 ? 20.859 5.758 3.445 1 96.69 212 PRO B C 1
ATOM 3603 O O . PRO B 1 212 ? 20.953 6.742 2.709 1 96.69 212 PRO B O 1
ATOM 3606 N N . GLU B 1 213 ? 21.188 4.57 3.08 1 95 213 GLU B N 1
ATOM 3607 C CA . GLU B 1 213 ? 21.672 4.355 1.722 1 95 213 GLU B CA 1
ATOM 3608 C C . GLU B 1 213 ? 20.562 4.598 0.695 1 95 213 GLU B C 1
ATOM 3610 O O . GLU B 1 213 ? 20.812 5.168 -0.369 1 95 213 GLU B O 1
ATOM 3615 N N . HIS B 1 214 ? 19.391 4.156 1.004 1 96.19 214 HIS B N 1
ATOM 3616 C CA . HIS B 1 214 ? 18.266 4.41 0.123 1 96.19 214 HIS B CA 1
ATOM 3617 C C . HIS B 1 214 ? 17.938 5.898 0.064 1 96.19 214 HIS B C 1
ATOM 3619 O O . HIS B 1 214 ? 17.594 6.426 -1.001 1 96.19 214 HIS B O 1
ATOM 3625 N N . ILE B 1 215 ? 18.016 6.555 1.231 1 97.94 215 ILE B N 1
ATOM 3626 C CA . ILE B 1 215 ? 17.766 7.992 1.266 1 97.94 215 ILE B CA 1
ATOM 3627 C C . ILE B 1 215 ? 18.734 8.703 0.324 1 97.94 215 ILE B C 1
ATOM 3629 O O . ILE B 1 215 ? 18.328 9.5 -0.519 1 97.94 215 ILE B O 1
ATOM 3633 N N . ARG B 1 216 ? 20.016 8.406 0.436 1 97 216 ARG B N 1
ATOM 3634 C CA . ARG B 1 216 ? 21.031 9.031 -0.402 1 97 216 ARG B CA 1
ATOM 3635 C C . ARG B 1 216 ? 20.75 8.805 -1.882 1 97 216 ARG B C 1
ATOM 3637 O O . ARG B 1 216 ? 20.797 9.742 -2.68 1 97 216 ARG B O 1
ATOM 3644 N N . ARG B 1 217 ? 20.406 7.594 -2.242 1 96.38 217 ARG B N 1
ATOM 3645 C CA . ARG B 1 217 ? 20.125 7.25 -3.633 1 96.38 217 ARG B CA 1
ATOM 3646 C C . ARG B 1 217 ? 18.938 8.031 -4.164 1 96.38 217 ARG B C 1
ATOM 3648 O O . ARG B 1 217 ? 18.969 8.531 -5.289 1 96.38 217 ARG B O 1
ATOM 3655 N N . VAL B 1 218 ? 17.938 8.141 -3.387 1 98 218 VAL B N 1
ATOM 3656 C CA . VAL B 1 218 ? 16.719 8.812 -3.812 1 98 218 VAL B CA 1
ATOM 3657 C C . VAL B 1 218 ? 16.953 10.32 -3.895 1 98 218 VAL B C 1
ATOM 3659 O O . VAL B 1 218 ? 16.469 10.984 -4.812 1 98 218 VAL B O 1
ATOM 3662 N N . MET B 1 219 ? 17.703 10.867 -2.959 1 97.56 219 MET B N 1
ATOM 3663 C CA . MET B 1 219 ? 18.062 12.281 -3.008 1 97.56 219 MET B CA 1
ATOM 3664 C C . MET B 1 219 ? 18.75 12.625 -4.324 1 97.56 219 MET B C 1
ATOM 3666 O O . MET B 1 219 ? 18.562 13.711 -4.871 1 97.56 219 MET B O 1
ATOM 3670 N N . ASP B 1 220 ? 19.531 11.703 -4.844 1 97.38 220 ASP B N 1
ATOM 3671 C CA . ASP B 1 220 ? 20.344 11.922 -6.035 1 97.38 220 ASP B CA 1
ATOM 3672 C C . ASP B 1 220 ? 19.484 11.953 -7.293 1 97.38 220 ASP B C 1
ATOM 3674 O O . ASP B 1 220 ? 19.938 12.375 -8.359 1 97.38 220 ASP B O 1
ATOM 3678 N N . LEU B 1 221 ? 18.25 11.531 -7.219 1 98.12 221 LEU B N 1
ATOM 3679 C CA . LEU B 1 221 ? 17.391 11.492 -8.398 1 98.12 221 LEU B CA 1
ATOM 3680 C C . LEU B 1 221 ? 17.094 12.898 -8.898 1 98.12 221 LEU B C 1
ATOM 3682 O O . LEU B 1 221 ? 17.031 13.133 -10.109 1 98.12 221 LEU B O 1
ATOM 3686 N N . HIS B 1 222 ? 16.859 13.859 -8.039 1 98.5 222 HIS B N 1
ATOM 3687 C CA . HIS B 1 222 ? 16.531 15.242 -8.367 1 98.5 222 HIS B CA 1
ATOM 3688 C C . HIS B 1 222 ? 16.531 16.109 -7.117 1 98.5 222 HIS B C 1
ATOM 3690 O O . HIS B 1 222 ? 15.992 15.727 -6.082 1 98.5 222 HIS B O 1
ATOM 3696 N N . PRO B 1 223 ? 17.031 17.328 -7.121 1 97.56 223 PRO B N 1
ATOM 3697 C CA . PRO B 1 223 ? 17.141 18.172 -5.93 1 97.56 223 PRO B CA 1
ATOM 3698 C C . PRO B 1 223 ? 15.773 18.641 -5.422 1 97.56 223 PRO B C 1
ATOM 3700 O O . PRO B 1 223 ? 15.633 18.969 -4.242 1 97.56 223 PRO B O 1
ATOM 3703 N N . GLU B 1 224 ? 14.75 18.641 -6.305 1 98.44 224 GLU B N 1
ATOM 3704 C CA . GLU B 1 224 ? 13.438 19.156 -5.91 1 98.44 224 GLU B CA 1
ATOM 3705 C C . GLU B 1 224 ? 12.531 18.031 -5.41 1 98.44 224 GLU B C 1
ATOM 3707 O O . GLU B 1 224 ? 11.406 18.281 -4.984 1 98.44 224 GLU B O 1
ATOM 3712 N N . LEU B 1 225 ? 13.039 16.797 -5.465 1 98.75 225 LEU B N 1
ATOM 3713 C CA . LEU B 1 225 ? 12.281 15.672 -4.922 1 98.75 225 LEU B CA 1
ATOM 3714 C C . LEU B 1 225 ? 12.18 15.766 -3.404 1 98.75 225 LEU B C 1
ATOM 3716 O O . LEU B 1 225 ? 13.18 15.977 -2.719 1 98.75 225 LEU B O 1
ATOM 3720 N N . GLN B 1 226 ? 10.93 15.734 -2.891 1 98.81 226 GLN B N 1
ATOM 3721 C CA . GLN B 1 226 ? 10.727 15.719 -1.445 1 98.81 226 GLN B CA 1
ATOM 3722 C C . GLN B 1 226 ? 10.82 14.297 -0.894 1 98.81 226 GLN B C 1
ATOM 3724 O O . GLN B 1 226 ? 10.344 13.352 -1.522 1 98.81 226 GLN B O 1
ATOM 3729 N N . ILE B 1 227 ? 11.422 14.156 0.27 1 98.75 227 ILE B N 1
ATOM 3730 C CA . ILE B 1 227 ? 11.68 12.844 0.849 1 98.75 227 ILE B CA 1
ATOM 3731 C C . ILE B 1 227 ? 10.906 12.695 2.16 1 98.75 227 ILE B C 1
ATOM 3733 O O . ILE B 1 227 ? 11.133 13.453 3.107 1 98.75 227 ILE B O 1
ATOM 3737 N N . CYS B 1 228 ? 10.008 11.773 2.189 1 98.94 228 CYS B N 1
ATOM 3738 C CA . CYS B 1 228 ? 9.242 11.445 3.389 1 98.94 228 CYS B CA 1
ATOM 3739 C C . CYS B 1 228 ? 9.898 10.297 4.152 1 98.94 228 CYS B C 1
ATOM 3741 O O . CYS B 1 228 ? 10.086 9.211 3.607 1 98.94 228 CYS B O 1
ATOM 3743 N N . THR B 1 229 ? 10.258 10.508 5.41 1 98.88 229 THR B N 1
ATOM 3744 C CA . THR B 1 229 ? 11.016 9.531 6.18 1 98.88 229 THR B CA 1
ATOM 3745 C C . THR B 1 229 ? 10.586 9.539 7.641 1 98.88 229 THR B C 1
ATOM 3747 O O . THR B 1 229 ? 10.133 10.562 8.156 1 98.88 229 THR B O 1
ATOM 3750 N N . ASN B 1 230 ? 10.695 8.414 8.32 1 98.81 230 ASN B N 1
ATOM 3751 C CA . ASN B 1 230 ? 10.484 8.32 9.758 1 98.81 230 ASN B CA 1
ATOM 3752 C C . ASN B 1 230 ? 11.688 8.859 10.531 1 98.81 230 ASN B C 1
ATOM 3754 O O . ASN B 1 230 ? 11.586 9.117 11.734 1 98.81 230 ASN B O 1
ATOM 3758 N N . TYR B 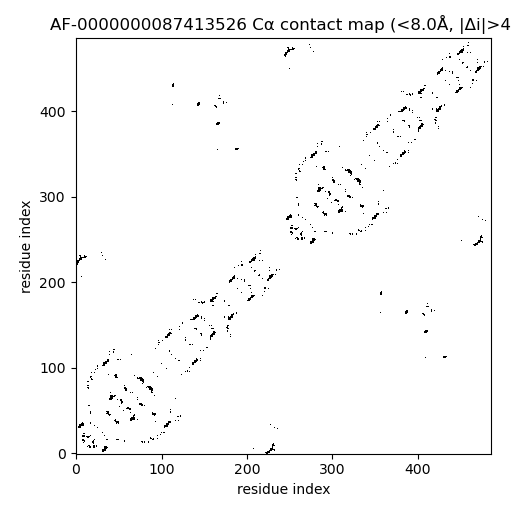1 231 ? 12.828 9.031 9.844 1 98.56 231 TYR B N 1
ATOM 3759 C CA . TYR B 1 231 ? 14.094 9.359 10.492 1 98.56 231 TYR B CA 1
ATOM 3760 C C . TYR B 1 231 ? 14.75 10.57 9.836 1 98.56 231 TYR B C 1
ATOM 3762 O O . TYR B 1 231 ? 15.82 10.453 9.234 1 98.56 231 TYR B O 1
ATOM 3770 N N . PRO B 1 232 ? 14.148 11.719 10.125 1 98.31 232 PRO B N 1
ATOM 3771 C CA . PRO B 1 232 ? 14.742 12.938 9.586 1 98.31 232 PRO B CA 1
ATOM 3772 C C . PRO B 1 232 ? 16.219 13.086 9.93 1 98.31 232 PRO B C 1
ATOM 3774 O O . PRO B 1 232 ? 17 13.633 9.141 1 98.31 232 PRO B O 1
ATOM 3777 N N . ASP B 1 233 ? 16.641 12.57 11.086 1 97.56 233 ASP B N 1
ATOM 3778 C CA . ASP B 1 233 ? 18.031 12.688 11.523 1 97.56 233 ASP B CA 1
ATOM 3779 C C . ASP B 1 233 ? 18.969 11.961 10.562 1 97.56 233 ASP B C 1
ATOM 3781 O O . ASP B 1 233 ? 20.078 12.43 10.305 1 97.56 233 ASP B O 1
ATOM 3785 N N . ARG B 1 234 ? 18.547 10.836 10.031 1 97.69 234 ARG B N 1
ATOM 3786 C CA . ARG B 1 234 ? 19.359 10.109 9.062 1 97.69 234 ARG B CA 1
ATOM 3787 C C . ARG B 1 234 ? 19.547 10.914 7.777 1 97.69 234 ARG B C 1
ATOM 3789 O O . ARG B 1 234 ? 20.641 10.961 7.223 1 97.69 234 ARG B O 1
ATOM 3796 N N . MET B 1 235 ? 18.484 11.547 7.324 1 97.12 235 MET B N 1
ATOM 3797 C CA . MET B 1 235 ? 18.578 12.359 6.113 1 97.12 235 MET B CA 1
ATOM 3798 C C . MET B 1 235 ? 19.453 13.586 6.344 1 97.12 235 MET B C 1
ATOM 3800 O O . MET B 1 235 ? 20.312 13.898 5.52 1 97.12 235 MET B O 1
ATOM 3804 N N . LEU B 1 236 ? 19.203 14.281 7.457 1 95.19 236 LEU B N 1
ATOM 3805 C CA . LEU B 1 236 ? 19.953 15.484 7.789 1 95.19 236 LEU B CA 1
ATOM 3806 C C . LEU B 1 236 ? 21.438 15.164 7.941 1 95.19 236 LEU B C 1
ATOM 3808 O O . LEU B 1 236 ? 22.297 15.977 7.586 1 95.19 236 LEU B O 1
ATOM 3812 N N . GLY B 1 237 ? 21.766 14 8.422 1 93.69 237 GLY B N 1
ATOM 3813 C CA . GLY B 1 237 ? 23.141 13.57 8.547 1 93.69 237 GLY B CA 1
ATOM 3814 C C . GLY B 1 237 ? 23.859 13.422 7.219 1 93.69 237 GLY B C 1
ATOM 3815 O O . GLY B 1 237 ? 25.078 13.602 7.129 1 93.69 237 GLY B O 1
ATOM 3816 N N . LEU B 1 238 ? 23.156 13.047 6.195 1 92 238 LEU B N 1
ATOM 3817 C CA . LEU B 1 238 ? 23.703 12.867 4.855 1 92 238 LEU B CA 1
ATOM 3818 C C . LEU B 1 238 ? 23.953 14.211 4.188 1 92 238 LEU B C 1
ATOM 3820 O O . LEU B 1 238 ? 24.844 14.328 3.34 1 92 238 LEU B O 1
ATOM 3824 N N . THR B 1 239 ? 23.203 15.227 4.449 1 83 239 THR B N 1
ATOM 3825 C CA . THR B 1 239 ? 23.328 16.547 3.824 1 83 239 THR B CA 1
ATOM 3826 C C . THR B 1 239 ? 24.453 17.344 4.453 1 83 239 THR B C 1
ATOM 3828 O O . THR B 1 239 ? 25.078 18.172 3.789 1 83 239 THR B O 1
ATOM 3831 N N . LYS B 1 240 ? 24.719 17.234 5.664 1 75.06 240 LYS B N 1
ATOM 3832 C CA . LYS B 1 240 ? 25.812 17.906 6.344 1 75.06 240 LYS B CA 1
ATOM 3833 C C . LYS B 1 240 ? 27.172 17.344 5.895 1 75.06 240 LYS B C 1
ATOM 3835 O O . LYS B 1 240 ? 28.156 18.078 5.844 1 75.06 240 LYS B O 1
ATOM 3840 N N . LYS B 1 241 ? 27.219 16.109 5.555 1 60.81 241 LYS B N 1
ATOM 3841 C CA . LYS B 1 241 ? 28.469 15.516 5.125 1 60.81 241 LYS B CA 1
ATOM 3842 C C . LYS B 1 241 ? 28.859 15.992 3.725 1 60.81 241 LYS B C 1
ATOM 3844 O O . LYS B 1 241 ? 30.047 16.031 3.381 1 60.81 241 LYS B O 1
ATOM 3849 N N . GLU B 1 242 ? 27.938 16.281 2.904 1 54.44 242 GLU B N 1
ATOM 3850 C CA . GLU B 1 242 ? 28.234 16.734 1.549 1 54.44 242 GLU B CA 1
ATOM 3851 C C . GLU B 1 242 ? 28.5 18.234 1.52 1 54.44 242 GLU B C 1
ATOM 3853 O O . GLU B 1 242 ? 29.141 18.734 0.601 1 54.44 242 GLU B O 1
ATOM 3858 N N . ALA B 1 243 ? 28.188 18.922 2.625 1 41.78 243 ALA B N 1
ATOM 3859 C CA . ALA B 1 243 ? 28.531 20.344 2.646 1 41.78 243 ALA B CA 1
ATOM 3860 C C . ALA B 1 243 ? 29.969 20.547 3.154 1 41.78 243 ALA B C 1
ATOM 3862 O O . ALA B 1 243 ? 30.438 19.812 4.023 1 41.78 243 ALA B O 1
#

Secondary structure (DSSP, 8-state):
-PPEEEETTTTTTS-TTSHHHHHHHHT-TT--EEEEEEEE-TTS-EEE-S-SSSSSSSS--S-GGGS-HHHHTTS--STTT-GGGTT----BHHHHHHHHTTTSEEEEEE---TT-STTHHHHHHHHHHHTT-TTSEEEEESBHHHHHHHHHH-TTSEEEEE-SSB-S-HHHHHHHHT--EEEEEGGG--HHHHHHHHHTT-EEEEE----HHHHHHHHTT-TT-EEEES-HHHHHHHHHHH-/-PPEEEETTTTTTS-TTSHHHHHHHHT-TT--EEEEEEEE-TTS-EEE---SSSSSSSS--S-GGGS-HHHHTTS--STTT-GGGTT----BHHHHHHHHTTTSEEEEEE---TTS-TTHHHHHHHHHHHTT-TTSEEEEESBHHHHHHHHHH-TTSEEEEE-SSB-S-HHHHHHHHT--EEEEEGGG--HHHHHHHHHTT-EEEEE----HHHHHHHHTT-TT-EEEES-HHHHHHHHHHH-